Protein AF-A0A2H0M777-F1 (afdb_monomer)

Sequence (587 aa):
MTILFTAITSVSARQTDDAVIYNKDGIYEKITILDGTLGGRPTRFFQQDKSRSGAMFLDSNDPTDLVYEYSKYYSIYKIFKPEIENALVIGGRAYSIPMALLYENPDSIVDVVEIEPSLFELSKEYFNVKESPNLNNYTEDGRRFLRDSEKEYDLIFSDVYYSLFSIPSHFTTTEFFEVAKEKLSEDGIFIANLTGNLSRQEPSFIFTEIKTFKSVFPNSYFFAVESPGQTNSQNIIFVGYNSDKEVDFSNYQMSQKVNPIISSLKEKEIDLDRFELSPYPILTDNFAPVEHMTAKILRTTFGKSKIIDGEEMLGIISQQLRYGPRYPSSAGHKKTIDFLVAEMKEQTNNVYVQSWDYEGNGGEVDKLTNIIGQVNPEIDERIILATHYDSKRFADKDKTDRYAPVPGANDSASGVAVLLELSEIFNKLNTPKNIGIDFVFFDAEEGDKNLMSDYTNWEPIGSTYFAKNLKDVYPVKIPSLAIVVDMVCDKDFRIYKEPVSFKSATEQTNSFFEVAKKIDGKVFRDDVGQVIRNDHNPLIEVGIPSILLIDLEYPYHHTTKDTIDKCSAKSLETVAEAIYEYVRSVD

Mean predicted aligned error: 6.41 Å

Secondary structure (DSSP, 8-state):
-------S----------EEEEEEE-SSSEEEEEEEEETTEEEEEEEETTEEEEEEETT---TT-BSSTGGGGGGGHHHH-SS-SEEEEE--TTSHHHHHHHHH-TTSEEEEEES-TTHHHHHHHHH-PPP-TTEEEEES-HHHHHHH----EEEEEE---SBTTB--GGGSSHHHHHHHHHTEEEEEEEEEEEEE----PSS-HHHHHHHHHHHH-SSEEEEESS-TT--S-EEEEEEEESSS----GGGGTT-TTS-HHHHHHHHHB--GGG---TTSPPPBTTB--HHHHHHHHHHHHTSPPPSS-HHHHHHHHHHHHHT---STTSHHHHHHHHHHHHHHHHHSSEEEEEEEEEE-TTS-EEEEEEEEEEESTT-SSEEEEEEE----SS-TT-SS-TTSPP--TTTTHHHHHHHHHHHHHHHHHT--SSSEEEEEEES-SS-SS-TTS--TT---HHHHHHHHTHHHH-SS---SEEEEEES--BTT--EEE-HHHHHHSHHHHHHHHHHHHHHHTTTEEEEE------THHHHHHTT--EEEEE-TT-TTTTSTT--GGGB-HHHHHHHHHHHHHHHHH--

Nearest PDB structures (foldseek):
  3tc8-assembly2_B  TM=9.288E-01  e=1.932E-26  Parabacteroides distasonis ATCC 8503
  6qro-assembly2_B  TM=9.261E-01  e=2.870E-26  Tannerella forsythia 92A2
  6qql-assembly2_B  TM=9.201E-01  e=1.657E-25  Porphyromonas gingivalis W83
  3gjy-assembly1_A  TM=8.241E-01  e=1.020E-13  Corynebacterium glutamicum ATCC 13032
  3v97-assembly2_B  TM=6.198E-01  e=1.020E-06  Escherichia coli K-12

Solvent-accessible surface area (backbone atoms only — not comparable to full-atom values): 31313 Å² total; per-residue (Å²): 136,87,83,84,79,74,80,85,62,101,63,94,69,77,87,67,86,60,44,74,78,43,75,48,78,54,92,87,48,36,42,35,31,30,41,43,67,54,98,88,37,51,25,39,37,33,26,46,70,84,22,78,71,23,45,43,42,74,88,56,89,56,53,74,65,61,65,51,75,69,64,54,56,65,63,55,46,54,81,70,40,68,80,53,59,30,35,36,33,30,44,45,74,40,42,46,62,66,45,26,50,40,69,78,34,72,86,20,38,36,40,34,27,25,68,55,77,65,48,65,63,48,24,38,76,76,51,73,51,72,92,46,100,41,55,46,80,42,76,39,55,52,70,58,48,54,69,74,47,90,67,62,20,36,32,38,40,39,52,62,67,76,47,81,80,39,57,56,52,76,76,55,15,41,67,38,51,44,48,53,55,75,30,36,34,88,50,7,36,39,38,33,60,42,77,34,43,71,46,59,44,83,75,44,54,45,56,20,41,53,51,16,49,39,75,68,24,75,47,56,50,43,31,25,70,83,41,52,76,43,56,58,69,37,50,34,38,40,35,31,43,50,48,92,77,84,81,71,49,70,80,39,50,81,47,93,88,49,57,72,60,58,30,45,41,59,75,17,42,50,69,60,66,59,57,80,61,81,84,46,61,68,26,32,92,93,46,54,68,49,69,67,33,43,58,54,49,52,55,58,73,75,39,82,86,62,94,68,56,20,57,45,32,49,23,48,26,54,49,56,46,71,47,42,46,22,21,87,85,36,78,12,27,58,51,50,51,49,25,51,53,43,44,27,60,64,31,29,79,43,70,48,74,54,70,48,84,40,77,43,78,84,75,49,74,34,79,47,50,31,42,36,22,20,30,56,76,88,40,70,50,27,37,36,42,32,23,40,60,30,16,37,59,30,1,46,67,28,92,86,49,40,74,40,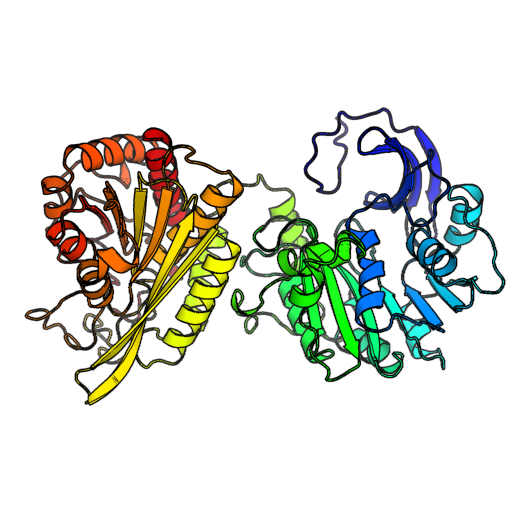49,13,52,19,28,29,55,17,30,28,20,44,22,40,50,56,56,47,39,37,46,31,46,76,66,61,42,49,81,71,40,10,40,33,42,36,38,24,23,42,46,64,39,70,80,39,63,67,77,53,60,90,84,63,61,35,47,26,33,41,52,46,43,76,48,41,57,84,82,36,77,86,49,71,47,72,34,33,40,32,34,41,37,49,14,44,73,87,53,48,34,36,39,30,49,64,23,40,70,58,21,47,69,61,44,52,53,40,51,61,50,25,31,72,78,40,53,80,35,40,39,93,54,72,52,66,80,77,92,54,59,45,51,40,35,40,76,72,68,23,25,20,40,54,46,42,38,87,82,57,88,37,64,52,12,70,66,22,38,64,91,49,47,30,36,67,32,35,32,55,53,41,50,31,52,54,55,37,54,56,71,74,80

pLDDT: mean 91.25, std 13.16, range [20.45, 98.88]

Structure (mmCIF, N/CA/C/O backbone):
data_AF-A0A2H0M777-F1
#
_entry.id   AF-A0A2H0M777-F1
#
loop_
_atom_site.group_PDB
_atom_site.id
_atom_site.type_symbol
_atom_site.label_atom_id
_atom_site.label_alt_id
_atom_site.label_comp_id
_atom_site.label_asym_id
_atom_site.label_entity_id
_atom_site.label_seq_id
_atom_site.pdbx_PDB_ins_code
_atom_site.Cartn_x
_atom_site.Cartn_y
_atom_site.Cartn_z
_atom_site.occupancy
_atom_site.B_iso_or_equiv
_atom_site.auth_seq_id
_atom_site.auth_comp_id
_atom_site.auth_asym_id
_atom_site.auth_atom_id
_atom_site.pdbx_PDB_model_num
ATOM 1 N N . MET A 1 1 ? 20.061 -10.342 30.991 1.00 23.55 1 MET A N 1
ATOM 2 C CA . MET A 1 1 ? 20.133 -9.221 30.033 1.00 23.55 1 MET A CA 1
ATOM 3 C C . MET A 1 1 ? 18.716 -9.007 29.536 1.00 23.55 1 MET A C 1
ATOM 5 O O . MET A 1 1 ? 18.214 -9.821 28.776 1.00 23.55 1 MET A O 1
ATOM 9 N N . THR A 1 2 ? 18.023 -8.052 30.148 1.00 20.94 2 THR A N 1
ATOM 10 C CA . THR A 1 2 ? 16.569 -7.863 30.063 1.00 20.94 2 THR A CA 1
ATOM 11 C C . THR A 1 2 ? 16.269 -6.962 28.870 1.00 20.94 2 THR A C 1
ATOM 13 O O . THR A 1 2 ? 16.687 -5.810 28.870 1.00 20.94 2 THR A O 1
ATOM 16 N N . ILE A 1 3 ? 15.616 -7.495 27.837 1.00 20.45 3 ILE A N 1
ATOM 17 C CA . ILE A 1 3 ? 15.189 -6.732 26.657 1.00 20.45 3 ILE A CA 1
ATOM 18 C C . ILE A 1 3 ? 13.748 -6.280 26.916 1.00 20.45 3 ILE A C 1
ATOM 20 O O . ILE A 1 3 ? 12.848 -7.114 27.021 1.00 20.45 3 ILE A O 1
ATOM 24 N N . LEU A 1 4 ? 13.566 -4.972 27.105 1.00 24.36 4 LEU A N 1
ATOM 25 C CA . LEU A 1 4 ? 12.271 -4.306 27.246 1.00 24.36 4 LEU A CA 1
ATOM 26 C C . LEU A 1 4 ? 11.676 -4.133 25.839 1.00 24.36 4 LEU A C 1
ATOM 28 O O . LEU A 1 4 ? 12.351 -3.608 24.957 1.00 24.36 4 LEU A O 1
ATOM 32 N N . PHE A 1 5 ? 10.448 -4.603 25.624 1.00 29.50 5 PHE A N 1
ATOM 33 C CA . PHE A 1 5 ? 9.738 -4.475 24.352 1.00 29.50 5 PHE A CA 1
ATOM 34 C C . PHE A 1 5 ? 8.821 -3.253 24.405 1.00 29.50 5 PHE A C 1
ATOM 36 O O . PHE A 1 5 ? 7.865 -3.225 25.176 1.00 29.50 5 PHE A O 1
ATOM 43 N N . THR A 1 6 ? 9.119 -2.251 23.586 1.00 31.17 6 THR A N 1
ATOM 44 C CA . THR A 1 6 ? 8.214 -1.140 23.284 1.00 31.17 6 THR A CA 1
ATOM 45 C C . THR A 1 6 ? 7.387 -1.542 22.067 1.00 31.17 6 THR A C 1
ATOM 47 O O . THR A 1 6 ? 7.954 -1.947 21.052 1.00 31.17 6 THR A O 1
ATOM 50 N N . ALA A 1 7 ? 6.060 -1.457 22.165 1.00 32.06 7 ALA A N 1
ATOM 51 C CA . ALA A 1 7 ? 5.199 -1.498 20.988 1.00 32.06 7 ALA A CA 1
ATOM 52 C C . ALA A 1 7 ? 5.624 -0.377 20.025 1.00 32.06 7 ALA A C 1
ATOM 54 O O . ALA A 1 7 ? 5.988 0.718 20.465 1.00 32.06 7 ALA A O 1
ATOM 55 N N . ILE A 1 8 ? 5.636 -0.694 18.732 1.00 35.59 8 ILE A N 1
ATOM 56 C CA . ILE A 1 8 ? 6.077 0.184 17.650 1.00 35.59 8 ILE A CA 1
ATOM 57 C C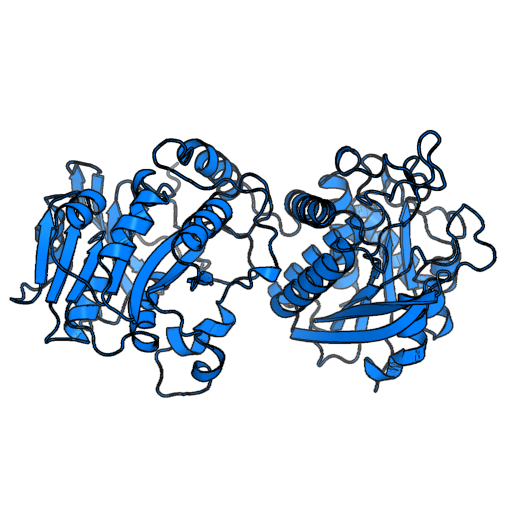 . ILE A 1 8 ? 5.200 1.440 17.662 1.00 35.59 8 ILE A C 1
ATOM 59 O O . ILE A 1 8 ? 4.028 1.408 17.317 1.00 35.59 8 ILE A O 1
ATOM 63 N N . THR A 1 9 ? 5.792 2.518 18.164 1.00 32.12 9 THR A N 1
ATOM 64 C CA . THR A 1 9 ? 5.556 3.903 17.765 1.00 32.12 9 THR A CA 1
ATOM 65 C C . THR A 1 9 ? 6.953 4.494 17.660 1.00 32.12 9 THR A C 1
ATOM 67 O O . THR A 1 9 ? 7.752 4.425 18.601 1.00 32.12 9 THR A O 1
ATOM 70 N N . SER A 1 10 ? 7.319 4.980 16.480 1.00 28.91 10 SER A N 1
ATOM 71 C CA . SER A 1 10 ? 8.647 5.521 16.214 1.00 28.91 10 SER A CA 1
ATOM 72 C C . SER A 1 10 ? 8.847 6.870 16.913 1.00 28.91 10 SER A C 1
ATOM 74 O O . SER A 1 10 ? 8.732 7.922 16.297 1.00 28.91 10 SER A O 1
ATOM 76 N N . VAL A 1 11 ? 9.193 6.851 18.200 1.00 29.34 11 VAL A N 1
ATOM 77 C CA . VAL A 1 11 ? 9.926 7.930 18.875 1.00 29.34 11 VAL A CA 1
ATOM 78 C C . VAL A 1 11 ? 10.906 7.272 19.836 1.00 29.34 11 VAL A C 1
ATOM 80 O O . VAL A 1 11 ? 10.517 6.470 20.682 1.00 29.34 11 VAL A O 1
ATOM 83 N N . SER A 1 12 ? 12.195 7.598 19.718 1.00 30.38 12 SER A N 1
ATOM 84 C CA . SER A 1 12 ? 13.230 7.128 20.638 1.00 30.38 12 SER A CA 1
ATOM 85 C C . SER A 1 12 ? 12.978 7.673 22.052 1.00 30.38 12 SER A C 1
ATOM 87 O O . SER A 1 12 ? 13.508 8.714 22.446 1.00 30.38 12 SER A O 1
ATOM 89 N N . ALA A 1 13 ? 12.151 6.991 22.836 1.00 32.78 13 ALA A N 1
ATOM 90 C CA . ALA A 1 13 ? 11.996 7.275 24.249 1.00 32.78 13 ALA A CA 1
ATOM 91 C C . ALA A 1 13 ? 13.162 6.618 24.998 1.00 32.78 13 ALA A C 1
ATOM 93 O O . ALA A 1 13 ? 13.311 5.396 25.014 1.00 32.78 13 ALA A O 1
ATOM 94 N N . ARG A 1 14 ? 14.020 7.447 25.605 1.00 33.78 14 ARG A N 1
ATOM 95 C CA . ARG A 1 14 ? 14.943 7.006 26.658 1.00 33.78 14 ARG A CA 1
ATOM 96 C C . ARG A 1 14 ? 14.137 6.232 27.700 1.00 33.78 14 ARG A C 1
ATOM 98 O O . ARG A 1 14 ? 13.152 6.752 28.211 1.00 33.78 14 ARG A O 1
ATOM 105 N N . GLN A 1 15 ? 14.584 5.017 27.990 1.00 37.72 15 GLN A N 1
ATOM 106 C CA . GLN A 1 15 ? 14.036 4.128 29.007 1.00 37.72 15 GLN A CA 1
ATOM 107 C C . GLN A 1 15 ? 13.992 4.866 30.356 1.00 37.72 15 GLN A C 1
ATOM 109 O O . GLN A 1 15 ? 15.040 5.176 30.924 1.00 37.72 15 GLN A O 1
ATOM 114 N N . THR A 1 16 ? 12.796 5.223 30.820 1.00 47.19 16 THR A N 1
ATOM 115 C CA . THR A 1 16 ? 12.565 5.680 32.192 1.00 47.19 16 THR A CA 1
ATOM 116 C C . THR A 1 16 ? 12.351 4.462 33.090 1.00 47.19 16 THR A C 1
ATOM 118 O O . THR A 1 16 ? 11.903 3.412 32.627 1.00 47.19 16 THR A O 1
ATOM 121 N N . ASP A 1 17 ? 12.751 4.568 34.360 1.00 61.38 17 ASP A N 1
ATOM 122 C CA . ASP A 1 17 ? 12.507 3.539 35.374 1.00 61.38 17 ASP A CA 1
ATOM 123 C C . ASP A 1 17 ? 10.997 3.455 35.644 1.00 61.38 17 ASP A C 1
ATOM 125 O O . ASP A 1 17 ? 10.465 4.180 36.484 1.00 61.38 17 ASP A O 1
ATOM 129 N N . ASP A 1 18 ? 10.299 2.603 34.893 1.00 79.50 18 ASP A N 1
ATOM 130 C CA . ASP A 1 18 ? 8.870 2.367 35.084 1.00 79.50 18 ASP A CA 1
ATOM 131 C C . ASP A 1 18 ? 8.610 1.784 36.484 1.00 79.50 18 ASP A C 1
ATOM 133 O O . ASP A 1 18 ? 9.143 0.733 36.861 1.00 79.50 18 ASP A O 1
ATOM 137 N N . ALA A 1 19 ? 7.761 2.455 37.259 1.00 90.56 19 ALA A N 1
ATOM 138 C CA . ALA A 1 19 ? 7.398 2.038 38.604 1.00 90.56 19 ALA A CA 1
ATOM 139 C C . ALA A 1 19 ? 6.132 1.180 38.555 1.00 90.56 19 ALA A C 1
ATOM 141 O O . ALA A 1 19 ? 5.035 1.682 38.323 1.00 90.56 19 ALA A O 1
ATOM 142 N N . VAL A 1 20 ? 6.270 -0.125 38.794 1.00 94.69 20 VAL A N 1
ATOM 143 C CA . VAL A 1 20 ? 5.121 -1.033 38.920 1.00 94.69 20 VAL A CA 1
ATOM 144 C C . VAL A 1 20 ? 4.364 -0.717 40.210 1.00 94.69 20 VAL A C 1
ATOM 146 O O . VAL A 1 20 ? 4.917 -0.854 41.301 1.00 94.69 20 VAL A O 1
ATOM 149 N N . ILE A 1 21 ? 3.096 -0.328 40.082 1.00 96.12 21 ILE A N 1
ATOM 150 C CA . ILE A 1 21 ? 2.218 0.026 41.208 1.00 96.12 21 ILE A CA 1
ATOM 151 C C . ILE A 1 21 ? 1.169 -1.051 41.503 1.00 96.12 21 ILE A C 1
ATOM 153 O O . ILE A 1 21 ? 0.706 -1.160 42.633 1.00 96.12 21 ILE A O 1
ATOM 157 N N . TYR A 1 22 ? 0.845 -1.888 40.516 1.00 96.38 22 TYR A N 1
ATOM 158 C CA . TYR A 1 22 ? -0.008 -3.061 40.680 1.00 96.38 22 TYR A CA 1
ATOM 159 C C . TYR A 1 22 ? 0.507 -4.198 39.804 1.00 96.38 22 TYR A C 1
ATOM 161 O O . TYR A 1 22 ? 0.936 -3.976 38.672 1.00 96.38 22 TYR A O 1
ATOM 169 N N . ASN A 1 23 ? 0.466 -5.423 40.319 1.00 95.56 23 ASN A N 1
ATOM 170 C CA . ASN A 1 23 ? 0.888 -6.605 39.580 1.00 95.56 23 ASN A CA 1
ATOM 171 C C . ASN A 1 23 ? 0.229 -7.858 40.166 1.00 95.56 23 ASN A C 1
ATOM 173 O O . ASN A 1 23 ? 0.529 -8.236 41.303 1.00 95.56 23 ASN A O 1
ATOM 177 N N . LYS A 1 24 ? -0.648 -8.501 39.394 1.00 95.06 24 LYS A N 1
ATOM 178 C CA . LYS A 1 24 ? -1.356 -9.715 39.807 1.00 95.06 24 LYS A CA 1
ATOM 179 C C . LYS A 1 24 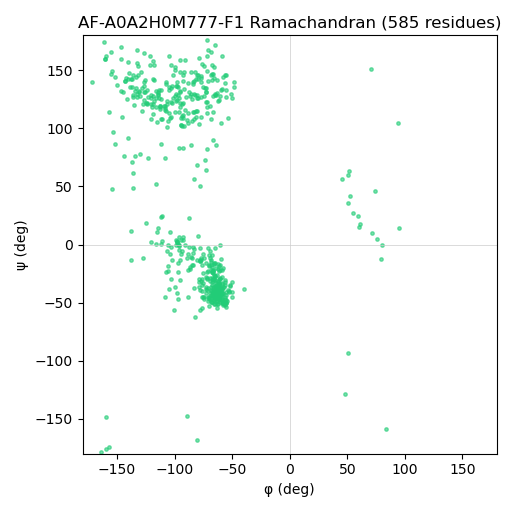? -1.758 -10.551 38.595 1.00 95.06 24 LYS A C 1
ATOM 181 O O . LYS A 1 24 ? -2.044 -10.007 37.533 1.00 95.06 24 LYS A O 1
ATOM 186 N N . ASP A 1 25 ? -1.816 -11.864 38.775 1.00 93.19 25 ASP A N 1
ATOM 187 C CA . ASP A 1 25 ? -2.435 -12.749 37.791 1.00 93.19 25 ASP A CA 1
ATOM 188 C C . ASP A 1 25 ? -3.964 -12.559 37.831 1.00 93.19 25 ASP A C 1
ATOM 190 O O . ASP A 1 25 ? -4.581 -12.676 38.899 1.00 93.19 25 ASP A O 1
ATOM 194 N N . GLY A 1 26 ? -4.547 -12.206 36.684 1.00 89.81 26 GLY A N 1
ATOM 195 C CA . GLY A 1 26 ? -5.988 -12.212 36.436 1.00 89.81 26 GLY A CA 1
ATOM 196 C C . GLY A 1 26 ? -6.488 -13.619 36.105 1.00 89.81 26 GLY A C 1
ATOM 197 O O . GLY A 1 26 ? -5.779 -14.610 36.299 1.00 89.81 26 GLY A O 1
ATOM 198 N N . ILE A 1 27 ? -7.724 -13.726 35.616 1.00 91.88 27 ILE A N 1
ATOM 199 C CA . ILE A 1 27 ? -8.287 -15.019 35.197 1.00 91.88 27 ILE A CA 1
ATOM 200 C C . ILE A 1 27 ? -7.752 -15.424 33.824 1.00 91.88 27 ILE A C 1
ATOM 202 O O . ILE A 1 27 ? -7.462 -16.603 33.615 1.00 91.88 27 ILE A O 1
ATOM 206 N N . TYR A 1 28 ? -7.611 -14.462 32.912 1.00 87.50 28 TYR A N 1
ATOM 207 C CA . TYR A 1 28 ? -7.200 -14.725 31.528 1.00 87.50 28 TYR A CA 1
ATOM 208 C C . TYR A 1 28 ? -5.742 -14.363 31.254 1.00 87.50 28 TYR A C 1
ATOM 210 O O . TYR A 1 28 ? -5.095 -15.003 30.429 1.00 87.50 28 TYR A O 1
ATOM 218 N N . GLU A 1 29 ? -5.208 -13.376 31.968 1.00 87.81 29 GLU A N 1
ATOM 219 C CA . GLU A 1 29 ? -3.889 -12.807 31.703 1.00 87.81 29 GLU A CA 1
ATOM 220 C C . GLU A 1 29 ? -3.293 -12.163 32.952 1.00 87.81 29 GLU A C 1
ATOM 222 O O . GLU A 1 29 ? -3.979 -11.895 33.943 1.00 87.81 29 GLU A O 1
ATOM 227 N N . LYS A 1 30 ? -1.993 -11.879 32.914 1.00 91.94 30 LYS A N 1
ATOM 228 C CA . LYS A 1 30 ? -1.346 -11.132 33.984 1.00 91.94 30 LYS A CA 1
ATOM 229 C C . LYS A 1 30 ? -1.592 -9.636 33.825 1.00 91.94 30 LYS A C 1
ATOM 231 O O . LYS A 1 30 ? -1.220 -9.044 32.816 1.00 91.94 30 LYS A O 1
ATOM 236 N N . ILE A 1 31 ? -2.105 -9.002 34.873 1.00 93.00 31 ILE A N 1
ATOM 237 C CA . ILE A 1 31 ? -2.388 -7.569 34.904 1.00 93.00 31 ILE A CA 1
ATOM 238 C C . ILE A 1 31 ? -1.254 -6.839 35.615 1.00 93.00 31 ILE A C 1
ATOM 240 O O . ILE A 1 31 ? -0.937 -7.115 36.775 1.00 93.00 31 ILE A O 1
ATOM 244 N N . THR A 1 32 ? -0.647 -5.874 34.929 1.00 94.94 32 THR A N 1
ATOM 245 C CA . THR A 1 32 ? 0.360 -4.971 35.494 1.00 94.94 32 THR A CA 1
ATOM 246 C C . THR A 1 32 ? -0.047 -3.523 35.250 1.00 94.94 32 THR A C 1
ATOM 248 O O . THR A 1 32 ? -0.362 -3.146 34.125 1.00 94.94 32 THR A O 1
ATOM 251 N N . ILE A 1 33 ? -0.005 -2.700 36.296 1.00 96.56 33 ILE A N 1
ATOM 252 C CA . ILE A 1 33 ? -0.171 -1.248 36.197 1.00 96.56 33 ILE A CA 1
ATOM 253 C C . ILE A 1 33 ? 1.145 -0.613 36.610 1.00 96.56 33 ILE A C 1
ATOM 255 O O . ILE A 1 33 ? 1.715 -0.958 37.651 1.00 96.56 33 ILE A O 1
ATOM 259 N N . LEU A 1 34 ? 1.641 0.292 35.778 1.00 95.88 34 LEU A N 1
ATOM 260 C CA . LEU A 1 34 ? 2.932 0.936 35.969 1.00 95.88 34 LEU A CA 1
ATOM 261 C C . LEU A 1 34 ? 2.871 2.413 35.592 1.00 95.88 34 LEU A C 1
ATOM 263 O O . LEU A 1 34 ? 2.212 2.784 34.622 1.00 95.88 34 LEU A O 1
ATOM 267 N N . ASP A 1 35 ? 3.584 3.231 36.355 1.00 96.69 35 ASP A N 1
ATOM 268 C CA . ASP A 1 35 ? 3.762 4.652 36.085 1.00 96.69 35 ASP A CA 1
ATOM 269 C C . ASP A 1 35 ? 5.104 4.871 35.385 1.00 96.69 35 ASP A C 1
ATOM 271 O O . ASP A 1 35 ? 6.128 4.301 35.767 1.00 96.69 35 ASP A O 1
ATOM 275 N N . GLY A 1 36 ? 5.093 5.713 34.360 1.00 95.12 36 GLY A N 1
ATOM 276 C CA . GLY A 1 36 ? 6.257 6.064 33.563 1.00 95.12 36 GLY A CA 1
ATOM 277 C C . GLY A 1 36 ? 6.020 7.375 32.825 1.00 95.12 36 GLY A C 1
ATOM 278 O O . GLY A 1 36 ? 5.303 8.262 33.293 1.00 95.12 36 GLY A O 1
ATOM 279 N N . THR A 1 37 ? 6.614 7.508 31.643 1.00 93.69 37 THR A N 1
ATOM 280 C CA . THR A 1 37 ? 6.457 8.707 30.809 1.00 93.69 37 THR A CA 1
ATOM 281 C C . THR A 1 37 ? 6.285 8.354 29.340 1.00 93.69 37 THR A C 1
ATOM 283 O O . THR A 1 37 ? 7.076 7.573 28.813 1.00 93.69 37 THR A O 1
ATOM 286 N N . LEU A 1 38 ? 5.337 8.995 28.656 1.00 90.62 38 LEU A N 1
ATOM 287 C CA . LEU A 1 38 ? 5.189 8.941 27.201 1.00 90.62 38 LEU A CA 1
ATOM 288 C C . LEU A 1 38 ? 5.162 10.363 26.640 1.00 90.62 38 LEU A C 1
ATOM 290 O O . LEU A 1 38 ? 4.472 11.225 27.173 1.00 90.62 38 LEU A O 1
ATOM 294 N N . GLY A 1 39 ? 5.957 10.641 25.601 1.00 88.75 39 GLY A N 1
ATOM 295 C CA . GLY A 1 39 ? 6.033 11.992 25.024 1.00 88.75 39 GLY A CA 1
ATOM 296 C C . GLY A 1 39 ? 6.474 13.075 26.022 1.00 88.75 39 GLY A C 1
ATOM 297 O O . GLY A 1 39 ? 6.117 14.236 25.868 1.00 88.75 39 GLY A O 1
ATOM 298 N N . GLY A 1 40 ? 7.208 12.698 27.078 1.00 92.88 40 GLY A N 1
ATOM 299 C CA . GLY A 1 40 ? 7.611 13.600 28.163 1.00 92.88 40 GLY A CA 1
ATOM 300 C C . GLY A 1 40 ? 6.532 13.878 29.217 1.00 92.88 40 GLY A C 1
ATOM 301 O O . GLY A 1 40 ? 6.815 14.593 30.175 1.00 92.88 40 GLY A O 1
ATOM 302 N N . ARG A 1 41 ? 5.331 13.301 29.085 1.00 96.00 41 ARG A N 1
ATOM 303 C CA . ARG A 1 41 ? 4.227 13.460 30.040 1.00 96.00 41 ARG A CA 1
ATOM 304 C C . ARG A 1 41 ? 4.148 12.276 31.008 1.00 96.00 41 ARG A C 1
ATOM 306 O O . ARG A 1 41 ? 4.331 11.133 30.571 1.00 96.00 41 ARG A O 1
ATOM 313 N N . PRO A 1 42 ? 3.872 12.502 32.305 1.00 96.94 42 PRO A N 1
ATOM 314 C CA . PRO A 1 42 ? 3.666 11.423 33.266 1.00 96.94 42 PRO A CA 1
ATOM 315 C C . PRO A 1 42 ? 2.453 10.584 32.849 1.00 96.94 42 PRO A C 1
ATOM 317 O O . PRO A 1 42 ? 1.364 11.106 32.623 1.00 96.94 42 PRO A O 1
ATOM 320 N N . THR A 1 43 ? 2.655 9.279 32.701 1.00 96.56 43 THR A N 1
ATOM 321 C CA . THR A 1 43 ? 1.679 8.366 32.098 1.00 96.56 43 THR A CA 1
ATOM 322 C C . THR A 1 43 ? 1.543 7.119 32.953 1.00 96.56 43 THR A C 1
ATOM 324 O O . THR A 1 43 ? 2.550 6.533 33.351 1.00 96.56 43 THR A O 1
ATOM 327 N N . ARG A 1 44 ? 0.305 6.691 33.194 1.00 96.94 44 ARG A N 1
ATOM 328 C CA . ARG A 1 44 ? -0.004 5.398 33.800 1.00 96.94 44 ARG A CA 1
ATOM 329 C C . ARG A 1 44 ? -0.423 4.423 32.722 1.00 96.94 44 ARG A C 1
ATOM 331 O O . ARG A 1 44 ? -1.346 4.713 31.966 1.00 96.94 44 ARG A O 1
ATOM 338 N N . PHE A 1 45 ? 0.231 3.274 32.671 1.00 95.81 45 PHE A N 1
ATOM 339 C CA . PHE A 1 45 ? -0.015 2.236 31.681 1.00 95.81 45 PHE A CA 1
ATOM 340 C C . PHE A 1 45 ? -0.736 1.046 32.307 1.00 95.81 45 PHE A C 1
ATOM 342 O O . PHE A 1 45 ? -0.387 0.590 33.395 1.00 95.81 45 PHE A O 1
ATOM 349 N N . PHE A 1 46 ? -1.707 0.524 31.569 1.00 93.38 46 PHE A N 1
ATOM 350 C CA . PHE A 1 46 ? -2.315 -0.782 31.748 1.00 93.38 46 PHE A CA 1
ATOM 351 C C . PHE A 1 46 ? -1.607 -1.772 30.820 1.00 93.38 46 PHE A C 1
ATOM 353 O O . PHE A 1 46 ? -1.543 -1.564 29.603 1.00 93.38 46 PHE A O 1
ATOM 360 N N . GLN A 1 47 ? -1.042 -2.826 31.399 1.00 91.00 47 GLN A N 1
ATOM 361 C CA . GLN A 1 47 ? -0.321 -3.861 30.677 1.00 91.00 47 GLN A CA 1
ATOM 362 C C . GLN A 1 47 ? -0.931 -5.235 30.958 1.00 91.00 47 GLN A C 1
ATOM 364 O O . GLN A 1 47 ? -1.029 -5.663 32.108 1.00 91.00 47 GLN A O 1
ATOM 369 N N . GLN A 1 48 ? -1.259 -5.922 29.871 1.00 85.88 48 GLN A N 1
ATOM 370 C CA . GLN A 1 48 ? -1.762 -7.287 29.814 1.00 85.88 48 GLN A CA 1
ATOM 371 C C . GLN A 1 48 ? -0.638 -8.204 29.331 1.00 85.88 48 GLN A C 1
ATOM 373 O O . GLN A 1 48 ? -0.132 -8.058 28.215 1.00 85.88 48 GLN A O 1
ATOM 378 N N . ASP A 1 49 ? -0.169 -9.092 30.204 1.00 86.12 49 ASP A N 1
ATOM 379 C CA . ASP A 1 49 ? 1.057 -9.875 30.054 1.00 86.12 49 ASP A CA 1
ATOM 380 C C . ASP A 1 49 ? 2.280 -9.008 29.707 1.00 86.12 49 ASP A C 1
ATOM 382 O O . ASP A 1 49 ? 2.976 -8.481 30.580 1.00 86.12 49 ASP A O 1
ATOM 386 N N . LYS A 1 50 ? 2.563 -8.873 28.409 1.00 81.75 50 LYS A N 1
ATOM 387 C CA . LYS A 1 50 ? 3.675 -8.098 27.843 1.00 81.75 50 LYS A CA 1
ATOM 388 C C . LYS A 1 50 ? 3.212 -6.985 26.900 1.00 81.75 50 LYS A C 1
ATOM 390 O O . LYS A 1 50 ? 4.056 -6.309 26.320 1.00 81.75 50 LYS A O 1
ATOM 395 N N . SER A 1 51 ? 1.905 -6.814 26.724 1.00 81.19 51 SER A N 1
ATOM 396 C CA . SER A 1 51 ? 1.305 -5.824 25.836 1.00 81.19 51 SER A CA 1
ATOM 397 C C . SER A 1 51 ? 0.793 -4.638 26.642 1.00 81.19 51 SER A C 1
ATOM 399 O O . SER A 1 51 ? -0.034 -4.811 27.535 1.00 81.19 51 SER A O 1
ATOM 401 N N . ARG A 1 52 ? 1.279 -3.427 26.350 1.00 85.88 52 ARG A N 1
ATOM 402 C CA . ARG A 1 52 ? 0.685 -2.204 26.906 1.00 85.88 52 ARG A CA 1
ATOM 403 C C . ARG A 1 52 ? -0.566 -1.883 26.103 1.00 85.88 52 ARG A C 1
ATOM 405 O O . ARG A 1 52 ? -0.471 -1.435 24.964 1.00 85.88 52 ARG A O 1
ATOM 412 N N . SER A 1 53 ? -1.717 -2.164 26.691 1.00 82.56 53 SER A N 1
ATOM 413 C CA . SER A 1 53 ? -3.008 -2.132 26.016 1.00 82.56 53 SER A CA 1
ATOM 414 C C . SER A 1 53 ? -3.849 -0.916 26.402 1.00 82.56 53 SER A C 1
ATOM 416 O O . SER A 1 53 ? -4.736 -0.533 25.653 1.00 82.56 53 SER A O 1
ATOM 418 N N . GLY A 1 54 ? -3.564 -0.233 27.506 1.00 90.75 54 GLY A N 1
ATOM 419 C CA . GLY A 1 54 ? -4.275 0.993 27.881 1.00 90.75 54 GLY A CA 1
ATOM 420 C C . GLY A 1 54 ? -3.365 1.981 28.593 1.00 90.75 54 GLY A C 1
ATOM 421 O O . GLY A 1 54 ? -2.316 1.596 29.105 1.00 90.75 54 GLY A O 1
ATOM 422 N N . ALA A 1 55 ? -3.735 3.259 28.618 1.00 94.88 55 ALA A N 1
ATOM 423 C CA . ALA A 1 55 ? -3.002 4.265 29.376 1.00 94.88 55 ALA A CA 1
ATOM 424 C C . ALA A 1 55 ? -3.845 5.518 29.659 1.00 94.88 55 ALA A C 1
ATOM 426 O O . ALA A 1 55 ? -4.800 5.796 28.934 1.00 94.88 55 ALA A O 1
ATOM 427 N N . MET A 1 56 ? -3.445 6.293 30.673 1.00 96.12 56 MET A N 1
ATOM 428 C CA . MET A 1 56 ? -3.898 7.675 30.894 1.00 96.12 56 MET A CA 1
ATOM 429 C C . MET A 1 56 ? -2.706 8.598 31.168 1.00 96.12 56 MET A C 1
ATOM 431 O O . MET A 1 56 ? -1.690 8.167 31.725 1.00 96.12 56 MET A O 1
ATOM 435 N N . PHE A 1 57 ? -2.863 9.881 30.865 1.00 96.81 57 PHE A N 1
ATOM 436 C CA . PHE A 1 57 ? -1.956 10.910 31.353 1.00 96.81 57 PHE A CA 1
ATOM 437 C C . PHE A 1 57 ? -2.308 11.310 32.789 1.00 96.81 57 PHE A C 1
ATOM 439 O O . PHE A 1 57 ? -3.448 11.647 33.086 1.00 96.81 57 PHE A O 1
ATOM 446 N N . LEU A 1 58 ? -1.321 11.295 33.686 1.00 95.88 58 LEU A N 1
ATOM 447 C CA . LEU A 1 58 ? -1.511 11.639 35.103 1.00 95.88 58 LEU A CA 1
ATOM 448 C C . LEU A 1 58 ? -1.593 13.155 35.346 1.00 95.88 58 LEU A C 1
ATOM 450 O O . LEU A 1 58 ? -1.967 13.589 36.434 1.00 95.88 58 LEU A O 1
ATOM 454 N N . ASP A 1 59 ? -1.215 13.957 34.352 1.00 96.19 59 ASP A N 1
ATOM 455 C CA . ASP A 1 59 ? -1.270 15.420 34.373 1.00 96.19 59 ASP A CA 1
ATOM 456 C C . ASP A 1 59 ? -2.542 15.991 33.715 1.00 96.19 59 ASP A C 1
ATOM 458 O O . ASP A 1 59 ? -2.667 17.211 33.602 1.00 96.19 59 ASP A O 1
ATOM 462 N N . SER A 1 60 ? -3.495 15.138 33.319 1.00 94.88 60 SER A N 1
ATOM 463 C CA . SER A 1 60 ? -4.752 15.536 32.678 1.00 94.88 60 SER A CA 1
ATOM 464 C C . SER A 1 60 ? -5.971 14.972 33.404 1.00 94.88 60 SER A C 1
ATOM 466 O O . SER A 1 60 ? -5.971 13.836 33.867 1.00 94.88 60 SER A O 1
ATOM 468 N N . ASN A 1 61 ? -7.026 15.783 33.491 1.00 91.25 61 ASN A N 1
ATOM 469 C CA . ASN A 1 61 ? -8.346 15.365 33.978 1.00 91.25 61 ASN A CA 1
ATOM 470 C C . ASN A 1 61 ? -9.394 15.339 32.855 1.00 91.25 61 ASN A C 1
ATOM 472 O O . ASN A 1 61 ? -10.569 15.116 33.142 1.00 91.25 61 ASN A O 1
ATOM 476 N N . ASP A 1 62 ? -8.991 15.626 31.615 1.00 94.38 62 ASP A N 1
ATOM 477 C CA . ASP A 1 62 ? -9.857 15.590 30.440 1.00 94.38 62 ASP A CA 1
ATOM 478 C C . ASP A 1 62 ? -9.934 14.145 29.914 1.00 94.38 62 ASP A C 1
ATOM 480 O O . ASP A 1 62 ? -8.915 13.628 29.447 1.00 94.38 62 ASP A O 1
ATOM 484 N N . PRO A 1 63 ? -11.102 13.472 29.962 1.00 93.00 63 PRO A N 1
ATOM 485 C CA . PRO A 1 63 ? -11.244 12.102 29.465 1.00 93.00 63 PRO A CA 1
ATOM 486 C C . PRO A 1 63 ? -10.967 11.954 27.963 1.00 93.00 63 PRO A C 1
ATOM 488 O O . PRO A 1 63 ? -10.748 10.840 27.495 1.00 93.00 63 PRO A O 1
ATOM 491 N N . THR A 1 64 ? -10.971 13.057 27.208 1.00 93.31 64 THR A N 1
ATOM 492 C CA . THR A 1 64 ? -10.698 13.069 25.764 1.00 93.31 64 THR A CA 1
ATOM 493 C C . THR A 1 64 ? -9.208 13.227 25.427 1.00 93.31 64 THR A C 1
ATOM 495 O O . THR A 1 64 ? -8.818 13.029 24.273 1.00 93.31 64 THR A O 1
ATOM 498 N N . ASP A 1 65 ? -8.349 13.500 26.418 1.00 94.38 65 ASP A N 1
ATOM 499 C CA . ASP A 1 65 ? -6.886 13.561 26.273 1.00 94.38 65 ASP A CA 1
ATOM 500 C C . ASP A 1 65 ? -6.275 12.150 26.298 1.00 94.38 65 ASP A C 1
ATOM 502 O O . ASP A 1 65 ? -5.620 11.710 27.248 1.00 94.38 65 ASP A O 1
ATOM 506 N N . LEU A 1 66 ? -6.565 11.400 25.234 1.00 94.25 66 LEU A N 1
ATOM 507 C CA . LEU A 1 66 ? -6.193 9.999 25.089 1.00 94.25 66 LEU A CA 1
ATOM 508 C C . LEU A 1 66 ? -4.699 9.826 24.773 1.00 94.25 66 LEU A C 1
ATOM 510 O O . LEU A 1 66 ? -4.144 10.490 23.893 1.00 94.25 66 LEU A O 1
ATOM 514 N N . VAL A 1 67 ? -4.063 8.866 25.452 1.00 94.19 67 VAL A N 1
ATOM 515 C CA . VAL A 1 67 ? -2.614 8.609 25.352 1.00 94.19 67 VAL A CA 1
ATOM 516 C C . VAL A 1 67 ? -2.216 8.009 24.006 1.00 94.19 67 VAL A C 1
ATOM 518 O O . VAL A 1 67 ? -1.227 8.434 23.411 1.00 94.19 67 VAL A O 1
ATOM 521 N N . TYR A 1 68 ? -2.954 7.002 23.537 1.00 92.31 68 TYR A N 1
ATOM 522 C CA . TYR A 1 68 ? -2.623 6.297 22.303 1.00 92.31 68 TYR A CA 1
ATOM 523 C C . TYR A 1 68 ? -3.321 6.917 21.098 1.00 92.31 68 TYR A C 1
ATOM 525 O O . TYR A 1 68 ? -4.531 7.141 21.126 1.00 92.31 68 TYR A O 1
ATOM 533 N N . GLU A 1 69 ? -2.577 7.116 20.011 1.00 91.94 69 GLU A N 1
ATOM 534 C CA . GLU A 1 69 ? -3.105 7.746 18.799 1.00 91.94 69 GLU A CA 1
ATOM 535 C C . GLU A 1 69 ? -4.282 6.968 18.203 1.00 91.94 69 GLU A C 1
ATOM 537 O O . GLU A 1 69 ? -5.314 7.565 17.909 1.00 91.94 69 GLU A O 1
ATOM 542 N N . TYR A 1 70 ? -4.189 5.633 18.134 1.00 92.56 70 TYR A N 1
ATOM 543 C CA . TYR A 1 70 ? -5.279 4.790 17.626 1.00 92.56 70 TYR A CA 1
ATOM 544 C C . TYR A 1 70 ? -6.574 4.978 18.424 1.00 92.56 70 TYR A C 1
ATOM 546 O O . TYR A 1 70 ? -7.657 4.983 17.850 1.00 92.56 70 TYR A O 1
ATOM 554 N N . SER A 1 71 ? -6.490 5.182 19.745 1.00 93.06 71 SER A N 1
ATOM 555 C CA . SER A 1 71 ? -7.691 5.285 20.576 1.00 93.06 71 SER A CA 1
ATOM 556 C C . SER A 1 71 ? -8.497 6.542 20.259 1.00 93.06 71 SER A C 1
ATOM 558 O O . SER A 1 71 ? -9.708 6.528 20.432 1.00 93.06 71 SER A O 1
ATOM 560 N N . LYS A 1 72 ? -7.867 7.589 19.701 1.00 94.56 72 LYS A N 1
ATOM 561 C CA . LYS A 1 72 ? -8.528 8.826 19.249 1.00 94.56 72 LYS A CA 1
ATOM 562 C C . LYS A 1 72 ? -9.424 8.616 18.023 1.00 94.56 72 LYS A C 1
ATOM 564 O O . LYS A 1 72 ? -10.317 9.432 17.781 1.00 94.56 72 LYS A O 1
ATOM 569 N N . TYR A 1 73 ? -9.254 7.508 17.296 1.00 95.44 73 TYR A N 1
ATOM 570 C CA . TYR A 1 73 ? -10.096 7.143 16.154 1.00 95.44 73 TYR A CA 1
ATOM 571 C C . TYR A 1 73 ? -11.516 6.736 16.558 1.00 95.44 73 TYR A C 1
ATOM 573 O O . TYR A 1 73 ? -12.377 6.673 15.686 1.00 95.44 73 TYR A O 1
ATOM 581 N N . TYR A 1 74 ? -11.816 6.572 17.857 1.00 94.56 74 TYR A N 1
ATOM 582 C CA . TYR A 1 74 ? -13.209 6.478 18.311 1.00 94.56 74 TYR A CA 1
ATOM 583 C C . TYR A 1 74 ? -14.044 7.638 17.751 1.00 94.56 74 TYR A C 1
ATOM 585 O O . TYR A 1 74 ? -15.130 7.410 17.239 1.00 94.56 74 TYR A O 1
ATOM 593 N N . SER A 1 75 ? -13.486 8.856 17.716 1.00 94.38 75 SER A N 1
ATOM 594 C CA . SER A 1 75 ? -14.162 10.078 17.266 1.00 94.38 75 SER A CA 1
ATOM 595 C C . SER A 1 75 ? -14.672 10.057 15.819 1.00 94.38 75 SER A C 1
ATOM 597 O O . SER A 1 75 ? -15.486 10.911 15.465 1.00 94.38 75 SER A O 1
ATOM 599 N N . ILE A 1 76 ? -14.256 9.081 15.000 1.00 94.38 76 ILE A N 1
ATOM 600 C CA . ILE A 1 76 ? -14.767 8.869 13.640 1.00 94.38 76 ILE A CA 1
ATOM 601 C C . ILE A 1 76 ? -16.287 8.693 13.631 1.00 94.38 76 ILE A C 1
ATOM 603 O O . ILE A 1 76 ? -16.923 9.134 12.673 1.00 94.38 76 ILE A O 1
ATOM 607 N N . TYR A 1 77 ? -16.886 8.146 14.703 1.00 94.19 77 TYR A N 1
ATOM 608 C CA . TYR A 1 77 ? -18.343 7.979 14.799 1.00 94.19 77 TYR A CA 1
ATOM 609 C C . TYR A 1 77 ? -19.102 9.272 14.467 1.00 94.19 77 TYR A C 1
ATOM 611 O O . TYR A 1 77 ? -20.159 9.215 13.847 1.00 94.19 77 TYR A O 1
ATOM 619 N N . LYS A 1 78 ? -18.529 10.446 14.776 1.00 92.94 78 LYS A N 1
ATOM 620 C CA . LYS A 1 78 ? -19.144 11.765 14.555 1.00 92.94 78 LYS A CA 1
ATOM 621 C C . LYS A 1 78 ? -19.438 12.087 13.090 1.00 92.94 78 LYS A C 1
ATOM 623 O O . LYS A 1 78 ? -20.272 12.944 12.818 1.00 92.94 78 LYS A O 1
ATOM 628 N N . ILE A 1 79 ? -18.746 11.440 12.154 1.00 92.50 79 ILE A N 1
ATOM 629 C CA . ILE A 1 79 ? -18.965 11.619 10.712 1.00 92.50 79 ILE A CA 1
ATOM 630 C C . ILE A 1 79 ? -20.226 10.876 10.261 1.00 92.50 79 ILE A C 1
ATOM 632 O O . ILE A 1 79 ? -20.947 11.355 9.390 1.00 92.50 79 ILE A O 1
ATOM 636 N N . PHE A 1 80 ? -20.488 9.723 10.873 1.00 93.12 80 PHE A N 1
ATOM 637 C CA . PHE A 1 80 ? -21.531 8.785 10.467 1.00 93.12 80 PHE A CA 1
ATOM 638 C C . PHE A 1 80 ? -22.811 8.974 11.283 1.00 93.12 80 PHE A C 1
ATOM 640 O O . PHE A 1 80 ? -23.906 9.062 10.730 1.00 93.12 80 PHE A O 1
ATOM 647 N N . LYS A 1 81 ? -22.658 9.072 12.606 1.00 92.44 81 LYS A N 1
ATOM 648 C CA . LYS A 1 81 ? -23.734 9.095 13.593 1.00 92.44 81 LYS A CA 1
ATOM 649 C C . LYS A 1 81 ? -23.364 10.048 14.746 1.00 92.44 81 LYS A C 1
ATOM 651 O O . LYS A 1 81 ? -22.936 9.597 15.801 1.00 92.44 81 LYS A O 1
ATOM 656 N N . PRO A 1 82 ? -23.449 11.379 14.552 1.00 89.75 82 PRO A N 1
ATOM 657 C CA . PRO A 1 82 ? -22.993 12.365 15.541 1.00 89.75 82 PRO A CA 1
ATOM 658 C C . PRO A 1 82 ? -23.802 12.373 16.840 1.00 89.75 82 PRO A C 1
ATOM 660 O O . PRO A 1 82 ? -23.269 12.770 17.870 1.00 89.75 82 PRO A O 1
ATOM 663 N N . GLU A 1 83 ? -25.062 11.947 16.785 1.00 91.56 83 GLU A N 1
ATOM 664 C CA . GLU A 1 83 ? -25.911 11.742 17.956 1.00 91.56 83 GLU A CA 1
ATOM 665 C C . GLU A 1 83 ? -26.030 10.236 18.187 1.00 91.56 83 GLU A C 1
ATOM 667 O O . GLU A 1 83 ? -26.683 9.536 17.412 1.00 91.56 83 GLU A O 1
ATOM 672 N N . ILE A 1 84 ? -25.347 9.745 19.221 1.00 94.69 84 ILE A N 1
ATOM 673 C CA . ILE A 1 84 ? -25.418 8.346 19.648 1.00 94.69 84 ILE A CA 1
ATOM 674 C C . ILE A 1 84 ? -26.267 8.257 20.915 1.00 94.69 84 ILE A C 1
ATOM 676 O O . ILE A 1 84 ? -26.069 9.025 21.851 1.00 94.69 84 ILE A O 1
ATOM 680 N N . GLU A 1 85 ? -27.202 7.319 20.973 1.00 96.81 85 GLU A N 1
ATOM 681 C CA . GLU A 1 85 ? -27.980 7.014 22.176 1.00 96.81 85 GLU A CA 1
ATOM 682 C C . GLU A 1 85 ? -27.381 5.816 22.910 1.00 96.81 85 GLU A C 1
ATOM 684 O O . GLU A 1 85 ? -27.255 5.836 24.134 1.00 96.81 85 GLU A O 1
ATOM 689 N N . ASN A 1 86 ? -26.966 4.789 22.162 1.00 98.06 86 ASN A N 1
ATOM 690 C CA . ASN A 1 86 ? -26.412 3.557 22.716 1.00 98.06 86 ASN A CA 1
ATOM 691 C C . ASN A 1 86 ? -25.062 3.241 22.071 1.00 98.06 86 ASN A C 1
ATOM 693 O O . ASN A 1 86 ? -24.974 3.031 20.861 1.00 98.06 86 ASN A O 1
ATOM 697 N N . ALA A 1 87 ? -24.014 3.148 22.886 1.00 98.44 87 ALA A N 1
ATOM 698 C CA . ALA A 1 87 ? -22.696 2.708 22.455 1.00 98.44 87 ALA A CA 1
ATOM 699 C C . ALA A 1 87 ? -22.279 1.431 23.190 1.00 98.44 87 ALA A C 1
ATOM 701 O O . ALA A 1 87 ? -22.510 1.283 24.390 1.00 98.44 87 ALA A O 1
ATOM 702 N N . LEU A 1 88 ? -21.623 0.533 22.465 1.00 98.69 88 LEU A N 1
ATOM 703 C CA . LEU A 1 88 ? -20.990 -0.664 22.995 1.00 98.69 88 LEU A CA 1
ATOM 704 C C . LEU A 1 88 ? -19.480 -0.563 22.808 1.00 98.69 88 LEU A C 1
ATOM 706 O O . LEU A 1 88 ? -19.003 -0.359 21.694 1.00 98.69 88 LEU A O 1
ATOM 710 N N . VAL A 1 89 ? -18.722 -0.773 23.879 1.00 98.38 89 VAL A N 1
ATOM 711 C CA . VAL A 1 89 ? -17.268 -0.944 23.821 1.00 98.38 89 VAL A CA 1
ATOM 712 C C . VAL A 1 89 ? -16.924 -2.379 24.204 1.00 98.38 89 VAL A C 1
ATOM 714 O O . VAL A 1 89 ? -17.205 -2.815 25.320 1.00 98.38 89 VAL A O 1
ATOM 717 N N . ILE A 1 90 ? -16.308 -3.118 23.282 1.00 97.56 90 ILE A N 1
ATOM 718 C CA . ILE A 1 90 ? -15.823 -4.480 23.515 1.00 97.56 90 ILE A CA 1
ATOM 719 C C . ILE A 1 90 ? -14.319 -4.415 23.786 1.00 97.56 90 ILE A C 1
ATOM 721 O O . ILE A 1 90 ? -13.542 -4.071 22.895 1.00 97.56 90 ILE A O 1
ATOM 725 N N . GLY A 1 91 ? -13.919 -4.762 25.009 1.00 93.25 91 GLY A N 1
ATOM 726 C CA . GLY A 1 91 ? -12.563 -4.571 25.526 1.00 93.25 91 GLY A CA 1
ATOM 727 C C . GLY A 1 91 ? -12.441 -3.253 26.293 1.00 93.25 91 GLY A C 1
ATOM 728 O O . GLY A 1 91 ? -12.367 -2.175 25.707 1.00 93.25 91 GLY A O 1
ATOM 729 N N . GLY A 1 92 ? -12.408 -3.334 27.624 1.00 89.75 92 GLY A N 1
ATOM 730 C CA . GLY A 1 92 ? -12.404 -2.164 28.503 1.00 89.75 92 GLY A CA 1
ATOM 731 C C . GLY A 1 92 ? -11.036 -1.491 28.610 1.00 89.75 92 GLY A C 1
ATOM 732 O O . GLY A 1 92 ? -10.959 -0.264 28.662 1.00 89.75 92 GLY A O 1
ATOM 733 N N . ARG A 1 93 ? -9.941 -2.266 28.616 1.00 89.44 93 ARG A N 1
ATOM 734 C CA . ARG A 1 93 ? -8.555 -1.766 28.776 1.00 89.44 93 ARG A CA 1
ATOM 735 C C . ARG A 1 93 ? -8.443 -0.790 29.963 1.00 89.44 93 ARG A C 1
ATOM 737 O O . ARG A 1 93 ? -8.894 -1.085 31.063 1.00 89.44 93 ARG A O 1
ATOM 744 N N . ALA A 1 94 ? -7.873 0.396 29.741 1.00 93.00 94 ALA A N 1
ATOM 745 C CA . ALA A 1 94 ? -7.796 1.487 30.716 1.00 93.00 94 ALA A CA 1
ATOM 746 C C . ALA A 1 94 ? -9.097 2.312 30.841 1.00 93.00 94 ALA A C 1
ATOM 748 O O . ALA A 1 94 ? -9.088 3.354 31.490 1.00 93.00 94 ALA A O 1
ATOM 749 N N . TYR A 1 95 ? -10.191 1.894 30.191 1.00 95.81 95 TYR A N 1
ATOM 750 C CA . TYR A 1 95 ? -11.497 2.570 30.149 1.00 95.81 95 TYR A CA 1
ATOM 751 C C . TYR A 1 95 ? -11.481 3.981 29.545 1.00 95.81 95 TYR A C 1
ATOM 753 O O . TYR A 1 95 ? -12.434 4.747 29.687 1.00 95.81 95 TYR A O 1
ATOM 761 N N . SER A 1 96 ? -10.426 4.314 28.805 1.00 94.94 96 SER A N 1
ATOM 762 C CA . SER A 1 96 ? -10.236 5.638 28.221 1.00 94.94 96 SER A CA 1
ATOM 763 C C . SER A 1 96 ? -11.309 5.980 27.177 1.00 94.94 96 SER A C 1
ATOM 765 O O . SER A 1 96 ? -11.884 7.062 27.232 1.00 94.94 96 SER A O 1
ATOM 767 N N . ILE A 1 97 ? -11.654 5.045 26.285 1.00 96.19 97 ILE A N 1
ATOM 768 C CA . ILE A 1 97 ? -12.690 5.249 25.257 1.00 96.19 97 ILE A CA 1
ATOM 769 C C . ILE A 1 97 ? -14.101 5.348 25.861 1.00 96.19 97 ILE A C 1
ATOM 771 O O . ILE A 1 97 ? -14.780 6.329 25.557 1.00 96.19 97 ILE A O 1
ATOM 775 N N . PRO A 1 98 ? -14.552 4.430 26.747 1.00 96.94 98 PRO A N 1
ATOM 776 C CA . PRO A 1 98 ? -15.835 4.588 27.434 1.00 96.94 98 PRO A CA 1
ATOM 777 C C . PRO A 1 98 ? -15.979 5.940 28.140 1.00 96.94 98 PRO A C 1
ATOM 779 O O . PRO A 1 98 ? -17.034 6.570 28.077 1.00 96.94 98 PRO A O 1
ATOM 782 N N . MET A 1 99 ? -14.908 6.415 28.788 1.00 96.25 99 MET A N 1
ATOM 783 C CA . MET A 1 99 ? -14.930 7.694 29.495 1.00 96.25 99 MET A CA 1
ATOM 784 C C . MET A 1 99 ? -14.944 8.899 28.563 1.00 96.25 99 MET A C 1
ATOM 786 O O . MET A 1 99 ? -15.641 9.869 28.853 1.00 96.25 99 MET A O 1
ATOM 790 N N . ALA A 1 100 ? -14.245 8.828 27.433 1.00 95.81 100 ALA A N 1
ATOM 791 C CA . ALA A 1 100 ? -14.323 9.853 26.405 1.00 95.81 100 ALA A CA 1
ATOM 792 C C . ALA A 1 100 ? -15.731 9.926 25.785 1.00 95.81 100 ALA A C 1
ATOM 794 O O . ALA A 1 100 ? -16.292 11.014 25.676 1.00 95.81 100 ALA A O 1
ATOM 795 N N . LEU A 1 101 ? -16.347 8.778 25.472 1.00 96.31 101 LEU A N 1
ATOM 796 C CA . LEU A 1 101 ? -17.709 8.708 24.930 1.00 96.31 101 LEU A CA 1
ATOM 797 C C . LEU A 1 101 ? -18.748 9.323 25.874 1.00 96.31 101 LEU A C 1
ATOM 799 O O . LEU A 1 101 ? -19.542 10.143 25.424 1.00 96.31 101 LEU A O 1
ATOM 803 N N . LEU A 1 102 ? -18.711 8.981 27.167 1.00 95.88 102 LEU A N 1
ATOM 804 C CA . LEU A 1 102 ? -19.625 9.544 28.172 1.00 95.88 102 LEU A CA 1
ATOM 805 C C . LEU A 1 102 ? -19.389 11.029 28.437 1.00 95.88 102 LEU A C 1
ATOM 807 O O . LEU A 1 102 ? -20.323 11.754 28.765 1.00 95.88 102 LEU A O 1
ATOM 811 N N . TYR A 1 103 ? -18.143 11.491 28.338 1.00 95.31 103 TYR A N 1
ATOM 812 C CA . TYR A 1 103 ? -17.838 12.908 28.501 1.00 95.31 103 TYR A CA 1
ATOM 813 C C . TYR A 1 103 ? -18.381 13.740 27.333 1.00 95.31 103 TYR A C 1
ATOM 815 O O . TYR A 1 103 ? -18.933 14.817 27.549 1.00 95.31 103 TYR A O 1
ATOM 823 N N . GLU A 1 104 ? -18.239 13.239 26.104 1.00 93.69 104 GLU A N 1
ATOM 824 C CA . GLU A 1 104 ? -18.737 13.911 24.903 1.00 93.69 104 GLU A CA 1
ATOM 825 C C . GLU A 1 104 ? -20.254 13.772 24.721 1.00 93.69 104 GLU A C 1
ATOM 827 O O . GLU A 1 104 ? -20.883 14.694 24.204 1.00 93.69 104 GLU A O 1
ATOM 832 N N . ASN A 1 105 ? -20.837 12.657 25.172 1.00 95.19 105 ASN A N 1
ATOM 833 C CA . ASN A 1 105 ? -22.259 12.342 25.045 1.00 95.19 105 ASN A CA 1
ATOM 834 C C . ASN A 1 105 ? -22.832 11.911 26.413 1.00 95.19 105 ASN A C 1
ATOM 836 O O . ASN A 1 105 ? -23.011 10.721 26.680 1.00 95.19 105 ASN A O 1
ATOM 840 N N . PRO A 1 106 ? -23.102 12.867 27.320 1.00 94.38 106 PRO A N 1
ATOM 841 C CA . PRO A 1 106 ? -23.476 12.566 28.704 1.00 94.38 106 PRO A CA 1
ATOM 842 C C . PRO A 1 106 ? -24.829 11.864 28.846 1.00 94.38 106 PRO A C 1
ATOM 844 O O . PRO A 1 106 ? -25.058 11.204 29.860 1.00 94.38 106 PRO A O 1
ATOM 847 N N . ASP A 1 107 ? -25.706 11.993 27.848 1.00 95.56 107 ASP A N 1
ATOM 848 C CA . ASP A 1 107 ? -27.039 11.385 27.834 1.00 95.56 107 ASP A CA 1
ATOM 849 C C . ASP A 1 107 ? -27.050 9.968 27.229 1.00 95.56 107 ASP A C 1
ATOM 851 O O . ASP A 1 107 ? -28.041 9.254 27.372 1.00 95.56 107 ASP A O 1
ATOM 855 N N . SER A 1 108 ? -25.957 9.539 26.590 1.00 96.69 108 SER A N 1
ATOM 856 C CA . SER A 1 108 ? -25.855 8.224 25.950 1.00 96.69 108 SER A CA 1
ATOM 857 C C . SER A 1 108 ? -25.559 7.127 26.960 1.00 96.69 108 SER A C 1
ATOM 859 O O . SER A 1 108 ? -24.790 7.322 27.900 1.00 96.69 108 SER A O 1
ATOM 861 N N . ILE A 1 109 ? -26.095 5.936 26.717 1.00 98.19 109 ILE A N 1
ATOM 862 C CA . ILE A 1 109 ? -25.746 4.727 27.458 1.00 98.19 109 ILE A CA 1
ATOM 863 C C . ILE A 1 109 ? -24.498 4.114 26.824 1.00 98.19 109 ILE A C 1
ATOM 865 O O . ILE A 1 109 ? -24.479 3.812 25.632 1.00 98.19 109 ILE A O 1
ATOM 869 N N . VAL A 1 110 ? -23.467 3.892 27.635 1.00 98.38 110 VAL A N 1
ATOM 870 C CA . VAL A 1 110 ? -22.249 3.185 27.236 1.00 98.38 110 VAL A CA 1
ATOM 871 C C . VAL A 1 110 ? -22.200 1.845 27.959 1.00 98.38 110 VAL A C 1
ATOM 873 O O . VAL A 1 110 ? -21.972 1.772 29.168 1.00 98.38 110 VAL A O 1
ATOM 876 N N . ASP A 1 111 ? -22.432 0.776 27.204 1.00 98.50 111 ASP A N 1
ATOM 877 C CA . ASP A 1 111 ? -22.220 -0.598 27.641 1.00 98.50 111 ASP A CA 1
ATOM 878 C C . ASP A 1 111 ? -20.746 -0.971 27.380 1.00 98.50 111 ASP A C 1
ATOM 880 O O . ASP A 1 111 ? -20.232 -0.789 26.277 1.00 98.50 111 ASP A O 1
ATOM 884 N N . VAL A 1 112 ? -20.050 -1.501 28.385 1.00 98.31 112 VAL A N 1
ATOM 885 C CA . VAL A 1 112 ? -18.673 -2.001 28.265 1.00 98.31 112 VAL A CA 1
ATOM 886 C C . VAL A 1 112 ? -18.660 -3.489 28.570 1.00 98.31 112 VAL A C 1
ATOM 888 O O . VAL A 1 112 ? -19.089 -3.906 29.646 1.00 98.31 112 VAL A O 1
ATOM 891 N N . VAL A 1 113 ? -18.155 -4.288 27.632 1.00 97.69 113 VAL A N 1
ATOM 892 C CA . VAL A 1 113 ? -18.013 -5.737 27.796 1.00 97.69 113 VAL A CA 1
ATOM 893 C C . VAL A 1 113 ? -16.541 -6.079 27.924 1.00 97.69 113 VAL A C 1
ATOM 895 O O . VAL A 1 113 ? -15.743 -5.814 27.024 1.00 97.69 113 VAL A O 1
ATOM 898 N N . GLU A 1 114 ? -16.191 -6.668 29.058 1.00 94.31 114 GLU A N 1
ATOM 899 C CA . GLU A 1 114 ? -14.825 -7.022 29.412 1.00 94.31 114 GLU A CA 1
ATOM 900 C C . GLU A 1 114 ? -14.790 -8.440 29.976 1.00 94.31 114 GLU A C 1
ATOM 902 O O . GLU A 1 114 ? -15.575 -8.791 30.852 1.00 94.31 114 GLU A O 1
ATOM 907 N N . ILE A 1 115 ? -13.863 -9.262 29.494 1.00 93.31 115 ILE A N 1
ATOM 908 C CA . ILE A 1 115 ? -13.777 -10.656 29.914 1.00 93.31 115 ILE A CA 1
ATOM 909 C C . ILE A 1 115 ? -13.103 -10.789 31.287 1.00 93.31 115 ILE A C 1
ATOM 911 O O . ILE A 1 115 ? -13.436 -11.704 32.041 1.00 93.31 115 ILE A O 1
ATOM 915 N N . GLU A 1 116 ? -12.189 -9.874 31.634 1.00 93.19 116 GLU A N 1
ATOM 916 C CA . GLU A 1 116 ? -11.443 -9.886 32.891 1.00 93.19 116 GLU A CA 1
ATOM 917 C C . GLU A 1 116 ? -12.256 -9.284 34.060 1.00 93.19 116 GLU A C 1
ATOM 919 O O . GLU A 1 116 ? -12.430 -8.062 34.143 1.00 93.19 116 GLU A O 1
ATOM 924 N N . PRO A 1 117 ? -12.712 -10.098 35.036 1.00 94.19 117 PRO A N 1
ATOM 925 C CA . PRO A 1 117 ? -13.648 -9.639 36.068 1.00 94.19 117 PRO A CA 1
ATOM 926 C C . PRO A 1 117 ? -13.093 -8.568 37.004 1.00 94.19 117 PRO A C 1
ATOM 928 O O . PRO A 1 117 ? -13.853 -7.793 37.581 1.00 94.19 117 PRO A O 1
ATOM 931 N N . SER A 1 118 ? -11.773 -8.534 37.198 1.00 94.25 118 SER A N 1
ATOM 932 C CA . SER A 1 118 ? -11.145 -7.563 38.096 1.00 94.25 118 SER A CA 1
ATOM 933 C C . SER A 1 118 ? -10.950 -6.181 37.465 1.00 94.25 118 SER A C 1
ATOM 935 O O . SER A 1 118 ? -10.691 -5.219 38.193 1.00 94.25 118 SER A O 1
ATOM 937 N N . LEU A 1 119 ? -11.096 -6.051 36.140 1.00 93.69 119 LEU A N 1
ATOM 938 C CA . LEU A 1 119 ? -10.639 -4.863 35.424 1.00 93.69 119 LEU A CA 1
ATOM 939 C C . LEU A 1 119 ? -11.425 -3.601 35.781 1.00 93.69 119 LEU A C 1
ATOM 941 O O . LEU A 1 119 ? -10.821 -2.550 35.961 1.00 93.69 119 LEU A O 1
ATOM 945 N N . PHE A 1 120 ? -12.750 -3.680 35.924 1.00 95.69 120 PHE A N 1
ATOM 946 C CA . PHE A 1 120 ? -13.557 -2.491 36.219 1.00 95.69 120 PHE A CA 1
ATOM 947 C C . PHE A 1 120 ? -13.198 -1.866 37.577 1.00 95.69 120 PHE A C 1
ATOM 949 O O . PHE A 1 120 ? -13.007 -0.654 37.678 1.00 95.69 120 PHE A O 1
ATOM 956 N N . GLU A 1 121 ? -13.019 -2.689 38.615 1.00 96.12 121 GLU A N 1
ATOM 957 C CA . GLU A 1 121 ? -12.596 -2.211 39.937 1.00 96.12 121 GLU A CA 1
ATOM 958 C C . GLU A 1 121 ? -11.184 -1.612 39.900 1.00 96.12 121 GLU A C 1
ATOM 960 O O . GLU A 1 121 ? -10.950 -0.542 40.465 1.00 96.12 121 GLU A O 1
ATOM 965 N N . LEU A 1 122 ? -10.256 -2.242 39.169 1.00 96.06 122 LEU A N 1
ATOM 966 C CA . LEU A 1 122 ? -8.908 -1.701 38.974 1.00 96.06 122 LEU A CA 1
ATOM 967 C C . LEU A 1 122 ? -8.926 -0.379 38.202 1.00 96.06 122 LEU A C 1
ATOM 969 O O . LEU A 1 122 ? -8.165 0.530 38.528 1.00 96.06 122 LEU A O 1
ATOM 973 N N . SER A 1 123 ? -9.803 -0.226 37.215 1.00 95.94 123 SER A N 1
ATOM 974 C CA . SER A 1 123 ? -9.925 1.022 36.465 1.00 95.94 123 SER A CA 1
ATOM 975 C C . SER A 1 123 ? -10.518 2.154 37.309 1.00 95.94 123 SER A C 1
ATOM 977 O O . SER A 1 123 ? -10.097 3.303 37.165 1.00 95.94 123 SER A O 1
ATOM 979 N N . LYS A 1 124 ? -11.397 1.857 38.275 1.00 96.38 124 LYS A N 1
ATOM 980 C CA . LYS A 1 124 ? -11.820 2.844 39.285 1.00 96.38 124 LYS A CA 1
ATOM 981 C C . LYS A 1 124 ? -10.667 3.261 40.202 1.00 96.38 124 LYS A C 1
ATOM 983 O O . LYS A 1 124 ? -10.468 4.451 40.434 1.00 96.38 124 LYS A O 1
ATOM 988 N N . GLU A 1 125 ? -9.892 2.298 40.702 1.00 96.81 125 GLU A N 1
ATOM 989 C CA . GLU A 1 125 ? -8.798 2.551 41.651 1.00 96.81 125 GLU A CA 1
ATOM 990 C C . GLU A 1 125 ? -7.606 3.274 41.005 1.00 96.81 125 GLU A C 1
ATOM 992 O O . GLU A 1 125 ? -7.066 4.228 41.567 1.00 96.81 125 GLU A O 1
ATOM 997 N N . TYR A 1 126 ? -7.198 2.834 39.815 1.00 96.62 126 TYR A N 1
ATOM 998 C CA . TYR A 1 126 ? -5.958 3.273 39.185 1.00 96.62 126 TYR A CA 1
ATOM 999 C C . TYR A 1 126 ? -6.173 4.201 37.995 1.00 96.62 126 TYR A C 1
ATOM 1001 O O . TYR A 1 126 ? -5.251 4.965 37.708 1.00 96.62 126 TYR A O 1
ATOM 1009 N N . PHE A 1 127 ? -7.342 4.160 37.337 1.00 95.88 127 PHE A N 1
ATOM 1010 C CA . PHE A 1 127 ? -7.624 4.890 36.095 1.00 95.88 127 PHE A CA 1
ATOM 1011 C C . PHE A 1 127 ? -8.691 5.984 36.176 1.00 95.88 127 PHE A C 1
ATOM 1013 O O . PHE A 1 127 ? -9.103 6.519 35.151 1.00 95.88 127 PHE A O 1
ATOM 1020 N N . ASN A 1 128 ? -9.072 6.389 37.394 1.00 92.56 128 ASN A N 1
ATOM 1021 C CA . ASN A 1 128 ? -10.022 7.481 37.641 1.00 92.56 128 ASN A CA 1
ATOM 1022 C C . ASN A 1 128 ? -11.368 7.288 36.913 1.00 92.56 128 ASN A C 1
ATOM 1024 O O . ASN A 1 128 ? -12.063 8.258 36.600 1.00 92.56 128 ASN A O 1
ATOM 1028 N N . VAL A 1 129 ? -11.743 6.033 36.650 1.00 94.81 129 VAL A N 1
ATOM 1029 C CA . VAL A 1 129 ? -13.062 5.704 36.112 1.00 94.81 129 VAL A CA 1
ATOM 1030 C C . VAL A 1 129 ? -14.104 6.025 37.168 1.00 94.81 129 VAL A C 1
ATOM 1032 O O . VAL A 1 129 ? -14.002 5.598 38.319 1.00 94.81 129 VAL A O 1
ATOM 1035 N N . LYS A 1 130 ? -15.114 6.795 36.772 1.00 92.00 130 LYS A N 1
ATOM 1036 C CA . LYS A 1 130 ? -16.225 7.169 37.643 1.00 92.00 130 LYS A CA 1
ATOM 1037 C C . LYS A 1 130 ? -17.435 6.327 37.296 1.00 92.00 130 LYS A C 1
ATOM 1039 O O . LYS A 1 130 ? -17.764 6.153 36.126 1.00 92.00 130 LYS A O 1
ATOM 1044 N N . GLU A 1 131 ? -18.118 5.846 38.326 1.00 92.62 131 GLU A N 1
ATOM 1045 C CA . GLU A 1 131 ? -19.432 5.247 38.135 1.00 92.62 131 GLU A CA 1
ATOM 1046 C C . GLU A 1 131 ? -20.410 6.302 37.608 1.00 92.62 131 GLU A C 1
ATOM 1048 O O . GLU A 1 131 ? -20.380 7.470 38.005 1.00 92.62 131 GLU A O 1
ATOM 1053 N N . SER A 1 132 ? -21.270 5.872 36.696 1.00 94.81 132 SER A N 1
ATOM 1054 C CA . SER A 1 132 ? -22.306 6.683 36.071 1.00 94.81 132 SER A CA 1
ATOM 1055 C C . SER A 1 132 ? -23.539 5.803 35.890 1.00 94.81 132 SER A C 1
ATOM 1057 O O . SER A 1 132 ? -23.376 4.628 35.561 1.00 94.81 132 SER A O 1
ATOM 1059 N N . PRO A 1 133 ? -24.767 6.331 36.050 1.00 96.06 133 PRO A N 1
ATOM 1060 C CA . PRO A 1 133 ? -25.976 5.585 35.693 1.00 96.06 133 PRO A CA 1
ATOM 1061 C C . PRO A 1 133 ? -26.025 5.213 34.202 1.00 96.06 133 PRO A C 1
ATOM 1063 O O . PRO A 1 133 ? -26.765 4.310 33.831 1.00 96.06 133 PRO A O 1
ATOM 1066 N N . ASN A 1 134 ? -25.221 5.889 33.376 1.00 97.62 134 ASN A N 1
ATOM 1067 C CA . ASN A 1 134 ? -25.118 5.668 31.940 1.00 97.62 134 ASN A CA 1
ATOM 1068 C C . ASN A 1 134 ? -23.908 4.792 31.552 1.00 97.62 134 ASN A C 1
ATOM 1070 O O . ASN A 1 134 ? -23.661 4.600 30.367 1.00 97.62 134 ASN A O 1
ATOM 1074 N N . LEU A 1 135 ? -23.148 4.265 32.523 1.00 97.88 135 LEU A N 1
ATOM 1075 C CA . LEU A 1 135 ? -22.040 3.331 32.290 1.00 97.88 135 LEU A CA 1
ATOM 1076 C C . LEU A 1 135 ? -22.406 1.945 32.829 1.00 97.88 135 LEU A C 1
ATOM 1078 O O . LEU A 1 135 ? -22.386 1.728 34.042 1.00 97.88 135 LEU A O 1
ATOM 1082 N N . ASN A 1 136 ? -22.674 0.993 31.939 1.00 97.75 136 ASN A N 1
ATOM 1083 C CA . ASN A 1 136 ? -22.949 -0.391 32.323 1.00 97.75 136 ASN A CA 1
ATOM 1084 C C . ASN A 1 136 ? -21.739 -1.271 32.018 1.00 97.75 136 ASN A C 1
ATOM 1086 O O . ASN A 1 136 ? -21.176 -1.193 30.931 1.00 97.75 136 ASN A O 1
ATOM 1090 N N . ASN A 1 137 ? -21.368 -2.143 32.953 1.00 97.31 137 ASN A N 1
ATOM 1091 C CA . ASN A 1 137 ? -20.216 -3.030 32.808 1.00 97.31 137 ASN A CA 1
ATOM 1092 C C . ASN A 1 137 ? -20.672 -4.484 32.858 1.00 97.31 137 ASN A C 1
ATOM 1094 O O . ASN A 1 137 ? -21.347 -4.886 33.808 1.00 97.31 137 ASN A O 1
ATOM 1098 N N . TYR A 1 138 ? -20.271 -5.266 31.861 1.00 97.69 138 TYR A N 1
ATOM 1099 C CA . TYR A 1 138 ? -20.617 -6.675 31.727 1.00 97.69 138 TYR A CA 1
ATOM 1100 C C . TYR A 1 138 ? -19.343 -7.511 31.703 1.00 97.69 138 TYR A C 1
ATOM 1102 O O . TYR A 1 138 ? -18.433 -7.263 30.911 1.00 97.69 138 TYR A O 1
ATOM 1110 N N . THR A 1 139 ? -19.282 -8.502 32.591 1.00 96.44 139 THR A N 1
ATOM 1111 C CA . THR A 1 139 ? -18.145 -9.416 32.691 1.00 96.44 139 THR A CA 1
ATOM 1112 C C . THR A 1 139 ? -18.413 -10.698 31.913 1.00 96.44 139 THR A C 1
ATOM 1114 O O . THR A 1 139 ? -18.865 -11.698 32.476 1.00 96.44 139 THR A O 1
ATOM 1117 N N . GLU A 1 140 ? -18.170 -10.663 30.609 1.00 95.19 140 GLU A N 1
ATOM 1118 C CA . GLU A 1 140 ? -18.428 -11.779 29.700 1.00 95.19 140 GLU A CA 1
ATOM 1119 C C . GLU A 1 140 ? -17.648 -11.647 28.383 1.00 95.19 140 GLU A C 1
ATOM 1121 O O . GLU A 1 140 ? -16.960 -10.660 28.139 1.00 95.19 140 GLU A O 1
ATOM 1126 N N . ASP A 1 141 ? -17.727 -12.670 27.530 1.00 95.06 141 ASP A N 1
ATOM 1127 C CA . ASP A 1 141 ? -17.155 -12.616 26.183 1.00 95.06 141 ASP A CA 1
ATOM 1128 C C . ASP A 1 141 ? -17.991 -11.694 25.277 1.00 95.06 141 ASP A C 1
ATOM 1130 O O . ASP A 1 141 ? -19.211 -11.838 25.188 1.00 95.06 141 ASP A O 1
ATOM 1134 N N . GLY A 1 142 ? -17.330 -10.777 24.566 1.00 96.06 142 GLY A N 1
ATOM 1135 C CA . GLY A 1 142 ? -17.985 -9.772 23.720 1.00 96.06 142 GLY A CA 1
ATOM 1136 C C . GLY A 1 142 ? -18.868 -10.337 22.609 1.00 96.06 142 GLY A C 1
ATOM 1137 O O . GLY A 1 142 ? -19.950 -9.812 22.346 1.00 96.06 142 GLY A O 1
ATOM 1138 N N . ARG A 1 143 ? -18.453 -11.437 21.972 1.00 96.38 143 ARG A N 1
ATOM 1139 C CA . ARG A 1 143 ? -19.255 -12.072 20.922 1.00 96.38 143 ARG A CA 1
ATOM 1140 C C . ARG A 1 143 ? -20.476 -12.766 21.512 1.00 96.38 143 ARG A C 1
ATOM 1142 O O . ARG A 1 143 ? -21.561 -12.707 20.932 1.00 96.38 143 ARG A O 1
ATOM 1149 N N . ARG A 1 144 ? -20.317 -13.415 22.668 1.00 96.81 144 ARG A N 1
ATOM 1150 C CA . ARG A 1 144 ? -21.445 -13.985 23.408 1.00 96.81 144 ARG A CA 1
ATOM 1151 C C . ARG A 1 144 ? -22.445 -12.907 23.826 1.00 96.81 144 ARG A C 1
ATOM 1153 O O . ARG A 1 144 ? -23.633 -13.107 23.593 1.00 96.81 144 ARG A O 1
ATOM 1160 N N . PHE A 1 145 ? -21.970 -11.791 24.378 1.00 98.19 145 PHE A N 1
ATOM 1161 C CA . PHE A 1 145 ? -22.818 -10.662 24.757 1.00 98.19 145 PHE A CA 1
ATOM 1162 C C . PHE A 1 145 ? -23.646 -10.164 23.575 1.00 98.19 145 PHE A C 1
ATOM 1164 O O . PHE A 1 145 ? -24.863 -10.068 23.684 1.00 98.19 145 PHE A O 1
ATOM 1171 N N . LEU A 1 146 ? -23.008 -9.909 22.426 1.00 97.94 146 LEU A N 1
ATOM 1172 C CA . LEU A 1 146 ? -23.715 -9.455 21.228 1.00 97.94 146 LEU A CA 1
ATOM 1173 C C . LEU A 1 146 ? -24.823 -10.429 20.817 1.00 97.94 146 LEU A C 1
ATOM 1175 O O . LEU A 1 146 ? -25.936 -10.002 20.532 1.00 97.94 146 LEU A O 1
ATOM 1179 N N . ARG A 1 147 ? -24.544 -11.738 20.819 1.00 96.69 147 ARG A N 1
ATOM 1180 C CA . ARG A 1 147 ? -25.533 -12.763 20.459 1.00 96.69 147 ARG A CA 1
ATOM 1181 C C . ARG A 1 147 ? -26.714 -12.803 21.432 1.00 96.69 147 ARG A C 1
ATOM 1183 O O . ARG A 1 147 ? -27.848 -12.990 20.999 1.00 96.69 147 ARG A O 1
ATOM 1190 N N . ASP A 1 148 ? -26.437 -12.685 22.727 1.00 96.81 148 ASP A N 1
ATOM 1191 C CA . ASP A 1 148 ? -27.436 -12.844 23.785 1.00 96.81 148 ASP A CA 1
ATOM 1192 C C . ASP A 1 148 ? -28.205 -11.520 24.055 1.00 96.81 148 ASP A C 1
ATOM 1194 O O . ASP A 1 148 ? -29.291 -11.548 24.633 1.00 96.81 148 ASP A O 1
ATOM 1198 N N . SER A 1 149 ? -27.678 -10.369 23.614 1.00 94.81 149 SER A N 1
ATOM 1199 C CA . SER A 1 149 ? -28.285 -9.040 23.773 1.00 94.81 149 SER A CA 1
ATOM 1200 C C . SER A 1 149 ? -29.429 -8.789 22.785 1.00 94.81 149 SER A C 1
ATOM 1202 O O . SER A 1 149 ? -29.336 -9.099 21.599 1.00 94.81 149 SER A O 1
ATOM 1204 N N . GLU A 1 150 ? -30.500 -8.149 23.253 1.00 94.00 150 GLU A N 1
ATOM 1205 C CA . GLU A 1 150 ? -31.601 -7.646 22.413 1.00 94.00 150 GLU A CA 1
ATOM 1206 C C . GLU A 1 150 ? -31.439 -6.158 22.047 1.00 94.00 150 GLU A C 1
ATOM 1208 O O . GLU A 1 150 ? -32.289 -5.603 21.356 1.00 94.00 150 GLU A O 1
ATOM 1213 N N . LYS A 1 151 ? -30.367 -5.499 22.514 1.00 95.56 151 LYS A N 1
ATOM 1214 C CA . LYS A 1 151 ? -30.112 -4.075 22.258 1.00 95.56 151 LYS A CA 1
ATOM 1215 C C . LYS A 1 151 ? -29.521 -3.844 20.867 1.00 95.56 151 LYS A C 1
ATOM 1217 O O . LYS A 1 151 ? -28.694 -4.629 20.401 1.00 95.56 151 LYS A O 1
ATOM 1222 N N . GLU A 1 152 ? -29.901 -2.718 20.275 1.00 97.50 152 GLU A N 1
ATOM 1223 C CA . GLU A 1 152 ? -29.233 -2.124 19.118 1.00 97.50 152 GLU A CA 1
ATOM 1224 C C . GLU A 1 152 ? -28.302 -0.994 19.576 1.00 97.50 152 GLU A C 1
ATOM 1226 O O . GLU A 1 152 ? -28.556 -0.329 20.584 1.00 97.50 152 GLU A O 1
ATOM 1231 N N . TYR A 1 153 ? -27.223 -0.782 18.829 1.00 98.56 153 TYR A N 1
ATOM 1232 C CA . TYR A 1 153 ? -26.171 0.179 19.130 1.00 98.56 153 TYR A CA 1
ATOM 1233 C C . TYR A 1 153 ? -25.929 1.109 17.943 1.00 98.56 153 TYR A C 1
ATOM 1235 O O . TYR A 1 153 ? -25.816 0.672 16.800 1.00 98.56 153 TYR A O 1
ATOM 1243 N N . ASP A 1 154 ? -25.779 2.396 18.226 1.00 98.50 154 ASP A N 1
ATOM 1244 C CA . ASP A 1 154 ? -25.369 3.403 17.246 1.00 98.50 154 ASP A CA 1
ATOM 1245 C C . ASP A 1 154 ? -23.867 3.328 16.957 1.00 98.50 154 ASP A C 1
ATOM 1247 O O . ASP A 1 154 ? -23.415 3.627 15.852 1.00 98.50 154 ASP A O 1
ATOM 1251 N N . LEU A 1 155 ? -23.094 2.893 17.954 1.00 98.69 155 LEU A N 1
ATOM 1252 C CA . LEU A 1 155 ? -21.658 2.673 17.864 1.00 98.69 155 LEU A CA 1
ATOM 1253 C C . LEU A 1 155 ? -21.289 1.356 18.544 1.00 98.69 155 LEU A C 1
ATOM 1255 O O . LEU A 1 155 ? -21.560 1.171 19.728 1.00 98.69 155 LEU A O 1
ATOM 1259 N N . ILE A 1 156 ? -20.584 0.487 17.827 1.00 98.69 156 ILE A N 1
ATOM 1260 C CA . ILE A 1 156 ? -19.833 -0.624 18.416 1.00 98.69 156 ILE A CA 1
ATOM 1261 C C . ILE A 1 156 ? -18.347 -0.339 18.201 1.00 98.69 156 ILE A C 1
ATOM 1263 O O . ILE A 1 156 ? -17.886 -0.284 17.064 1.00 98.69 156 ILE A O 1
ATOM 1267 N N . PHE A 1 157 ? -17.589 -0.167 19.282 1.00 98.19 157 PHE A N 1
ATOM 1268 C CA . PHE A 1 157 ? -16.135 -0.026 19.251 1.00 98.19 157 PHE A CA 1
ATOM 1269 C C . PHE A 1 157 ? -15.478 -1.302 19.788 1.00 98.19 157 PHE A C 1
ATOM 1271 O O . PHE A 1 157 ? -15.632 -1.639 20.959 1.00 98.19 157 PHE A O 1
ATOM 1278 N N . SER A 1 158 ? -14.746 -2.020 18.941 1.00 96.75 158 SER A N 1
ATOM 1279 C CA . SER A 1 158 ? -14.101 -3.293 19.261 1.00 96.75 158 SER A CA 1
ATOM 1280 C C . SER A 1 158 ? -12.586 -3.136 19.362 1.00 96.75 158 SER A C 1
ATOM 1282 O O . SER A 1 158 ? -11.909 -2.838 18.378 1.00 96.75 158 SER A O 1
ATOM 1284 N N . ASP A 1 159 ? -12.036 -3.388 20.547 1.00 90.88 159 ASP A N 1
ATOM 1285 C CA . ASP A 1 159 ? -10.603 -3.284 20.824 1.00 90.88 159 ASP A CA 1
ATOM 1286 C C . ASP A 1 159 ? -10.100 -4.481 21.642 1.00 90.88 159 ASP A C 1
ATOM 1288 O O . ASP A 1 159 ? -9.622 -4.355 22.774 1.00 90.88 159 ASP A O 1
ATOM 1292 N N . VAL A 1 160 ? -10.236 -5.668 21.045 1.00 84.75 160 VAL A N 1
ATOM 1293 C CA . VAL A 1 160 ? -10.046 -6.970 21.699 1.00 84.75 160 VAL A CA 1
ATOM 1294 C C . VAL A 1 160 ? -8.708 -7.591 21.319 1.00 84.75 160 VAL A C 1
ATOM 1296 O O . VAL A 1 160 ? -8.447 -7.853 20.149 1.00 84.75 160 VAL A O 1
ATOM 1299 N N . TYR A 1 161 ? -7.870 -7.885 22.313 1.00 77.38 161 TYR A N 1
ATOM 1300 C CA . TYR A 1 161 ? -6.586 -8.557 22.117 1.00 77.38 161 TYR A CA 1
ATOM 1301 C C . TYR A 1 161 ? -6.369 -9.603 23.209 1.00 77.38 161 TYR A C 1
ATOM 1303 O O . TYR A 1 161 ? -6.716 -9.384 24.362 1.00 77.38 161 TYR A O 1
ATOM 1311 N N . TYR A 1 162 ? -5.772 -10.731 22.829 1.00 61.03 162 TYR A N 1
ATOM 1312 C CA . TYR A 1 162 ? -5.375 -11.811 23.736 1.00 61.03 162 TYR A CA 1
ATOM 1313 C C . TYR A 1 162 ? -3.902 -11.701 24.166 1.00 61.03 162 TYR A C 1
ATOM 1315 O O . TYR A 1 162 ? -3.516 -12.147 25.237 1.00 61.03 162 TYR A O 1
ATOM 1323 N N . SER A 1 163 ? -3.034 -11.156 23.304 1.00 58.34 163 SER A N 1
ATOM 1324 C CA . SER A 1 163 ? -1.605 -10.934 23.583 1.00 58.34 163 SER A CA 1
ATOM 1325 C C . SER A 1 163 ? -1.027 -9.868 22.639 1.00 58.34 163 SER A C 1
ATOM 1327 O O . SER A 1 163 ? -1.760 -9.316 21.822 1.00 58.34 163 SER A O 1
ATOM 1329 N N . LEU A 1 164 ? 0.289 -9.603 22.708 1.00 57.34 164 LEU A N 1
ATOM 1330 C CA . LEU A 1 164 ? 1.019 -8.585 21.918 1.00 57.34 164 LEU A CA 1
ATOM 1331 C C . LEU A 1 164 ? 0.592 -8.450 20.439 1.00 57.34 164 LEU A C 1
ATOM 1333 O O . LEU A 1 164 ? 0.574 -7.333 19.940 1.00 57.34 164 LEU A O 1
ATOM 1337 N N . PHE A 1 165 ? 0.273 -9.551 19.745 1.00 57.72 165 PHE A N 1
ATOM 1338 C CA . PHE A 1 165 ? -0.077 -9.537 18.313 1.00 57.72 165 PHE A CA 1
ATOM 1339 C C . PHE A 1 165 ? -1.264 -10.443 17.945 1.00 57.72 165 PHE A C 1
ATOM 1341 O O . PHE A 1 165 ? -1.465 -10.729 16.769 1.00 57.72 165 PHE A O 1
ATOM 1348 N N . SER A 1 166 ? -2.014 -10.963 18.922 1.00 67.12 166 SER A N 1
ATOM 1349 C CA . SER A 1 166 ? -3.065 -11.953 18.648 1.00 67.12 166 SER A CA 1
ATOM 1350 C C . SER A 1 166 ? -4.421 -11.446 19.095 1.00 67.12 166 SER A C 1
ATOM 1352 O O . SER A 1 166 ? -4.633 -11.203 20.283 1.00 67.12 166 SER A O 1
ATOM 1354 N N . ILE A 1 167 ? -5.337 -11.365 18.140 1.00 79.38 167 ILE A N 1
ATOM 1355 C CA . ILE A 1 167 ? -6.771 -11.211 18.367 1.00 79.38 167 ILE A CA 1
ATOM 1356 C C . ILE A 1 167 ? -7.350 -12.624 18.500 1.00 79.38 167 ILE A C 1
ATOM 1358 O O . ILE A 1 167 ? -6.899 -13.519 17.775 1.00 79.38 167 ILE A O 1
ATOM 1362 N N . PRO A 1 168 ? -8.279 -12.888 19.436 1.00 87.75 168 PRO A N 1
ATOM 1363 C CA . PRO A 1 168 ? -8.929 -14.190 19.496 1.00 87.75 168 PRO A CA 1
ATOM 1364 C C . PRO A 1 168 ? -9.637 -14.491 18.170 1.00 87.75 168 PRO A C 1
ATOM 1366 O O . PRO A 1 168 ? -10.346 -13.641 17.633 1.00 87.75 168 PRO A O 1
ATOM 1369 N N . SER A 1 169 ? -9.455 -15.699 17.637 1.00 90.25 169 SER A N 1
ATOM 1370 C CA . SER A 1 169 ? -9.898 -16.035 16.278 1.00 90.25 169 SER A CA 1
ATOM 1371 C C . SER A 1 169 ? -11.390 -15.802 16.051 1.00 90.25 169 SER A C 1
ATOM 1373 O O . SER A 1 169 ? -11.776 -15.319 14.989 1.00 90.25 169 SER A O 1
ATOM 1375 N N . HIS A 1 170 ? -12.226 -16.033 17.065 1.00 93.12 170 HIS A N 1
ATOM 1376 C CA . HIS A 1 170 ? -13.671 -15.837 16.989 1.00 93.12 170 HIS A CA 1
ATOM 1377 C C . HIS A 1 170 ? -14.123 -14.374 16.881 1.00 93.12 170 HIS A C 1
ATOM 1379 O O . HIS A 1 170 ? -15.318 -14.180 16.698 1.00 93.12 170 HIS A O 1
ATOM 1385 N N . PHE A 1 171 ? -13.222 -13.385 16.969 1.00 94.81 171 PHE A N 1
ATOM 1386 C CA . PHE A 1 171 ? -13.471 -11.956 16.691 1.00 94.81 171 PHE A CA 1
ATOM 1387 C C . PHE A 1 171 ? -13.038 -11.524 15.278 1.00 94.81 171 PHE A C 1
ATOM 1389 O O . PHE A 1 171 ? -13.129 -10.351 14.928 1.00 94.81 171 PHE A O 1
ATOM 1396 N N . THR A 1 172 ? -12.544 -12.456 14.462 1.00 94.19 172 THR A N 1
ATOM 1397 C CA . THR A 1 172 ? -11.955 -12.160 13.140 1.00 94.19 172 THR A CA 1
ATOM 1398 C C . THR A 1 172 ? -12.746 -12.782 11.991 1.00 94.19 172 THR A C 1
ATOM 1400 O O . THR A 1 172 ? -12.369 -12.639 10.831 1.00 94.19 172 THR A O 1
ATOM 1403 N N . THR A 1 173 ? -13.835 -13.490 12.305 1.00 97.62 173 THR A N 1
ATOM 1404 C CA . THR A 1 173 ? -14.625 -14.285 11.361 1.00 97.62 173 THR A CA 1
ATOM 1405 C C . THR A 1 173 ? -15.827 -13.525 10.819 1.00 97.62 173 THR A C 1
ATOM 1407 O O . THR A 1 173 ? -16.328 -12.586 11.443 1.00 97.62 173 THR A O 1
ATOM 1410 N N . THR A 1 174 ? -16.335 -13.976 9.670 1.00 98.50 174 THR A N 1
ATOM 1411 C CA . THR A 1 174 ? -17.605 -13.505 9.103 1.00 98.50 174 THR A CA 1
ATOM 1412 C C . THR A 1 174 ? -18.740 -13.537 10.119 1.00 98.50 174 THR A C 1
ATOM 1414 O O . THR A 1 174 ? -19.434 -12.543 10.284 1.00 98.50 174 THR A O 1
ATOM 1417 N N . GLU A 1 175 ? -18.872 -14.624 10.877 1.00 98.44 175 GLU A N 1
ATOM 1418 C CA . GLU A 1 175 ? -19.973 -14.845 11.810 1.00 98.44 175 GLU A CA 1
ATOM 1419 C C . GLU A 1 175 ? -19.933 -13.875 13.000 1.00 98.44 175 GLU A C 1
ATOM 1421 O O . GLU A 1 175 ? -20.970 -13.541 13.570 1.00 98.44 175 GLU A O 1
ATOM 1426 N N . PHE A 1 176 ? -18.748 -13.409 13.404 1.00 98.12 176 PHE A N 1
ATOM 1427 C CA . PHE A 1 176 ? -18.649 -12.339 14.395 1.00 98.12 176 PHE A CA 1
ATOM 1428 C C . PHE A 1 176 ? -19.096 -11.000 13.823 1.00 98.12 176 PHE A C 1
ATOM 1430 O O . PHE A 1 176 ? -19.906 -10.314 14.446 1.00 98.12 176 PHE A O 1
ATOM 1437 N N . PHE A 1 177 ? -18.589 -10.635 12.644 1.00 98.56 177 PHE A N 1
ATOM 1438 C CA . PHE A 1 177 ? -18.953 -9.370 12.018 1.00 98.56 177 PHE A CA 1
ATOM 1439 C C . PHE A 1 177 ? -20.440 -9.324 11.652 1.00 98.56 177 PHE A C 1
ATOM 1441 O O . PHE A 1 177 ? -21.041 -8.260 11.757 1.00 98.56 177 PHE A O 1
ATOM 1448 N N . GLU A 1 178 ? -21.050 -10.453 11.277 1.00 98.62 178 GLU A N 1
ATOM 1449 C CA . GLU A 1 178 ? -22.492 -10.566 11.020 1.00 98.62 178 GLU A CA 1
ATOM 1450 C C . GLU A 1 178 ? -23.291 -10.286 12.291 1.00 98.62 178 GLU A C 1
ATOM 1452 O O . GLU A 1 178 ? -24.139 -9.398 12.294 1.00 98.62 178 GLU A O 1
ATOM 1457 N N . VAL A 1 179 ? -22.950 -10.955 13.398 1.00 98.31 179 VAL A N 1
ATOM 1458 C CA . VAL A 1 179 ? -23.595 -10.722 14.698 1.00 98.31 179 VAL A CA 1
ATOM 1459 C C . VAL A 1 179 ? -23.406 -9.274 15.163 1.00 98.31 179 VAL A C 1
ATOM 1461 O O . VAL A 1 179 ? -24.342 -8.678 15.684 1.00 98.31 179 VAL A O 1
ATOM 1464 N N . ALA A 1 180 ? -22.227 -8.678 14.966 1.00 98.38 180 ALA A N 1
ATOM 1465 C CA . ALA A 1 180 ? -22.001 -7.273 15.298 1.00 98.38 180 ALA A CA 1
ATOM 1466 C C . ALA A 1 180 ? -22.853 -6.337 14.425 1.00 98.38 180 ALA A C 1
ATOM 1468 O O . ALA A 1 180 ? -23.483 -5.423 14.950 1.00 98.38 180 ALA A O 1
ATOM 1469 N N . LYS A 1 181 ? -22.920 -6.588 13.111 1.00 98.50 181 LYS A N 1
ATOM 1470 C CA . LYS A 1 181 ? -23.722 -5.802 12.164 1.00 98.50 181 LYS A CA 1
ATOM 1471 C C . LYS A 1 181 ? -25.216 -5.871 12.472 1.00 98.50 181 LYS A C 1
ATOM 1473 O O . LYS A 1 181 ? -25.884 -4.847 12.412 1.00 98.50 181 LYS A O 1
ATOM 1478 N N . GLU A 1 182 ? -25.729 -7.045 12.839 1.00 98.00 182 GLU A N 1
ATOM 1479 C CA . GLU A 1 182 ? -27.130 -7.245 13.243 1.00 98.00 182 GLU A CA 1
ATOM 1480 C C . GLU A 1 182 ? -27.522 -6.452 14.498 1.00 98.00 182 GLU A C 1
ATOM 1482 O O . GLU A 1 182 ? -28.708 -6.228 14.728 1.00 98.00 182 GLU A O 1
ATOM 1487 N N . LYS A 1 183 ? -26.548 -6.039 15.318 1.00 98.38 183 LYS A N 1
ATOM 1488 C CA . LYS A 1 183 ? -26.767 -5.219 16.518 1.00 98.38 183 LYS A CA 1
ATOM 1489 C C . LYS A 1 183 ? -26.517 -3.737 16.288 1.00 98.38 183 LYS A C 1
ATOM 1491 O O . LYS A 1 183 ? -26.613 -2.971 17.241 1.00 98.38 183 LYS A O 1
ATOM 1496 N N . LEU A 1 184 ? -26.200 -3.318 15.066 1.00 98.50 184 LEU A N 1
ATOM 1497 C CA . LEU A 1 184 ? -26.126 -1.902 14.733 1.00 98.50 184 LEU A CA 1
ATOM 1498 C C . LEU A 1 184 ? -27.514 -1.362 14.398 1.00 98.50 184 LEU A C 1
ATOM 1500 O O . LEU A 1 184 ? -28.266 -1.988 13.652 1.00 98.50 184 LEU A O 1
ATOM 1504 N N . SER A 1 185 ? -27.813 -0.163 14.889 1.00 97.50 185 SER A N 1
ATOM 1505 C CA . SER A 1 185 ? -28.970 0.611 14.441 1.00 97.50 185 SER A CA 1
ATOM 1506 C C . SER A 1 185 ? -28.826 1.013 12.962 1.00 97.50 185 SER A C 1
ATOM 1508 O O . SER A 1 185 ? -27.775 0.829 12.330 1.00 97.50 185 SER A O 1
ATOM 1510 N N . GLU A 1 186 ? -29.885 1.578 12.379 1.00 94.56 186 GLU A N 1
ATOM 1511 C CA . GLU A 1 186 ? -29.792 2.226 11.066 1.00 94.56 186 GLU A CA 1
ATOM 1512 C C . GLU A 1 186 ? -28.780 3.384 11.117 1.00 94.56 186 GLU A C 1
ATOM 1514 O O . GLU A 1 186 ? -28.800 4.215 12.033 1.00 94.56 186 GLU A O 1
ATOM 1519 N N . ASP A 1 187 ? -27.886 3.439 10.126 1.00 94.50 187 ASP A N 1
ATOM 1520 C CA . ASP A 1 187 ? -26.721 4.330 10.111 1.00 94.50 187 ASP A CA 1
ATOM 1521 C C . ASP A 1 187 ? -25.747 4.108 11.296 1.00 94.50 187 ASP A C 1
ATOM 1523 O O . ASP A 1 187 ? -24.887 4.950 11.559 1.00 94.50 187 ASP A O 1
ATOM 1527 N N . GLY A 1 188 ? -25.854 2.984 12.010 1.00 97.69 188 GLY A N 1
ATOM 1528 C CA . GLY A 1 188 ? -24.911 2.597 13.053 1.00 97.69 188 GLY A CA 1
ATOM 1529 C C . GLY A 1 188 ? -23.527 2.272 12.486 1.00 97.69 188 GLY A C 1
ATOM 1530 O O . GLY A 1 188 ? -23.371 1.891 11.320 1.00 97.69 188 GLY A O 1
ATOM 1531 N N . ILE A 1 189 ? -22.501 2.422 13.318 1.00 98.19 189 ILE A N 1
ATOM 1532 C CA . ILE A 1 189 ? -21.101 2.247 12.923 1.00 98.19 189 ILE A CA 1
ATOM 1533 C C . ILE A 1 189 ? -20.394 1.209 13.798 1.00 98.19 189 ILE A C 1
ATOM 1535 O O . ILE A 1 189 ? -20.443 1.253 15.026 1.00 98.19 189 ILE A O 1
ATOM 1539 N N . PHE A 1 190 ? -19.675 0.298 13.147 1.00 98.69 190 PHE A N 1
ATOM 1540 C CA . PHE A 1 190 ? -18.695 -0.571 13.787 1.00 98.69 190 PHE A CA 1
ATOM 1541 C C . PHE A 1 190 ? -17.293 -0.009 13.567 1.00 98.69 190 PHE A C 1
ATOM 1543 O O . PHE A 1 190 ? -16.902 0.241 12.428 1.00 98.69 190 PHE A O 1
ATOM 1550 N N . ILE A 1 191 ? -16.525 0.158 14.640 1.00 98.50 191 ILE A N 1
ATOM 1551 C CA . ILE A 1 191 ? -15.114 0.542 14.595 1.00 98.50 191 ILE A CA 1
ATOM 1552 C C . ILE A 1 191 ? -14.303 -0.558 15.269 1.00 98.50 191 ILE A C 1
ATOM 1554 O O . ILE A 1 191 ? -14.604 -0.925 16.401 1.00 98.50 191 ILE A O 1
ATOM 1558 N N . ALA A 1 192 ? -13.259 -1.059 14.616 1.00 96.88 192 ALA A N 1
ATOM 1559 C CA . ALA A 1 192 ? -12.308 -1.972 15.238 1.00 96.88 192 ALA A CA 1
ATOM 1560 C C . ALA A 1 192 ? -10.873 -1.484 15.100 1.00 96.88 192 ALA A C 1
ATOM 1562 O O . ALA A 1 192 ? -10.466 -0.999 14.048 1.00 96.88 192 ALA A O 1
ATOM 1563 N N . ASN A 1 193 ? -10.103 -1.656 16.168 1.00 93.94 193 ASN A N 1
ATOM 1564 C CA . ASN A 1 193 ? -8.660 -1.485 16.147 1.00 93.94 193 ASN A CA 1
ATOM 1565 C C . ASN A 1 193 ? -7.991 -2.847 15.942 1.00 93.94 193 ASN A C 1
ATOM 1567 O O . ASN A 1 193 ? -8.141 -3.738 16.777 1.00 93.94 193 ASN A O 1
ATOM 1571 N N . LEU A 1 194 ? -7.251 -2.991 14.845 1.00 91.38 194 LEU A N 1
ATOM 1572 C CA . LEU A 1 194 ? -6.489 -4.192 14.514 1.00 91.38 194 LEU A CA 1
ATOM 1573 C C . LEU A 1 194 ? -5.008 -3.830 14.359 1.00 91.38 194 LEU A C 1
ATOM 1575 O O . LEU A 1 194 ? -4.658 -2.694 14.043 1.00 91.38 194 LEU A O 1
ATOM 1579 N N . THR A 1 195 ? -4.112 -4.792 14.575 1.00 86.88 195 THR A N 1
ATOM 1580 C CA . THR A 1 195 ? -2.667 -4.590 14.383 1.00 86.88 195 THR A CA 1
ATOM 1581 C C . THR A 1 195 ? -2.198 -5.406 13.193 1.00 86.88 195 THR A C 1
ATOM 1583 O O . THR A 1 195 ? -2.353 -6.624 13.175 1.00 86.88 195 THR A O 1
ATOM 1586 N N . GLY A 1 196 ? -1.553 -4.757 12.231 1.00 87.00 196 GLY A N 1
ATOM 1587 C CA . GLY A 1 196 ? -1.075 -5.419 11.026 1.00 87.00 196 GLY A CA 1
ATOM 1588 C C . GLY A 1 196 ? -0.060 -4.581 10.270 1.00 87.00 196 GLY A C 1
ATOM 1589 O O . GLY A 1 196 ? 0.306 -3.493 10.703 1.00 87.00 196 GLY A O 1
ATOM 1590 N N . ASN A 1 197 ? 0.411 -5.099 9.142 1.00 87.56 197 ASN A N 1
ATOM 1591 C CA . ASN A 1 197 ? 1.311 -4.391 8.241 1.00 87.56 197 ASN A CA 1
ATOM 1592 C C . ASN A 1 197 ? 0.794 -4.502 6.803 1.00 87.56 197 ASN A C 1
ATOM 1594 O O . ASN A 1 197 ? 0.215 -5.525 6.446 1.00 87.56 197 ASN A O 1
ATOM 1598 N N . LEU A 1 198 ? 0.999 -3.466 5.990 1.00 92.12 198 LEU A N 1
ATOM 1599 C CA . LEU A 1 198 ? 0.507 -3.414 4.609 1.00 92.12 198 LEU A CA 1
ATOM 1600 C C . LEU A 1 198 ? 1.484 -4.046 3.598 1.00 92.12 198 LEU A C 1
ATOM 1602 O O . LEU A 1 198 ? 1.435 -3.722 2.416 1.00 92.12 198 LEU A O 1
ATOM 1606 N N . SER A 1 199 ? 2.368 -4.947 4.051 1.00 91.12 199 SER A N 1
ATOM 1607 C CA . SER A 1 199 ? 3.264 -5.697 3.164 1.00 91.12 199 SER A CA 1
ATOM 1608 C C . SER A 1 199 ? 2.490 -6.724 2.340 1.00 91.12 199 SER A C 1
ATOM 1610 O O . SER A 1 199 ? 1.609 -7.429 2.845 1.00 91.12 199 SER A O 1
ATOM 1612 N N . ARG A 1 200 ? 2.881 -6.868 1.073 1.00 91.75 200 ARG A N 1
ATOM 1613 C CA . ARG A 1 200 ? 2.373 -7.883 0.140 1.00 91.75 200 ARG A CA 1
ATOM 1614 C C . ARG A 1 200 ? 2.973 -9.266 0.365 1.00 91.75 200 ARG A C 1
ATOM 1616 O O . ARG A 1 200 ? 2.577 -10.215 -0.313 1.00 91.75 200 ARG A O 1
ATOM 1623 N N . GLN A 1 201 ? 3.905 -9.412 1.306 1.00 88.44 201 GLN A N 1
ATOM 1624 C CA . GLN A 1 201 ? 4.471 -10.708 1.661 1.00 88.44 201 GLN A CA 1
ATOM 1625 C C . GLN A 1 201 ? 3.380 -11.658 2.177 1.00 88.44 201 GLN A C 1
ATOM 1627 O O . GLN A 1 201 ? 2.609 -11.346 3.086 1.00 88.44 201 GLN A O 1
ATOM 1632 N N . GLU A 1 202 ? 3.314 -12.856 1.595 1.00 85.19 202 GLU A N 1
ATOM 1633 C CA . GLU A 1 202 ? 2.300 -13.846 1.951 1.00 85.19 202 GLU A CA 1
ATOM 1634 C C . GLU A 1 202 ? 2.775 -14.823 3.042 1.00 85.19 202 GLU A C 1
ATOM 1636 O O . GLU A 1 202 ? 3.901 -15.335 3.003 1.00 85.19 202 GLU A O 1
ATOM 1641 N N . PRO A 1 203 ? 1.896 -15.194 3.993 1.00 87.31 203 PRO A N 1
ATOM 1642 C CA . PRO A 1 203 ? 0.509 -14.764 4.156 1.00 87.31 203 PRO A CA 1
ATOM 1643 C C . PRO A 1 203 ? 0.404 -13.417 4.884 1.00 87.31 203 PRO A C 1
ATOM 1645 O O . PRO A 1 203 ? 1.171 -13.153 5.808 1.00 87.31 203 PRO A O 1
ATOM 1648 N N . SER A 1 204 ? -0.620 -12.633 4.541 1.00 89.50 204 SER A N 1
ATOM 1649 C CA . SER A 1 204 ? -0.960 -11.390 5.241 1.00 89.50 204 SER A CA 1
ATOM 1650 C C . SER A 1 204 ? -2.237 -11.571 6.055 1.00 89.50 204 SER A C 1
ATOM 1652 O O . SER A 1 204 ? -3.314 -11.828 5.503 1.00 89.50 204 SER A O 1
ATOM 1654 N N . PHE A 1 205 ? -2.113 -11.458 7.380 1.00 90.75 205 PHE A N 1
ATOM 1655 C CA . PHE A 1 205 ? -3.265 -11.545 8.274 1.00 90.75 205 PHE A CA 1
ATOM 1656 C C . PHE A 1 205 ? -4.190 -10.341 8.096 1.00 90.75 205 PHE A C 1
ATOM 1658 O O . PHE A 1 205 ? -5.387 -10.529 7.921 1.00 90.75 205 PHE A O 1
ATOM 1665 N N . ILE A 1 206 ? -3.639 -9.128 7.993 1.00 93.19 206 ILE A N 1
ATOM 1666 C CA . ILE A 1 206 ? -4.467 -7.930 7.852 1.00 93.19 206 ILE A CA 1
ATOM 1667 C C . ILE A 1 206 ? -5.250 -7.911 6.538 1.00 93.19 206 ILE A C 1
ATOM 1669 O O . ILE A 1 206 ? -6.425 -7.572 6.548 1.00 93.19 206 ILE A O 1
ATOM 1673 N N . PHE A 1 207 ? -4.674 -8.335 5.405 1.00 95.38 207 PHE A N 1
ATOM 1674 C CA . PHE A 1 207 ? -5.440 -8.390 4.151 1.00 95.38 207 PHE A CA 1
ATOM 1675 C C . PHE A 1 207 ? -6.512 -9.485 4.173 1.00 95.38 207 PHE A C 1
ATOM 1677 O O . PHE A 1 207 ? -7.569 -9.337 3.558 1.00 95.38 207 PHE A O 1
ATOM 1684 N N . THR A 1 208 ? -6.274 -10.554 4.934 1.00 95.62 208 THR A N 1
ATOM 1685 C CA . THR A 1 208 ? -7.276 -11.583 5.230 1.00 95.62 208 THR A CA 1
ATOM 1686 C C . THR A 1 208 ? -8.417 -11.012 6.086 1.00 95.62 208 THR A C 1
ATOM 1688 O O . THR A 1 208 ? -9.589 -11.245 5.781 1.00 95.62 208 THR A O 1
ATOM 1691 N N . GLU A 1 209 ? -8.103 -10.211 7.108 1.00 95.94 209 GLU A N 1
ATOM 1692 C CA . GLU A 1 209 ? -9.087 -9.507 7.939 1.00 95.94 209 GLU A CA 1
ATOM 1693 C C . GLU A 1 209 ? -9.874 -8.470 7.128 1.00 95.94 209 GLU A C 1
ATOM 1695 O O . GLU A 1 209 ? -11.101 -8.491 7.175 1.00 95.94 209 GLU A O 1
ATOM 1700 N N . ILE A 1 210 ? -9.211 -7.632 6.317 1.00 97.69 210 ILE A N 1
ATOM 1701 C CA . ILE A 1 210 ? -9.859 -6.657 5.418 1.00 97.69 210 ILE A CA 1
ATOM 1702 C C . ILE A 1 210 ? -10.849 -7.379 4.504 1.00 97.69 210 ILE A C 1
ATOM 1704 O O . ILE A 1 210 ? -12.015 -6.995 4.422 1.00 97.69 210 ILE A O 1
ATOM 1708 N N . LYS A 1 211 ? -10.421 -8.458 3.837 1.00 97.88 211 LYS A N 1
ATOM 1709 C CA . LYS A 1 211 ? -11.291 -9.218 2.930 1.00 97.88 211 LYS A CA 1
ATOM 1710 C C . LYS A 1 211 ? -12.492 -9.828 3.654 1.00 97.88 211 LYS A C 1
ATOM 1712 O O . LYS A 1 211 ? -13.607 -9.775 3.135 1.00 97.88 211 LYS A O 1
ATOM 1717 N N . THR A 1 212 ? -12.269 -10.391 4.840 1.00 98.38 212 THR A N 1
ATOM 1718 C CA . THR A 1 212 ? -13.331 -10.981 5.665 1.00 98.38 212 THR A CA 1
ATOM 1719 C C . THR A 1 212 ? -14.328 -9.910 6.101 1.00 98.38 212 THR A C 1
ATOM 1721 O O . THR A 1 212 ? -15.527 -10.063 5.880 1.00 98.38 212 THR A O 1
ATOM 1724 N N . PHE A 1 213 ? -13.838 -8.785 6.618 1.00 98.50 213 PHE A N 1
ATOM 1725 C CA . PHE A 1 213 ? -14.658 -7.658 7.046 1.00 98.50 213 PHE A CA 1
ATOM 1726 C C . PHE A 1 213 ? -15.510 -7.100 5.900 1.00 98.50 213 PHE A C 1
ATOM 1728 O O . PHE A 1 213 ? -16.724 -6.968 6.048 1.00 98.50 213 PHE A O 1
ATOM 1735 N N . LYS A 1 214 ? -14.913 -6.876 4.718 1.00 98.06 214 LYS A N 1
ATOM 1736 C CA . LYS A 1 214 ? -15.619 -6.388 3.517 1.00 98.06 214 LYS A CA 1
ATOM 1737 C C . LYS A 1 214 ? -16.733 -7.313 3.038 1.00 98.06 214 LYS A C 1
ATOM 1739 O O . LYS A 1 214 ? -17.691 -6.841 2.431 1.00 98.06 214 LYS A O 1
ATOM 1744 N N . SER A 1 215 ? -16.615 -8.620 3.280 1.00 98.25 215 SER A N 1
ATOM 1745 C CA . SER A 1 215 ? -17.664 -9.571 2.897 1.00 98.25 215 SER A CA 1
ATOM 1746 C C . SER A 1 215 ? -18.961 -9.380 3.695 1.00 98.25 215 SER A C 1
ATOM 1748 O O . SER A 1 215 ? -20.031 -9.714 3.192 1.00 98.25 215 SER A O 1
ATOM 1750 N N . VAL A 1 216 ? -18.876 -8.774 4.887 1.00 98.62 216 VAL A N 1
ATOM 1751 C CA . VAL A 1 216 ? -20.018 -8.478 5.769 1.00 98.62 216 VAL A CA 1
ATOM 1752 C C . VAL A 1 216 ? -20.395 -6.992 5.744 1.00 98.62 216 VAL A C 1
ATOM 1754 O O . VAL A 1 216 ? -21.581 -6.644 5.720 1.00 98.62 216 VAL A O 1
ATOM 1757 N N . PHE A 1 217 ? -19.402 -6.102 5.685 1.00 98.31 217 PHE A N 1
ATOM 1758 C CA . PHE A 1 217 ? -19.553 -4.654 5.535 1.00 98.31 217 PHE A CA 1
ATOM 1759 C C . PHE A 1 217 ? -19.028 -4.196 4.163 1.00 98.31 217 PHE A C 1
ATOM 1761 O O . PHE A 1 217 ? -17.874 -3.789 4.061 1.00 98.31 217 PHE A O 1
ATOM 1768 N N . PRO A 1 218 ? -19.844 -4.227 3.091 1.00 96.94 218 PRO A N 1
ATOM 1769 C CA . PRO A 1 218 ? -19.423 -3.706 1.789 1.00 96.94 218 PRO A CA 1
ATOM 1770 C C . PRO A 1 218 ? -19.076 -2.210 1.823 1.00 96.94 218 PRO A C 1
ATOM 1772 O O . PRO A 1 218 ? -18.108 -1.794 1.184 1.00 96.94 218 PRO A O 1
ATOM 1775 N N . ASN A 1 219 ? -19.833 -1.424 2.601 1.00 97.69 219 ASN A N 1
ATOM 1776 C CA . ASN A 1 219 ? -19.549 -0.020 2.896 1.00 97.69 219 ASN A CA 1
ATOM 1777 C C . ASN A 1 219 ? -18.5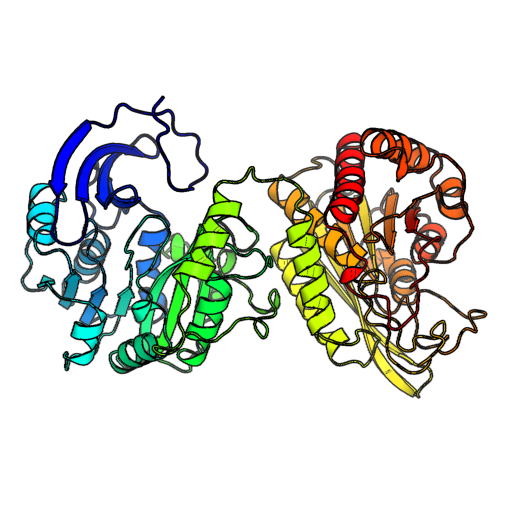81 0.068 4.087 1.00 97.69 219 ASN A C 1
ATOM 1779 O O . ASN A 1 219 ? -18.988 0.119 5.252 1.00 97.69 219 ASN A O 1
ATOM 1783 N N . SER A 1 220 ? -17.288 -0.014 3.781 1.00 97.88 220 SER A N 1
ATOM 1784 C CA . SER A 1 220 ? -16.211 -0.102 4.768 1.00 97.88 220 SER A CA 1
ATOM 1785 C C . SER A 1 220 ? -15.036 0.797 4.417 1.00 97.88 220 SER A C 1
ATOM 1787 O O . SER A 1 220 ? -14.645 0.844 3.249 1.00 97.88 220 SER A O 1
ATOM 1789 N N . TYR A 1 221 ? -14.389 1.347 5.438 1.00 98.06 221 TYR A N 1
ATOM 1790 C CA . TYR A 1 221 ? -13.209 2.197 5.313 1.00 98.06 221 TYR A CA 1
ATOM 1791 C C . TYR A 1 221 ? -12.102 1.698 6.242 1.00 98.06 221 TYR A C 1
ATOM 1793 O O . TYR A 1 221 ? -12.378 1.147 7.310 1.00 98.06 221 TYR A O 1
ATOM 1801 N N . PHE A 1 222 ? -10.850 1.879 5.833 1.00 98.25 222 PHE A N 1
ATOM 1802 C CA . PHE A 1 222 ? -9.684 1.370 6.551 1.00 98.25 222 PHE A CA 1
ATOM 1803 C C . PHE A 1 222 ? -8.663 2.487 6.702 1.00 98.25 222 PHE A C 1
ATOM 1805 O O . PHE A 1 222 ? -8.348 3.151 5.719 1.00 98.25 222 PHE A O 1
ATOM 1812 N N . PHE A 1 223 ? -8.137 2.688 7.909 1.00 97.69 223 PHE A N 1
ATOM 1813 C CA . PHE A 1 223 ? -7.204 3.779 8.182 1.00 97.69 223 PHE A CA 1
ATOM 1814 C C . PHE A 1 223 ? -5.922 3.278 8.832 1.00 97.69 223 PHE A C 1
ATOM 1816 O O . PHE A 1 223 ? -5.962 2.652 9.890 1.00 97.69 223 PHE A O 1
ATOM 1823 N N . ALA A 1 224 ? -4.786 3.592 8.225 1.00 96.38 224 ALA A N 1
ATOM 1824 C CA . ALA A 1 224 ? -3.461 3.333 8.764 1.00 96.38 224 ALA A CA 1
ATOM 1825 C C . ALA A 1 224 ? -3.073 4.460 9.732 1.00 96.38 224 ALA A C 1
ATOM 1827 O O . ALA A 1 224 ? -2.904 5.605 9.314 1.00 96.38 224 ALA A O 1
ATOM 1828 N N . VAL A 1 225 ? -2.931 4.161 11.029 1.00 94.00 225 VAL A N 1
ATOM 1829 C CA . VAL A 1 225 ? -2.693 5.196 12.055 1.00 94.00 225 VAL A CA 1
ATOM 1830 C C . VAL A 1 225 ? -1.367 5.930 11.823 1.00 94.00 225 VAL A C 1
ATOM 1832 O O . VAL A 1 225 ? -1.302 7.157 11.970 1.00 94.00 225 VAL A O 1
ATOM 1835 N N . GLU A 1 226 ? -0.316 5.213 11.414 1.00 91.69 226 GLU A N 1
ATOM 1836 C CA . GLU A 1 226 ? 0.973 5.823 11.084 1.00 91.69 226 GLU A CA 1
ATOM 1837 C C . GLU A 1 226 ? 0.969 6.369 9.654 1.00 91.69 226 GLU A C 1
ATOM 1839 O O . GLU A 1 226 ? 1.096 7.582 9.470 1.00 91.69 226 GLU A O 1
ATOM 1844 N N . SER A 1 227 ? 0.801 5.514 8.643 1.00 91.69 227 SER A N 1
ATOM 1845 C CA . SER A 1 227 ? 0.710 5.931 7.235 1.00 91.69 227 SER A CA 1
ATOM 1846 C C . SER A 1 227 ? 0.308 4.756 6.327 1.00 91.69 227 SER A C 1
ATOM 1848 O O . SER A 1 227 ? 0.819 3.647 6.531 1.00 91.69 227 SER A O 1
ATOM 1850 N N . PRO A 1 228 ? -0.565 4.978 5.321 1.00 93.06 228 PRO A N 1
ATOM 1851 C CA . PRO A 1 228 ? -0.971 3.935 4.376 1.00 93.06 228 PRO A CA 1
ATOM 1852 C C . PRO A 1 228 ? 0.172 3.482 3.458 1.00 93.06 228 PRO A C 1
ATOM 1854 O O . PRO A 1 228 ? 0.168 2.350 2.976 1.00 93.06 228 PRO A O 1
ATOM 1857 N N . GLY A 1 229 ? 1.178 4.325 3.243 1.00 87.25 229 GLY A N 1
ATOM 1858 C CA . GLY A 1 229 ? 2.381 4.001 2.488 1.00 87.25 229 GLY A CA 1
ATOM 1859 C C . GLY A 1 229 ? 3.387 3.120 3.226 1.00 87.25 229 GLY A C 1
ATOM 1860 O O . GLY A 1 229 ? 4.337 2.695 2.598 1.00 87.25 229 GLY A O 1
ATOM 1861 N N . GLN A 1 230 ? 3.224 2.829 4.526 1.00 83.50 230 GLN A N 1
ATOM 1862 C CA . GLN A 1 230 ? 4.217 2.052 5.281 1.00 83.50 230 GLN A CA 1
ATOM 1863 C C . GLN A 1 230 ? 3.885 0.561 5.409 1.00 83.50 230 GLN A C 1
ATOM 1865 O O . GLN A 1 230 ? 2.797 0.168 5.834 1.00 83.50 230 GLN A O 1
ATOM 1870 N N . THR A 1 231 ? 4.905 -0.269 5.195 1.00 85.50 231 THR A N 1
ATOM 1871 C CA . THR A 1 231 ? 4.858 -1.736 5.324 1.00 85.50 231 THR A CA 1
ATOM 1872 C C . THR A 1 231 ? 5.267 -2.265 6.706 1.00 85.50 231 THR A C 1
ATOM 1874 O O . THR A 1 231 ? 5.309 -3.474 6.918 1.00 85.50 231 THR A O 1
ATOM 1877 N N . ASN A 1 232 ? 5.544 -1.394 7.683 1.00 82.56 232 ASN A N 1
ATOM 1878 C CA . ASN A 1 232 ? 5.784 -1.806 9.071 1.00 82.56 232 ASN A CA 1
ATOM 1879 C C . ASN A 1 232 ? 4.469 -2.103 9.806 1.00 82.56 232 ASN A C 1
ATOM 1881 O O . ASN A 1 232 ? 3.393 -1.648 9.418 1.00 82.56 232 ASN A O 1
ATOM 1885 N N . SER A 1 233 ? 4.562 -2.859 10.904 1.00 85.50 233 SER A N 1
ATOM 1886 C CA . SER A 1 233 ? 3.402 -3.116 11.759 1.00 85.50 233 SER A CA 1
ATOM 1887 C C . SER A 1 233 ? 2.911 -1.827 12.416 1.00 85.50 233 SER A C 1
ATOM 1889 O O . SER A 1 233 ? 3.684 -1.149 13.085 1.00 85.50 233 SER A O 1
ATOM 1891 N N . GLN A 1 234 ? 1.616 -1.560 12.294 1.00 89.75 234 GLN A N 1
ATOM 1892 C CA . GLN A 1 234 ? 0.924 -0.400 12.848 1.00 89.75 234 GLN A CA 1
ATOM 1893 C C . GLN A 1 234 ? -0.512 -0.766 13.256 1.00 89.75 234 GLN A C 1
ATOM 1895 O O . GLN A 1 234 ? -1.003 -1.858 12.954 1.00 89.75 234 GLN A O 1
ATOM 1900 N N . ASN A 1 235 ? -1.186 0.144 13.961 1.00 92.38 235 ASN A N 1
ATOM 1901 C CA . ASN A 1 235 ? -2.629 0.051 14.167 1.00 92.38 235 ASN A CA 1
ATOM 1902 C C . ASN A 1 235 ? -3.360 0.415 12.871 1.00 92.38 235 ASN A C 1
ATOM 1904 O O . ASN A 1 235 ? -3.026 1.408 12.220 1.00 92.38 235 ASN A O 1
ATOM 1908 N N . ILE A 1 236 ? -4.362 -0.383 12.522 1.00 95.69 236 ILE A N 1
ATOM 1909 C CA . ILE A 1 236 ? -5.240 -0.165 11.382 1.00 95.69 236 ILE A CA 1
ATOM 1910 C C . ILE A 1 236 ? -6.672 -0.166 11.902 1.00 95.69 236 ILE A C 1
ATOM 1912 O O . ILE A 1 236 ? -7.121 -1.123 12.534 1.00 95.69 236 ILE A O 1
ATOM 1916 N N . ILE A 1 237 ? -7.373 0.935 11.656 1.00 97.94 237 ILE A N 1
ATOM 1917 C CA . ILE A 1 237 ? -8.746 1.127 12.102 1.00 97.94 237 ILE A CA 1
ATOM 1918 C C . ILE A 1 237 ? -9.691 0.694 10.997 1.00 97.94 237 ILE A C 1
ATOM 1920 O O . ILE A 1 237 ? -9.642 1.223 9.889 1.00 97.94 237 ILE A O 1
ATOM 1924 N N . PHE A 1 238 ? -10.542 -0.274 11.310 1.00 98.38 238 PHE A N 1
ATOM 1925 C CA . PHE A 1 238 ? -11.593 -0.765 10.433 1.00 98.38 238 PHE A CA 1
ATOM 1926 C C . PHE A 1 238 ? -12.879 -0.040 10.787 1.00 98.38 238 PHE A C 1
ATOM 1928 O O . PHE A 1 238 ? -13.241 0.033 11.959 1.00 98.38 238 PHE A O 1
ATOM 1935 N N . VAL A 1 239 ? -13.575 0.467 9.779 1.00 98.56 239 VAL A N 1
ATOM 1936 C CA . VAL A 1 239 ? -14.873 1.117 9.927 1.00 98.56 239 VAL A CA 1
ATOM 1937 C C . VAL A 1 239 ? -15.870 0.410 9.027 1.00 98.56 239 VAL A C 1
ATOM 1939 O O . VAL A 1 239 ? -15.668 0.351 7.819 1.00 98.56 239 VAL A O 1
ATOM 1942 N N . GLY A 1 240 ? -16.939 -0.126 9.608 1.00 98.44 240 GLY A N 1
ATOM 1943 C CA . GLY A 1 240 ? -18.070 -0.711 8.892 1.00 98.44 240 GLY A CA 1
ATOM 1944 C C . GLY A 1 240 ? -19.305 0.145 9.106 1.00 98.44 240 GLY A C 1
ATOM 1945 O O . GLY A 1 240 ? -19.740 0.319 10.245 1.00 98.44 240 GLY A O 1
ATOM 1946 N N . TYR A 1 241 ? -19.863 0.681 8.025 1.00 98.00 241 TYR A N 1
ATOM 1947 C CA . TYR A 1 241 ? -21.042 1.535 8.088 1.00 98.00 241 TYR A CA 1
ATOM 1948 C C . TYR A 1 241 ? -22.302 0.724 7.770 1.00 98.00 241 TYR A C 1
ATOM 1950 O O . TYR A 1 241 ? -22.392 0.091 6.717 1.00 98.00 241 TYR A O 1
ATOM 1958 N N . ASN A 1 242 ? -23.285 0.728 8.676 1.00 97.56 242 ASN A N 1
ATOM 1959 C CA . ASN A 1 242 ? -24.570 0.055 8.485 1.00 97.56 242 ASN A CA 1
ATOM 1960 C C . ASN A 1 242 ? -25.546 0.923 7.672 1.00 97.56 242 ASN A C 1
ATOM 1962 O O . ASN A 1 242 ? -26.625 1.297 8.130 1.00 97.56 242 ASN A O 1
ATOM 1966 N N . SER A 1 243 ? -25.108 1.310 6.477 1.00 95.81 243 SER A N 1
ATOM 1967 C CA . SER A 1 243 ? -25.833 2.166 5.541 1.00 95.81 243 SER A CA 1
ATOM 1968 C C . SER A 1 243 ? -25.249 1.991 4.143 1.00 95.81 243 SER A C 1
ATOM 1970 O O . SER A 1 243 ? -24.092 1.598 4.000 1.00 95.81 243 SER A O 1
ATOM 1972 N N . ASP A 1 244 ? -26.005 2.351 3.110 1.00 94.31 244 ASP A N 1
ATOM 1973 C CA . ASP A 1 244 ? -25.512 2.394 1.724 1.00 94.31 244 ASP A CA 1
ATOM 1974 C C . ASP A 1 244 ? -24.941 3.776 1.345 1.00 94.31 244 ASP A C 1
ATOM 1976 O O . ASP A 1 244 ? -24.507 3.990 0.215 1.00 94.31 244 ASP A O 1
ATOM 1980 N N . LYS A 1 245 ? -24.955 4.746 2.271 1.00 94.06 245 LYS A N 1
ATOM 1981 C CA . LYS A 1 245 ? -24.434 6.100 2.035 1.00 94.06 245 LYS A CA 1
ATOM 1982 C C . LYS A 1 245 ? -22.904 6.084 1.982 1.00 94.06 245 LYS A C 1
ATOM 1984 O O . LYS A 1 245 ? -22.251 5.692 2.948 1.00 94.06 245 LYS A O 1
ATOM 1989 N N . GLU A 1 246 ? -22.333 6.553 0.881 1.00 93.06 246 GLU A N 1
ATOM 1990 C CA . GLU A 1 246 ? -20.887 6.753 0.760 1.00 93.06 246 GLU A CA 1
ATOM 1991 C C . GLU A 1 246 ? -20.438 8.020 1.496 1.00 93.06 246 GLU A C 1
ATOM 1993 O O . GLU A 1 246 ? -21.146 9.032 1.522 1.00 93.06 246 GLU A O 1
ATOM 1998 N N . VAL A 1 247 ? -19.244 7.965 2.086 1.00 91.44 247 VAL A N 1
ATOM 1999 C CA . VAL A 1 247 ? -18.636 9.079 2.813 1.00 91.44 247 VAL A CA 1
ATOM 2000 C C . VAL A 1 247 ? -17.363 9.511 2.103 1.00 91.44 247 VAL A C 1
ATOM 2002 O O . VAL A 1 247 ? -16.402 8.757 2.006 1.00 91.44 247 VAL A O 1
ATOM 2005 N N . ASP A 1 248 ? -17.340 10.761 1.645 1.00 90.00 248 ASP A N 1
ATOM 2006 C CA . ASP A 1 248 ? -16.132 11.383 1.105 1.00 90.00 248 ASP A CA 1
ATOM 2007 C C . ASP A 1 248 ? -15.407 12.174 2.203 1.00 90.00 248 ASP A C 1
ATOM 2009 O O . ASP A 1 248 ? -15.801 13.292 2.563 1.00 90.00 248 ASP A O 1
ATOM 2013 N N . PHE A 1 249 ? -14.323 11.589 2.724 1.00 89.62 249 PHE A N 1
ATOM 2014 C CA . PHE A 1 249 ? -13.503 12.182 3.785 1.00 89.62 249 PHE A CA 1
ATOM 2015 C C . PHE A 1 249 ? -12.774 13.465 3.365 1.00 89.62 249 PHE A C 1
ATOM 2017 O O . PHE A 1 249 ? -12.371 14.246 4.229 1.00 89.62 249 PHE A O 1
ATOM 2024 N N . SER A 1 250 ? -12.649 13.738 2.062 1.00 86.50 250 SER A N 1
ATOM 2025 C CA . SER A 1 250 ? -12.018 14.963 1.547 1.00 86.50 250 SER A CA 1
ATOM 2026 C C . SER A 1 250 ? -12.768 16.219 2.013 1.00 86.50 250 SER A C 1
ATOM 2028 O O . SER A 1 250 ? -12.163 17.258 2.284 1.00 86.50 250 SER A O 1
ATOM 2030 N N . ASN A 1 251 ? -14.085 16.108 2.228 1.00 84.62 251 ASN A N 1
ATOM 2031 C CA . ASN A 1 251 ? -14.924 17.197 2.741 1.00 84.62 251 ASN A CA 1
ATOM 2032 C C . ASN A 1 251 ? -14.575 17.630 4.174 1.00 84.62 251 ASN A C 1
ATOM 2034 O O . ASN A 1 251 ? -14.978 18.711 4.609 1.00 84.62 251 ASN A O 1
ATOM 2038 N N . TYR A 1 252 ? -13.813 16.818 4.910 1.00 82.19 252 TYR A N 1
ATOM 2039 C CA . TYR A 1 252 ? -13.494 17.054 6.316 1.00 82.19 252 TYR A CA 1
ATOM 2040 C C . TYR A 1 252 ? -12.065 17.583 6.541 1.00 82.19 252 TYR A C 1
ATOM 2042 O O . TYR A 1 252 ? -11.774 18.057 7.640 1.00 82.19 252 TYR A O 1
ATOM 2050 N N . GLN A 1 253 ? -11.206 17.616 5.509 1.00 72.12 253 GLN A N 1
ATOM 2051 C CA . GLN A 1 253 ? -9.797 18.041 5.612 1.00 72.12 253 GLN A CA 1
ATOM 2052 C C . GLN A 1 253 ? -9.610 19.526 5.977 1.00 72.12 253 GLN A C 1
ATOM 2054 O O . GLN A 1 253 ? -8.705 19.885 6.725 1.00 72.12 253 GLN A O 1
ATOM 2059 N N . MET A 1 254 ? -10.459 20.422 5.459 1.00 60.91 254 MET A N 1
ATOM 2060 C CA . MET A 1 254 ? -10.205 21.875 5.505 1.00 60.91 254 MET A CA 1
ATOM 2061 C C . MET A 1 254 ? -10.937 22.633 6.620 1.00 60.91 254 MET A C 1
ATOM 2063 O O . MET A 1 254 ? -10.801 23.855 6.740 1.00 60.91 254 MET A O 1
ATOM 2067 N N . SER A 1 255 ? -11.729 21.955 7.449 1.00 54.59 255 SER A N 1
ATOM 2068 C CA . SER A 1 255 ? -12.504 22.641 8.482 1.00 54.59 255 SER A CA 1
ATOM 2069 C C . SER A 1 255 ? -11.729 22.706 9.805 1.00 54.59 255 SER A C 1
ATOM 2071 O O . SER A 1 255 ? -11.695 21.764 10.583 1.00 54.59 255 SER A O 1
ATOM 2073 N N . GLN A 1 256 ? -11.139 23.868 10.116 1.00 47.00 256 GLN A N 1
ATOM 2074 C CA . GLN A 1 256 ? -10.385 24.112 11.368 1.00 47.00 256 GLN A CA 1
ATOM 2075 C C . GLN A 1 256 ? -11.207 23.942 12.670 1.00 47.00 256 GLN A C 1
ATOM 2077 O O . GLN A 1 256 ? -10.688 24.136 13.765 1.00 47.00 256 GLN A O 1
ATOM 2082 N N . LYS A 1 257 ? -12.502 23.614 12.567 1.00 56.41 257 LYS A N 1
ATOM 2083 C CA . LYS A 1 257 ? -13.398 23.310 13.694 1.00 56.41 257 LYS A CA 1
ATOM 2084 C C . LYS A 1 257 ? -13.539 21.810 13.975 1.00 56.41 257 LYS A C 1
ATOM 2086 O O . LYS A 1 257 ? -14.284 21.443 14.879 1.00 56.41 257 LYS A O 1
ATOM 2091 N N . VAL A 1 258 ? -12.883 20.959 13.193 1.00 63.00 258 VAL A N 1
ATOM 2092 C CA . VAL A 1 258 ? -13.032 19.507 13.251 1.00 63.00 258 VAL A CA 1
ATOM 2093 C C . VAL A 1 258 ? -11.858 18.871 13.998 1.00 63.00 258 VAL A C 1
ATOM 2095 O O . VAL A 1 258 ? -10.742 19.383 13.987 1.00 63.00 258 VAL A O 1
ATOM 2098 N N . ASN A 1 259 ? -12.154 17.788 14.720 1.00 78.94 259 ASN A N 1
ATOM 2099 C CA . ASN A 1 259 ? -11.195 16.994 15.489 1.00 78.94 259 ASN A CA 1
ATOM 2100 C C . ASN A 1 259 ? -9.944 16.665 14.632 1.00 78.94 259 ASN A C 1
ATOM 2102 O O . ASN A 1 259 ? -10.130 16.254 13.486 1.00 78.94 259 ASN A O 1
ATOM 2106 N N . PRO A 1 260 ? -8.705 16.788 15.161 1.00 84.50 260 PRO A N 1
ATOM 2107 C CA . PRO A 1 260 ? -7.469 16.533 14.407 1.00 84.50 260 PRO A CA 1
ATOM 2108 C C . PRO A 1 260 ? -7.415 15.176 13.691 1.00 84.50 260 PRO A C 1
ATOM 2110 O O . PRO A 1 260 ? -6.875 15.077 12.586 1.00 84.50 260 PRO A O 1
ATOM 2113 N N . ILE A 1 261 ? -8.005 14.139 14.296 1.00 88.44 261 ILE A N 1
ATOM 2114 C CA . ILE A 1 261 ? -8.140 12.826 13.663 1.00 88.44 261 ILE A CA 1
ATOM 2115 C C . ILE A 1 261 ? -9.007 12.952 12.418 1.00 88.44 261 ILE A C 1
ATOM 2117 O O . ILE A 1 261 ? -8.547 12.640 11.329 1.00 88.44 261 ILE A O 1
ATOM 2121 N N . ILE A 1 262 ? -10.216 13.500 12.556 1.00 86.69 262 ILE A N 1
ATOM 2122 C CA . ILE A 1 262 ? -11.162 13.657 11.447 1.00 86.69 262 ILE A CA 1
ATOM 2123 C C . ILE A 1 262 ? -10.561 14.497 10.308 1.00 86.69 262 ILE A C 1
ATOM 2125 O O . ILE A 1 262 ? -10.702 14.127 9.145 1.00 86.69 262 ILE A O 1
ATOM 2129 N N . SER A 1 263 ? -9.847 15.585 10.617 1.00 85.88 263 SER A N 1
ATOM 2130 C CA . SER A 1 263 ? -9.222 16.426 9.585 1.00 85.88 263 SER A CA 1
ATOM 2131 C C . SER A 1 263 ? -8.092 15.734 8.816 1.00 85.88 263 SER A C 1
ATOM 2133 O O . SER A 1 263 ? -7.791 16.144 7.701 1.00 85.88 263 SER A O 1
ATOM 2135 N N . SER A 1 264 ? -7.471 14.695 9.385 1.00 89.31 264 SER A N 1
ATOM 2136 C CA . SER A 1 264 ? -6.378 13.944 8.747 1.00 89.31 264 SER A CA 1
ATOM 2137 C C . SER A 1 264 ? -6.812 12.590 8.171 1.00 89.31 264 SER A C 1
ATOM 2139 O O . SER A 1 264 ? -6.001 11.920 7.539 1.00 89.31 264 SER A O 1
ATOM 2141 N N . LEU A 1 265 ? -8.083 12.185 8.317 1.00 90.69 265 LEU A N 1
ATOM 2142 C CA . LEU A 1 265 ? -8.547 10.849 7.910 1.00 90.69 265 LEU A CA 1
ATOM 2143 C C . LEU A 1 265 ? -8.263 10.520 6.452 1.00 90.69 265 LEU A C 1
ATOM 2145 O O . LEU A 1 265 ? -7.859 9.400 6.161 1.00 90.69 265 LEU A O 1
ATOM 2149 N N . LYS A 1 266 ? -8.450 11.481 5.543 1.00 92.00 266 LYS A N 1
ATOM 2150 C CA . LYS A 1 266 ? -8.243 11.228 4.115 1.00 92.00 266 LYS A CA 1
ATOM 2151 C C . LYS A 1 266 ? -6.792 10.854 3.790 1.00 92.00 266 LYS A C 1
ATOM 2153 O O . LYS A 1 266 ? -6.571 10.043 2.904 1.00 92.00 266 LYS A O 1
ATOM 2158 N N . GLU A 1 267 ? -5.823 11.394 4.529 1.00 91.50 267 GLU A N 1
ATOM 2159 C CA . GLU A 1 267 ? -4.390 11.071 4.389 1.00 91.50 267 GLU A CA 1
ATOM 2160 C C . GLU A 1 267 ? -4.023 9.726 5.039 1.00 91.50 267 GLU A C 1
ATOM 2162 O O . GLU A 1 267 ? -2.931 9.202 4.838 1.00 91.50 267 GLU A O 1
ATOM 2167 N N . LYS A 1 268 ? -4.915 9.189 5.874 1.00 95.00 268 LYS A N 1
ATOM 2168 C CA . LYS A 1 268 ? -4.741 7.928 6.603 1.00 95.00 268 LYS A CA 1
ATOM 2169 C C . LYS A 1 268 ? -5.516 6.784 5.962 1.00 95.00 268 LYS A C 1
ATOM 2171 O O . LYS A 1 268 ? -5.295 5.633 6.329 1.00 95.00 268 LYS A O 1
ATOM 2176 N N . GLU A 1 269 ? -6.430 7.094 5.047 1.00 96.38 269 GLU A N 1
ATOM 2177 C CA . GLU A 1 269 ? -7.264 6.128 4.345 1.00 96.38 269 GLU A CA 1
ATOM 2178 C C . GLU A 1 269 ? -6.399 5.202 3.485 1.00 96.38 269 GLU A C 1
ATOM 2180 O O . GLU A 1 269 ? -5.567 5.645 2.698 1.00 96.38 269 GLU A O 1
ATOM 2185 N N . ILE A 1 270 ? -6.599 3.898 3.643 1.00 97.25 270 ILE A N 1
ATOM 2186 C CA . ILE A 1 270 ? -5.928 2.881 2.843 1.00 97.25 270 ILE A CA 1
ATOM 2187 C C . ILE A 1 270 ? -6.710 2.726 1.541 1.00 97.25 270 ILE A C 1
ATOM 2189 O O . ILE A 1 270 ? -7.798 2.146 1.529 1.00 97.25 270 ILE A O 1
ATOM 2193 N N . ASP A 1 271 ? -6.130 3.210 0.445 1.00 95.69 271 ASP A N 1
ATOM 2194 C CA . ASP A 1 271 ? -6.641 2.951 -0.900 1.00 95.69 271 ASP A CA 1
ATOM 2195 C C . ASP A 1 271 ? -6.487 1.459 -1.235 1.00 95.69 271 ASP A C 1
ATOM 2197 O O . ASP A 1 271 ? -5.376 0.930 -1.314 1.00 95.69 271 ASP A O 1
ATOM 2201 N N . LEU A 1 272 ? -7.611 0.757 -1.393 1.00 95.12 272 LEU A N 1
ATOM 2202 C CA . LEU A 1 272 ? -7.616 -0.678 -1.671 1.00 95.12 272 LEU A CA 1
ATOM 2203 C C . LEU A 1 272 ? -7.307 -1.013 -3.133 1.00 95.12 272 LEU A C 1
ATOM 2205 O O . LEU A 1 272 ? -6.961 -2.164 -3.395 1.00 95.12 272 LEU A O 1
ATOM 2209 N N . ASP A 1 273 ? -7.347 -0.048 -4.058 1.00 94.94 273 ASP A N 1
ATOM 2210 C CA . ASP A 1 273 ? -6.947 -0.276 -5.457 1.00 94.94 273 ASP A CA 1
ATOM 2211 C C . ASP A 1 273 ? -5.442 -0.598 -5.570 1.00 94.94 273 ASP A C 1
ATOM 2213 O O . ASP A 1 273 ? -4.977 -1.195 -6.543 1.00 94.94 273 ASP A O 1
ATOM 2217 N N . ARG A 1 274 ? -4.683 -0.302 -4.509 1.00 96.81 274 ARG A N 1
ATOM 2218 C CA . ARG A 1 274 ? -3.274 -0.668 -4.323 1.00 96.81 274 ARG A CA 1
ATOM 2219 C C . ARG A 1 274 ? -3.030 -2.159 -4.087 1.00 96.81 274 ARG A C 1
ATOM 2221 O O . ARG A 1 274 ? -1.891 -2.621 -4.223 1.00 96.81 274 ARG A O 1
ATOM 2228 N N . PHE A 1 275 ? -4.051 -2.932 -3.712 1.00 96.38 275 PHE A N 1
ATOM 2229 C CA . PHE A 1 275 ? -3.885 -4.308 -3.233 1.00 96.38 275 PHE A CA 1
ATOM 2230 C C . PHE A 1 275 ? -4.828 -5.289 -3.935 1.00 96.38 275 PHE A C 1
ATOM 2232 O O . PHE A 1 275 ? -6.038 -5.098 -4.009 1.00 96.38 275 PHE A O 1
ATOM 2239 N N . GLU A 1 276 ? -4.290 -6.420 -4.393 1.00 95.06 276 GLU A N 1
ATOM 2240 C CA . GLU A 1 276 ? -5.105 -7.515 -4.928 1.00 95.06 276 GLU A CA 1
ATOM 2241 C C . GLU A 1 276 ? -5.517 -8.458 -3.792 1.00 95.06 276 GLU A C 1
ATOM 2243 O O . GLU A 1 276 ? -4.714 -9.254 -3.308 1.00 95.06 276 GLU A O 1
ATOM 2248 N N . LEU A 1 277 ? -6.780 -8.376 -3.355 1.00 94.81 277 LEU A N 1
ATOM 2249 C CA . LEU A 1 277 ? -7.277 -9.147 -2.209 1.00 94.81 277 LEU A CA 1
ATOM 2250 C C . LEU A 1 277 ? -7.743 -10.575 -2.558 1.00 94.81 277 LEU A C 1
ATOM 2252 O O . LEU A 1 277 ? -7.992 -11.390 -1.663 1.00 94.81 277 LEU A O 1
ATOM 2256 N N . SER A 1 278 ? -7.891 -10.931 -3.840 1.00 91.44 278 SER A N 1
ATOM 2257 C CA . SER A 1 278 ? -8.284 -12.290 -4.249 1.00 91.44 278 SER A CA 1
ATOM 2258 C C . SER A 1 278 ? -7.441 -13.440 -3.654 1.00 91.44 278 SER A C 1
ATOM 2260 O O . SER A 1 278 ? -8.076 -14.441 -3.307 1.00 91.44 278 SER A O 1
ATOM 2262 N N . PRO A 1 279 ? -6.105 -13.341 -3.435 1.00 91.44 279 PRO A N 1
ATOM 2263 C CA . PRO A 1 279 ? -5.308 -14.364 -2.745 1.00 91.44 279 PRO A CA 1
ATOM 2264 C C . PRO A 1 279 ? -5.803 -14.785 -1.372 1.00 91.44 279 PRO A C 1
ATOM 2266 O O . PRO A 1 279 ? -5.658 -15.948 -0.998 1.00 91.44 279 PRO A O 1
ATOM 2269 N N . TYR A 1 280 ? -6.283 -13.824 -0.586 1.00 93.44 280 TYR A N 1
ATOM 2270 C CA . TYR A 1 280 ? -6.430 -14.030 0.847 1.00 93.44 280 TYR A CA 1
ATOM 2271 C C . TYR A 1 280 ? -7.706 -14.827 1.139 1.00 93.44 280 TYR A C 1
ATOM 2273 O O . TYR A 1 280 ? -8.710 -14.653 0.443 1.00 93.44 280 TYR A O 1
ATOM 2281 N N . PRO A 1 281 ? -7.711 -15.743 2.116 1.00 94.56 281 PRO A N 1
ATOM 2282 C CA . PRO A 1 281 ? -8.926 -16.465 2.468 1.00 94.56 281 PRO A CA 1
ATOM 2283 C C . PRO A 1 281 ? -9.959 -15.535 3.126 1.00 94.56 281 PRO A C 1
ATOM 2285 O O . PRO A 1 281 ? -9.642 -14.425 3.540 1.00 94.56 281 PRO A O 1
ATOM 2288 N N . ILE A 1 282 ? -11.203 -16.000 3.222 1.00 96.69 282 ILE A N 1
ATOM 2289 C CA . ILE A 1 282 ? -12.205 -15.420 4.127 1.00 96.69 282 ILE A CA 1
ATOM 2290 C C . ILE A 1 282 ? -12.181 -16.255 5.407 1.00 96.69 282 ILE A C 1
ATOM 2292 O O . ILE A 1 282 ? -12.193 -17.489 5.331 1.00 96.69 282 ILE A O 1
ATOM 2296 N N . LEU A 1 283 ? -12.114 -15.598 6.564 1.00 97.38 283 LEU A N 1
ATOM 2297 C CA . LEU A 1 283 ? -12.125 -16.268 7.860 1.00 97.38 283 LEU A CA 1
ATOM 2298 C C . LEU A 1 283 ? -13.557 -16.594 8.261 1.00 97.38 283 LEU A C 1
ATOM 2300 O O . LEU A 1 283 ? -14.424 -15.725 8.278 1.00 97.38 283 LEU A O 1
ATOM 2304 N N . THR A 1 284 ? -13.775 -17.852 8.615 1.00 97.81 284 THR A N 1
ATOM 2305 C CA . THR A 1 284 ? -15.049 -18.362 9.137 1.00 97.81 284 THR A CA 1
ATOM 2306 C C . THR A 1 284 ? -14.784 -19.078 10.449 1.00 97.81 284 THR A C 1
ATOM 2308 O O . THR A 1 284 ? -13.643 -19.465 10.719 1.00 97.81 284 THR A O 1
ATOM 2311 N N . ASP A 1 285 ? -15.812 -19.347 11.244 1.00 96.31 285 ASP A N 1
ATOM 2312 C CA . ASP A 1 285 ? -15.642 -20.120 12.483 1.00 96.31 285 ASP A CA 1
ATOM 2313 C C . ASP A 1 285 ? -15.054 -21.522 12.229 1.00 96.31 285 ASP A C 1
ATOM 2315 O O . ASP A 1 285 ? -14.347 -22.077 13.070 1.00 96.31 285 ASP A O 1
ATOM 2319 N N . ASN A 1 286 ? -15.298 -22.086 11.041 1.00 96.12 286 ASN A N 1
ATOM 2320 C CA . ASN A 1 286 ? -14.742 -23.373 10.618 1.00 96.12 286 ASN A CA 1
ATOM 2321 C C . ASN A 1 286 ? -13.340 -23.263 9.989 1.00 96.12 286 ASN A C 1
ATOM 2323 O O . ASN A 1 286 ? -12.694 -24.286 9.748 1.00 96.12 286 ASN A O 1
ATOM 2327 N N . PHE A 1 287 ? -12.866 -22.050 9.693 1.00 94.19 287 PHE A N 1
ATOM 2328 C CA . PHE A 1 287 ? -11.568 -21.799 9.075 1.00 94.19 287 PHE A CA 1
ATOM 2329 C C . PHE A 1 287 ? -11.018 -20.422 9.471 1.00 94.19 287 PHE A C 1
ATOM 2331 O O . PHE A 1 287 ? -11.180 -19.441 8.746 1.00 94.19 287 PHE A O 1
ATOM 2338 N N . ALA A 1 288 ? -10.322 -20.367 10.608 1.00 92.62 288 ALA A N 1
ATOM 2339 C CA . ALA A 1 288 ? -9.644 -19.166 11.091 1.00 92.62 288 ALA A CA 1
ATOM 2340 C C . ALA A 1 288 ? -8.220 -19.493 11.583 1.00 92.62 288 ALA A C 1
ATOM 2342 O O . ALA A 1 288 ? -7.994 -19.584 12.790 1.00 92.62 288 ALA A O 1
ATOM 2343 N N . PRO A 1 289 ? -7.238 -19.716 10.682 1.00 91.56 289 PRO A N 1
ATOM 2344 C CA . PRO A 1 289 ? -5.873 -20.099 11.058 1.00 91.56 289 PRO A CA 1
ATOM 2345 C C . PRO A 1 289 ? -5.045 -18.893 11.549 1.00 91.56 289 PRO A C 1
ATOM 2347 O O . PRO A 1 289 ? -3.930 -18.657 11.073 1.00 91.56 289 PRO A O 1
ATOM 2350 N N . VAL A 1 290 ? -5.598 -18.122 12.489 1.00 87.50 290 VAL A N 1
ATOM 2351 C CA . VAL A 1 290 ? -5.037 -16.864 13.005 1.00 87.50 290 VAL A CA 1
ATOM 2352 C C . VAL A 1 290 ? -3.628 -17.077 13.543 1.00 87.50 290 VAL A C 1
ATOM 2354 O O . VAL A 1 290 ? -2.696 -16.408 13.107 1.00 87.50 290 VAL A O 1
ATOM 2357 N N . GLU A 1 291 ? -3.415 -18.087 14.387 1.00 83.00 291 GLU A N 1
ATOM 2358 C CA . GLU A 1 291 ? -2.109 -18.350 14.994 1.00 83.00 291 GLU A CA 1
ATOM 2359 C C . GLU A 1 291 ? -1.036 -18.669 13.944 1.00 83.00 291 GLU A C 1
ATOM 2361 O O . GLU A 1 291 ? 0.120 -18.272 14.098 1.00 83.00 291 GLU A O 1
ATOM 2366 N N . HIS A 1 292 ? -1.401 -19.355 12.853 1.00 85.38 292 HIS A N 1
ATOM 2367 C CA . HIS A 1 292 ? -0.469 -19.652 11.762 1.00 85.38 292 HIS A CA 1
ATOM 2368 C C . HIS A 1 292 ? -0.047 -18.383 11.013 1.00 85.38 292 HIS A C 1
ATOM 2370 O O . HIS A 1 292 ? 1.136 -18.222 10.698 1.00 85.38 292 HIS A O 1
ATOM 2376 N N . MET A 1 293 ? -1.004 -17.496 10.725 1.00 85.38 293 MET A N 1
ATOM 2377 C CA . MET A 1 293 ? -0.746 -16.245 10.011 1.00 85.38 293 MET A CA 1
ATOM 2378 C C . MET A 1 293 ? 0.056 -15.274 10.885 1.00 85.38 293 MET A C 1
ATOM 2380 O O . MET A 1 293 ? 1.108 -14.790 10.463 1.00 85.38 293 MET A O 1
ATOM 2384 N N . THR A 1 294 ? -0.342 -15.096 12.146 1.00 79.50 294 THR A N 1
ATOM 2385 C CA . THR A 1 294 ? 0.356 -14.230 13.103 1.00 79.50 294 THR A CA 1
ATOM 2386 C C . THR A 1 294 ? 1.769 -14.728 13.412 1.00 79.50 294 THR A C 1
ATOM 2388 O O . THR A 1 294 ? 2.698 -13.926 13.496 1.00 79.50 294 THR A O 1
ATOM 2391 N N . ALA A 1 295 ? 2.004 -16.044 13.508 1.00 79.31 295 ALA A N 1
ATOM 2392 C CA . ALA A 1 295 ? 3.343 -16.583 13.771 1.00 79.31 295 ALA A CA 1
ATOM 2393 C C . ALA A 1 295 ? 4.383 -16.211 12.697 1.00 79.31 295 ALA A C 1
ATOM 2395 O O . ALA A 1 295 ? 5.573 -16.095 13.011 1.00 79.31 295 ALA A O 1
ATOM 2396 N N . LYS A 1 296 ? 3.965 -16.024 11.439 1.00 70.31 296 LYS A N 1
ATOM 2397 C CA . LYS A 1 296 ? 4.859 -15.563 10.366 1.00 70.31 296 LYS A CA 1
ATOM 2398 C C . LYS A 1 296 ? 5.142 -14.066 10.468 1.00 70.31 296 LYS A C 1
ATOM 2400 O O . LYS A 1 296 ? 6.305 -13.692 10.348 1.00 70.31 296 LYS A O 1
ATOM 2405 N N . ILE A 1 297 ? 4.132 -13.263 10.810 1.00 69.19 297 ILE A N 1
ATOM 2406 C CA . ILE A 1 297 ? 4.286 -11.823 11.077 1.00 69.19 297 ILE A CA 1
ATOM 2407 C C . ILE A 1 297 ? 5.273 -11.587 12.225 1.00 69.19 297 ILE A C 1
ATOM 2409 O O . ILE A 1 297 ? 6.147 -10.739 12.125 1.00 69.19 297 ILE A O 1
ATOM 2413 N N . LEU A 1 298 ? 5.225 -12.383 13.299 1.00 69.56 298 LEU A N 1
ATOM 2414 C CA . LEU A 1 298 ? 6.194 -12.247 14.395 1.00 69.56 298 LEU A CA 1
ATOM 2415 C C . LEU A 1 298 ? 7.646 -12.396 13.917 1.00 69.56 298 LEU A C 1
ATOM 2417 O O . LEU A 1 298 ? 8.531 -11.701 14.408 1.00 69.56 298 LEU A O 1
ATOM 2421 N N . ARG A 1 299 ? 7.918 -13.285 12.953 1.00 68.69 299 ARG A N 1
ATOM 2422 C CA . ARG A 1 299 ? 9.281 -13.476 12.432 1.00 68.69 299 ARG A CA 1
ATOM 2423 C C . ARG A 1 299 ? 9.774 -12.268 11.647 1.00 68.69 299 ARG A C 1
ATOM 2425 O O . ARG A 1 299 ? 10.951 -11.941 11.769 1.00 68.69 299 ARG A O 1
ATOM 2432 N N . THR A 1 300 ? 8.905 -11.635 10.864 1.00 64.50 300 THR A N 1
ATOM 2433 C CA . THR A 1 300 ? 9.250 -10.437 10.090 1.00 64.50 300 THR A CA 1
ATOM 2434 C C . THR A 1 300 ? 9.350 -9.215 10.999 1.00 64.50 300 THR A C 1
ATOM 2436 O O . THR A 1 300 ? 10.369 -8.531 10.967 1.00 64.50 300 THR A O 1
ATOM 2439 N N . THR A 1 301 ? 8.396 -9.016 11.914 1.00 64.12 301 THR A N 1
ATOM 2440 C CA . THR A 1 301 ? 8.389 -7.903 12.880 1.00 64.12 301 THR A CA 1
ATOM 2441 C C . THR A 1 301 ? 9.595 -7.920 13.827 1.00 64.12 301 THR A C 1
ATOM 2443 O O . THR A 1 301 ? 10.123 -6.864 14.165 1.00 64.12 301 THR A O 1
ATOM 2446 N N . PHE A 1 302 ? 10.067 -9.097 14.261 1.00 67.19 302 PHE A N 1
ATOM 2447 C CA . PHE A 1 302 ? 11.295 -9.214 15.066 1.00 67.19 302 PHE A CA 1
ATOM 2448 C C . PHE A 1 302 ? 12.578 -9.332 14.226 1.00 67.19 302 PHE A C 1
ATOM 2450 O O . PHE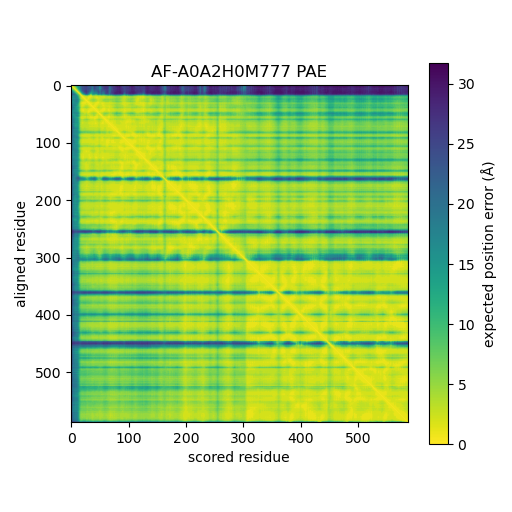 A 1 302 ? 13.677 -9.420 14.784 1.00 67.19 302 PHE A O 1
ATOM 2457 N N . GLY A 1 303 ? 12.456 -9.358 12.898 1.00 63.62 303 GLY A N 1
ATOM 2458 C CA . GLY A 1 303 ? 13.578 -9.277 11.974 1.00 63.62 303 GLY A CA 1
ATOM 2459 C C . GLY A 1 303 ? 14.194 -7.877 11.953 1.00 63.62 303 GLY A C 1
ATOM 2460 O O . GLY A 1 303 ? 13.635 -6.910 12.466 1.00 63.62 303 GLY A O 1
ATOM 2461 N N . LYS A 1 304 ? 15.382 -7.742 11.354 1.00 59.84 304 LYS A N 1
ATOM 2462 C CA . LYS A 1 304 ? 15.911 -6.408 11.047 1.00 59.84 304 LYS A CA 1
ATOM 2463 C C . LYS A 1 304 ? 15.099 -5.831 9.890 1.00 59.84 304 LYS A C 1
ATOM 2465 O O . LYS A 1 304 ? 15.152 -6.397 8.803 1.00 59.84 304 LYS A O 1
ATOM 2470 N N . SER A 1 305 ? 14.413 -4.713 10.127 1.00 66.12 305 SER A N 1
ATOM 2471 C CA . SER A 1 305 ? 13.837 -3.896 9.054 1.00 66.12 305 SER A CA 1
ATOM 2472 C C . SER A 1 305 ? 14.948 -3.511 8.074 1.00 66.12 305 SER A C 1
ATOM 2474 O O . SER A 1 305 ? 16.017 -3.042 8.488 1.00 66.12 305 SER A O 1
ATOM 2476 N N . LYS A 1 306 ? 14.721 -3.791 6.790 1.00 78.56 306 LYS A N 1
ATOM 2477 C CA . LYS A 1 306 ? 15.578 -3.346 5.693 1.00 78.56 306 LYS A CA 1
ATOM 2478 C C . LYS A 1 306 ? 14.998 -2.052 5.126 1.00 78.56 306 LYS A C 1
ATOM 2480 O O . LYS A 1 306 ? 13.790 -1.863 5.159 1.00 78.56 306 LYS A O 1
ATOM 2485 N N . ILE A 1 307 ? 15.868 -1.172 4.631 1.00 86.19 307 ILE A N 1
ATOM 2486 C CA . ILE A 1 307 ? 15.427 0.029 3.904 1.00 86.19 307 ILE A CA 1
ATOM 2487 C C . ILE A 1 307 ? 14.868 -0.364 2.534 1.00 86.19 307 ILE A C 1
ATOM 2489 O O . ILE A 1 307 ? 13.900 0.239 2.111 1.00 86.19 307 ILE A O 1
ATOM 2493 N N . ILE A 1 308 ? 15.477 -1.367 1.893 1.00 93.88 308 ILE A N 1
ATOM 2494 C CA . ILE A 1 308 ? 15.065 -1.955 0.614 1.00 93.88 308 ILE A CA 1
ATOM 2495 C C . ILE A 1 308 ? 14.740 -3.428 0.877 1.00 93.88 308 ILE A C 1
ATOM 2497 O O . ILE A 1 308 ? 15.617 -4.165 1.348 1.00 93.88 308 ILE A O 1
ATOM 2501 N N . ASP A 1 309 ? 13.509 -3.855 0.602 1.00 93.44 309 ASP A N 1
ATOM 2502 C CA . ASP A 1 309 ? 13.024 -5.212 0.858 1.00 93.44 309 ASP A CA 1
ATOM 2503 C C . ASP A 1 309 ? 12.680 -5.966 -0.438 1.00 93.44 309 ASP A C 1
ATOM 2505 O O . ASP A 1 309 ? 11.646 -5.769 -1.076 1.00 93.44 309 ASP A O 1
ATOM 2509 N N . GLY A 1 310 ? 13.542 -6.913 -0.819 1.00 95.56 310 GLY A N 1
ATOM 2510 C CA . GLY A 1 310 ? 13.316 -7.738 -2.005 1.00 95.56 310 GLY A CA 1
ATOM 2511 C C . GLY A 1 310 ? 12.123 -8.681 -1.911 1.00 95.56 310 GLY A C 1
ATOM 2512 O O . GLY A 1 310 ? 11.593 -9.076 -2.949 1.00 95.56 310 GLY A O 1
ATOM 2513 N N . GLU A 1 311 ? 11.695 -9.063 -0.706 1.00 94.31 311 GLU A N 1
ATOM 2514 C CA . GLU A 1 311 ? 10.519 -9.922 -0.536 1.00 94.31 311 GLU A CA 1
ATOM 2515 C C . GLU A 1 311 ? 9.223 -9.128 -0.761 1.00 94.31 311 GLU A C 1
ATOM 2517 O O . GLU A 1 311 ? 8.271 -9.667 -1.327 1.00 94.31 311 GLU A O 1
ATOM 2522 N N . GLU A 1 312 ? 9.198 -7.835 -0.411 1.00 94.31 312 GLU A N 1
ATOM 2523 C CA . GLU A 1 312 ? 8.092 -6.940 -0.783 1.00 94.31 312 GLU A CA 1
ATOM 2524 C C . GLU A 1 312 ? 8.030 -6.755 -2.303 1.00 94.31 312 GLU A C 1
ATOM 2526 O O . GLU A 1 312 ? 6.966 -6.933 -2.900 1.00 94.31 312 GLU A O 1
ATOM 2531 N N . MET A 1 313 ? 9.174 -6.528 -2.959 1.00 98.00 313 MET A N 1
ATOM 2532 C CA . MET A 1 313 ? 9.239 -6.439 -4.423 1.00 98.00 313 MET A CA 1
ATOM 2533 C C . MET A 1 313 ? 8.769 -7.733 -5.118 1.00 98.00 313 MET A C 1
ATOM 2535 O O . MET A 1 313 ? 8.064 -7.673 -6.127 1.00 98.00 313 MET A O 1
ATOM 2539 N N . LEU A 1 314 ? 9.068 -8.920 -4.572 1.00 97.75 314 LEU A N 1
ATOM 2540 C CA . LEU A 1 314 ? 8.478 -10.177 -5.063 1.00 97.75 314 LEU A CA 1
ATOM 2541 C C . LEU A 1 314 ? 6.954 -10.226 -4.858 1.00 97.75 314 LEU A C 1
ATOM 2543 O O . LEU A 1 314 ? 6.241 -10.745 -5.721 1.00 97.75 314 LEU A O 1
ATOM 2547 N N . GLY A 1 315 ? 6.447 -9.681 -3.750 1.00 96.75 315 GLY A N 1
ATOM 2548 C CA . GLY A 1 315 ? 5.014 -9.497 -3.510 1.00 96.75 315 GLY A CA 1
ATOM 2549 C C . GLY A 1 315 ? 4.352 -8.619 -4.577 1.00 96.75 315 GLY A C 1
ATOM 2550 O O . GLY A 1 315 ? 3.301 -8.982 -5.108 1.00 96.75 315 GLY A O 1
ATOM 2551 N N . ILE A 1 316 ? 5.009 -7.525 -4.973 1.00 98.00 316 ILE A N 1
ATOM 2552 C CA . ILE A 1 316 ? 4.569 -6.637 -6.060 1.00 98.00 316 ILE A CA 1
ATOM 2553 C C . ILE A 1 316 ? 4.542 -7.372 -7.412 1.00 98.00 316 ILE A C 1
ATOM 2555 O O . ILE A 1 316 ? 3.562 -7.259 -8.152 1.00 98.00 316 ILE A O 1
ATOM 2559 N N . ILE A 1 317 ? 5.566 -8.173 -7.738 1.00 98.62 317 ILE A N 1
ATOM 2560 C CA . ILE A 1 317 ? 5.562 -9.009 -8.955 1.00 98.62 317 ILE A CA 1
ATOM 2561 C C . ILE A 1 317 ? 4.400 -10.008 -8.906 1.00 98.62 317 ILE A C 1
ATOM 2563 O O . ILE A 1 317 ? 3.629 -10.117 -9.858 1.00 98.62 317 ILE A O 1
ATOM 2567 N N . SER A 1 318 ? 4.229 -10.714 -7.785 1.00 97.69 318 SER A N 1
ATOM 2568 C CA . SER A 1 318 ? 3.143 -11.683 -7.589 1.00 97.69 318 SER A CA 1
ATOM 2569 C C . SER A 1 318 ? 1.765 -11.051 -7.816 1.00 97.69 318 SER A C 1
ATOM 2571 O O . SER A 1 318 ? 0.927 -11.629 -8.511 1.00 97.69 318 SER A O 1
ATOM 2573 N N . GLN A 1 319 ? 1.544 -9.842 -7.293 1.00 97.81 319 GLN A N 1
ATOM 2574 C CA . GLN A 1 319 ? 0.313 -9.080 -7.496 1.00 97.81 319 GLN A CA 1
ATOM 2575 C C . GLN A 1 319 ? 0.063 -8.768 -8.978 1.00 97.81 319 GLN A C 1
ATOM 2577 O O . GLN A 1 319 ? -1.012 -9.082 -9.488 1.00 97.81 319 GLN A O 1
ATOM 2582 N N . GLN A 1 320 ? 1.060 -8.246 -9.697 1.00 98.19 320 GLN A N 1
ATOM 2583 C CA . GLN A 1 320 ? 0.935 -7.951 -11.130 1.00 98.19 320 GLN A CA 1
ATOM 2584 C C . GLN A 1 320 ? 0.617 -9.201 -11.965 1.00 98.19 320 GLN A C 1
ATOM 2586 O O . GLN A 1 320 ? -0.196 -9.156 -12.891 1.00 98.19 320 GLN A O 1
ATOM 2591 N N . LEU A 1 321 ? 1.206 -10.350 -11.620 1.00 97.69 321 LEU A N 1
ATOM 2592 C CA . LEU A 1 321 ? 0.935 -11.618 -12.304 1.00 97.69 321 LEU A CA 1
ATOM 2593 C C . LEU A 1 321 ? -0.502 -12.117 -12.088 1.00 97.69 321 LEU A C 1
ATOM 2595 O O . LEU A 1 321 ? -1.071 -12.751 -12.979 1.00 97.69 321 LEU A O 1
ATOM 2599 N N . ARG A 1 322 ? -1.118 -11.824 -10.935 1.00 96.75 322 ARG A N 1
ATOM 2600 C CA . ARG A 1 322 ? -2.513 -12.205 -10.632 1.00 96.75 322 ARG A CA 1
ATOM 2601 C C . ARG A 1 322 ? -3.533 -11.458 -11.483 1.00 96.75 322 ARG A C 1
ATOM 2603 O O . ARG A 1 322 ? -4.640 -11.961 -11.672 1.00 96.75 322 ARG A O 1
ATOM 2610 N N . TYR A 1 323 ? -3.169 -10.304 -12.036 1.00 97.19 323 TYR A N 1
ATOM 2611 C CA . TYR A 1 323 ? -4.018 -9.583 -12.984 1.00 97.19 323 TYR A CA 1
ATOM 2612 C C . TYR A 1 323 ? -4.163 -10.312 -14.328 1.00 97.19 323 TYR A C 1
ATOM 2614 O O . TYR A 1 323 ? -5.082 -10.008 -15.088 1.00 97.19 323 TYR A O 1
ATOM 2622 N N . GLY A 1 324 ? -3.323 -11.319 -14.590 1.00 96.00 324 GLY A N 1
ATOM 2623 C CA . GLY A 1 324 ? -3.251 -12.009 -15.872 1.00 96.00 324 GLY A CA 1
ATOM 2624 C C . GLY A 1 324 ? -2.365 -11.248 -16.862 1.00 96.00 324 GLY A C 1
ATOM 2625 O O . GLY A 1 324 ? -1.513 -10.471 -16.435 1.00 96.00 324 GLY A O 1
ATOM 2626 N N . PRO A 1 325 ? -2.527 -11.478 -18.178 1.00 94.44 325 PRO A N 1
ATOM 2627 C CA . PRO A 1 325 ? -1.802 -10.736 -19.206 1.00 94.44 325 PRO A CA 1
ATOM 2628 C C . PRO A 1 325 ? -2.029 -9.228 -19.079 1.00 94.44 325 PRO A C 1
ATOM 2630 O O . PRO A 1 325 ? -3.129 -8.811 -18.720 1.00 94.44 325 PRO A O 1
ATOM 2633 N N . ARG A 1 326 ? -0.999 -8.440 -19.398 1.00 96.31 326 ARG A N 1
ATOM 2634 C CA . ARG A 1 326 ? -0.974 -6.971 -19.290 1.00 96.31 326 ARG A CA 1
ATOM 2635 C C . ARG A 1 326 ? -0.616 -6.288 -20.614 1.00 96.31 326 ARG A C 1
ATOM 2637 O O . ARG A 1 326 ? -0.219 -5.134 -20.609 1.00 96.31 326 ARG A O 1
ATOM 2644 N N . TYR A 1 327 ? -0.734 -6.982 -21.749 1.00 93.19 327 TYR A N 1
ATOM 2645 C CA . TYR A 1 327 ? -0.647 -6.330 -23.063 1.00 93.19 327 TYR A CA 1
ATOM 2646 C C . TYR A 1 327 ? -1.845 -5.372 -23.248 1.00 93.19 327 TYR A C 1
ATOM 2648 O O . TYR A 1 327 ? -2.907 -5.644 -22.669 1.00 93.19 327 TYR A O 1
ATOM 2656 N N . PRO A 1 328 ? -1.731 -4.299 -24.052 1.00 90.88 328 PRO A N 1
ATOM 2657 C CA . PRO A 1 328 ? -2.858 -3.412 -24.357 1.00 90.88 328 PRO A CA 1
ATOM 2658 C C . PRO A 1 328 ? -4.113 -4.188 -24.784 1.00 90.88 328 PRO A C 1
ATOM 2660 O O . PRO A 1 328 ? -3.995 -5.183 -25.486 1.00 90.88 328 PRO A O 1
ATOM 2663 N N . SER A 1 329 ? -5.300 -3.771 -24.336 1.00 87.25 329 SER A N 1
ATOM 2664 C CA . SER A 1 329 ? -6.601 -4.459 -24.516 1.00 87.25 329 SER A CA 1
ATOM 2665 C C . SER A 1 329 ? -6.903 -5.640 -23.581 1.00 87.25 329 SER A C 1
ATOM 2667 O O . SER A 1 329 ? -8.055 -6.074 -23.467 1.00 87.25 329 SER A O 1
ATOM 2669 N N . SER A 1 330 ? -5.916 -6.151 -22.839 1.00 91.75 330 SER A N 1
ATOM 2670 C CA . SER A 1 330 ? -6.157 -7.192 -21.833 1.00 91.75 330 SER A CA 1
ATOM 2671 C C . SER A 1 330 ? -6.840 -6.645 -20.568 1.00 91.75 330 SER A C 1
ATOM 2673 O O . SER A 1 330 ? -6.671 -5.491 -20.182 1.00 91.75 330 SER A O 1
ATOM 2675 N N . ALA A 1 331 ? -7.584 -7.498 -19.855 1.00 92.69 331 ALA A N 1
ATOM 2676 C CA . ALA A 1 331 ? -8.193 -7.107 -18.580 1.00 92.69 331 ALA A CA 1
ATOM 2677 C C . ALA A 1 331 ? -7.147 -6.788 -17.493 1.00 92.69 331 ALA A C 1
ATOM 2679 O O . ALA A 1 331 ? -7.405 -5.959 -16.619 1.00 92.69 331 ALA A O 1
ATOM 2680 N N . GLY A 1 332 ? -5.978 -7.440 -17.539 1.00 96.19 332 GLY A N 1
ATOM 2681 C CA . GLY A 1 332 ? -4.902 -7.201 -16.584 1.00 96.19 332 GLY A CA 1
ATOM 2682 C C . GLY A 1 332 ? -4.205 -5.860 -16.795 1.00 96.19 332 GLY A C 1
ATOM 2683 O O . GLY A 1 332 ? -3.794 -5.248 -15.818 1.00 96.19 332 GLY A O 1
ATOM 2684 N N . HIS A 1 333 ? -4.161 -5.349 -18.029 1.00 95.94 333 HIS A N 1
ATOM 2685 C CA . HIS A 1 333 ? -3.593 -4.033 -18.350 1.00 95.94 333 HIS A CA 1
ATOM 2686 C C . HIS A 1 333 ? -4.283 -2.895 -17.589 1.00 95.94 333 HIS A C 1
ATOM 2688 O O . HIS A 1 333 ? -3.624 -2.146 -16.870 1.00 95.94 333 HIS A O 1
ATOM 2694 N N . LYS A 1 334 ? -5.622 -2.836 -17.629 1.00 95.19 334 LYS A N 1
ATOM 2695 C CA . LYS A 1 334 ? -6.386 -1.826 -16.876 1.00 95.19 334 LYS A CA 1
ATOM 2696 C C . LYS A 1 334 ? -6.161 -1.929 -15.365 1.00 95.19 334 LYS A C 1
ATOM 2698 O O . LYS A 1 334 ? -6.017 -0.902 -14.710 1.00 95.19 334 LYS A O 1
ATOM 2703 N N . LYS A 1 335 ? -6.102 -3.152 -14.823 1.00 97.19 335 LYS A N 1
ATOM 2704 C CA . LYS A 1 335 ? -5.813 -3.374 -13.398 1.00 97.19 335 LYS A CA 1
ATOM 2705 C C . LYS A 1 335 ? -4.417 -2.890 -13.013 1.00 97.19 335 LYS A C 1
ATOM 2707 O O . LYS A 1 335 ? -4.270 -2.290 -11.956 1.00 97.19 335 LYS A O 1
ATOM 2712 N N . THR A 1 336 ? -3.415 -3.113 -13.865 1.00 98.12 336 THR A N 1
ATOM 2713 C CA . THR A 1 336 ? -2.060 -2.595 -13.641 1.00 98.12 336 THR A CA 1
ATOM 2714 C C . THR A 1 336 ? -2.033 -1.069 -13.670 1.00 98.12 336 THR A C 1
ATOM 2716 O O . THR A 1 336 ? -1.403 -0.477 -12.802 1.00 98.12 336 THR A O 1
ATOM 2719 N N . ILE A 1 337 ? -2.754 -0.421 -14.595 1.00 98.12 337 ILE A N 1
ATOM 2720 C CA . ILE A 1 337 ? -2.874 1.048 -14.614 1.00 98.12 337 ILE A CA 1
ATOM 2721 C C . ILE A 1 337 ? -3.468 1.561 -13.300 1.00 98.12 337 ILE A C 1
ATOM 2723 O O . ILE A 1 337 ? -2.897 2.459 -12.687 1.00 98.12 337 ILE A O 1
ATOM 2727 N N . ASP A 1 338 ? -4.589 0.988 -12.855 1.00 97.62 338 ASP A N 1
ATOM 2728 C CA . ASP A 1 338 ? -5.259 1.418 -11.621 1.00 97.62 338 ASP A CA 1
ATOM 2729 C C . ASP A 1 338 ? -4.350 1.245 -10.402 1.00 97.62 338 ASP A C 1
ATOM 2731 O O . ASP A 1 338 ? -4.183 2.179 -9.617 1.00 97.62 338 ASP A O 1
ATOM 2735 N N . PHE A 1 339 ? -3.678 0.096 -10.319 1.00 98.50 339 PHE A N 1
ATOM 2736 C CA . PHE A 1 339 ? -2.676 -0.196 -9.302 1.00 98.50 339 PHE A CA 1
ATOM 2737 C C . PHE A 1 339 ? -1.536 0.836 -9.286 1.00 98.50 339 PHE A C 1
ATOM 2739 O O . PHE A 1 339 ? -1.229 1.395 -8.236 1.00 98.50 339 PHE A O 1
ATOM 2746 N N . LEU A 1 340 ? -0.923 1.126 -10.438 1.00 98.75 340 LEU A N 1
ATOM 2747 C CA . LEU A 1 340 ? 0.200 2.064 -10.530 1.00 98.75 340 LEU A CA 1
ATOM 2748 C C . LEU A 1 340 ? -0.214 3.503 -10.218 1.00 98.75 340 LEU A C 1
ATOM 2750 O O . LEU A 1 340 ? 0.525 4.223 -9.550 1.00 98.75 340 LEU A O 1
ATOM 2754 N N . VAL A 1 341 ? -1.399 3.932 -10.664 1.00 98.62 341 VAL A N 1
ATOM 2755 C CA . VAL A 1 341 ? -1.941 5.252 -10.312 1.00 98.62 341 VAL A CA 1
ATOM 2756 C C . VAL A 1 341 ? -2.174 5.351 -8.805 1.00 98.62 341 VAL A C 1
ATOM 2758 O O . VAL A 1 341 ? -1.838 6.378 -8.214 1.00 98.62 341 VAL A O 1
ATOM 2761 N N . ALA A 1 342 ? -2.733 4.310 -8.183 1.00 98.00 342 ALA A N 1
ATOM 2762 C CA . ALA A 1 342 ? -2.981 4.280 -6.746 1.00 98.00 342 ALA A CA 1
ATOM 2763 C C . ALA A 1 342 ? -1.668 4.295 -5.941 1.00 98.00 342 ALA A C 1
ATOM 2765 O O . ALA A 1 342 ? -1.535 5.082 -5.005 1.00 98.00 342 ALA A O 1
ATOM 2766 N N . GLU A 1 343 ? -0.655 3.518 -6.347 1.00 98.00 343 GLU A N 1
ATOM 2767 C CA . GLU A 1 343 ? 0.669 3.569 -5.713 1.00 98.00 343 GLU A CA 1
ATOM 2768 C C . GLU A 1 343 ? 1.343 4.930 -5.880 1.00 98.00 343 GLU A C 1
ATOM 2770 O O . GLU A 1 343 ? 1.838 5.479 -4.904 1.00 98.00 343 GLU A O 1
ATOM 2775 N N . MET A 1 344 ? 1.335 5.529 -7.075 1.00 98.12 344 MET A N 1
ATOM 2776 C CA . MET A 1 344 ? 1.966 6.839 -7.266 1.00 98.12 344 MET A CA 1
ATOM 2777 C C . MET A 1 344 ? 1.283 7.945 -6.466 1.00 98.12 344 MET A C 1
ATOM 2779 O O . MET A 1 344 ? 1.971 8.830 -5.959 1.00 98.12 344 MET A O 1
ATOM 2783 N N . LYS A 1 345 ? -0.045 7.897 -6.310 1.00 96.38 345 LYS A N 1
ATOM 2784 C CA . LYS A 1 345 ? -0.778 8.854 -5.466 1.00 96.38 345 LYS A CA 1
ATOM 2785 C C . LYS A 1 345 ? -0.399 8.740 -3.993 1.00 96.38 345 LYS A C 1
ATOM 2787 O O . LYS A 1 345 ? -0.344 9.762 -3.321 1.00 96.38 345 LYS A O 1
ATOM 2792 N N . GLU A 1 346 ? -0.148 7.526 -3.508 1.00 95.62 346 GLU A N 1
ATOM 2793 C CA . GLU A 1 346 ? 0.297 7.305 -2.131 1.00 95.62 346 GLU A CA 1
ATOM 2794 C C . GLU A 1 346 ? 1.772 7.684 -1.941 1.00 95.62 346 GLU A C 1
ATOM 2796 O O . GLU A 1 346 ? 2.155 8.310 -0.954 1.00 95.62 346 GLU A O 1
ATOM 2801 N N . GLN A 1 347 ? 2.625 7.272 -2.876 1.00 95.19 347 GLN A N 1
ATOM 2802 C CA . GLN A 1 347 ? 4.068 7.252 -2.675 1.00 95.19 347 GLN A CA 1
ATOM 2803 C C . GLN A 1 347 ? 4.783 8.506 -3.180 1.00 95.19 347 GLN A C 1
ATOM 2805 O O . GLN A 1 347 ? 5.974 8.651 -2.921 1.00 95.19 347 GLN A O 1
ATOM 2810 N N . THR A 1 348 ? 4.108 9.419 -3.883 1.00 96.19 348 THR A N 1
ATOM 2811 C CA . THR A 1 348 ? 4.738 10.614 -4.473 1.00 96.19 348 THR A CA 1
ATOM 2812 C C . THR A 1 348 ? 3.952 11.894 -4.178 1.00 96.19 348 THR A C 1
ATOM 2814 O O . THR A 1 348 ? 2.827 11.850 -3.689 1.00 96.19 348 THR A O 1
ATOM 2817 N N . ASN A 1 349 ? 4.545 13.066 -4.428 1.00 95.25 349 ASN A N 1
ATOM 2818 C CA . ASN A 1 349 ? 3.920 14.356 -4.108 1.00 95.25 349 ASN A CA 1
ATOM 2819 C C . ASN A 1 349 ? 3.006 14.875 -5.228 1.00 95.25 349 ASN A C 1
ATOM 2821 O O . ASN A 1 349 ? 2.157 15.732 -4.981 1.00 95.25 349 ASN A O 1
ATOM 2825 N N . ASN A 1 350 ? 3.197 14.403 -6.461 1.00 96.69 350 ASN A N 1
ATOM 2826 C CA . ASN A 1 350 ? 2.400 14.796 -7.619 1.00 96.69 350 ASN A CA 1
ATOM 2827 C C . ASN A 1 350 ? 2.350 13.662 -8.650 1.00 96.69 350 ASN A C 1
ATOM 2829 O O . ASN A 1 350 ? 3.352 12.984 -8.856 1.00 96.69 350 ASN A O 1
ATOM 2833 N N . VAL A 1 351 ? 1.212 13.487 -9.328 1.00 97.94 351 VAL A N 1
ATOM 2834 C CA . VAL A 1 351 ? 1.015 12.410 -10.311 1.00 97.94 351 VAL A CA 1
ATOM 2835 C C . VAL A 1 351 ? 0.453 12.964 -11.616 1.00 97.94 351 VAL A C 1
ATOM 2837 O O . VAL A 1 351 ? -0.593 13.614 -11.618 1.00 97.94 351 VAL A O 1
ATOM 2840 N N . TYR A 1 352 ? 1.101 12.643 -12.736 1.00 97.75 352 TYR A N 1
ATOM 2841 C CA . TYR A 1 352 ? 0.559 12.837 -14.078 1.00 97.75 352 TYR A CA 1
ATOM 2842 C C . TYR A 1 352 ? 0.169 11.498 -14.696 1.00 97.75 352 TYR A C 1
ATOM 2844 O O . TYR A 1 352 ? 0.893 10.509 -14.604 1.00 97.75 352 TYR A O 1
ATOM 2852 N N . VAL A 1 353 ? -0.966 11.496 -15.388 1.00 98.19 353 VAL A N 1
ATOM 2853 C CA . VAL A 1 353 ? -1.451 10.354 -16.164 1.00 98.19 353 VAL A CA 1
ATOM 2854 C C . VAL A 1 353 ? -1.588 10.814 -17.612 1.00 98.19 353 VAL A C 1
ATOM 2856 O O . VAL A 1 353 ? -2.457 11.629 -17.927 1.00 98.19 353 VAL A O 1
ATOM 2859 N N . GLN A 1 354 ? -0.699 10.344 -18.489 1.00 97.81 354 GLN A N 1
ATOM 2860 C CA . GLN A 1 354 ? -0.731 10.666 -19.917 1.00 97.81 354 GLN A CA 1
ATOM 2861 C C . GLN A 1 354 ? -1.480 9.567 -20.663 1.00 97.81 354 GLN A C 1
ATOM 2863 O O . GLN A 1 354 ? -0.901 8.518 -20.926 1.00 97.81 354 GLN A O 1
ATOM 2868 N N . SER A 1 355 ? -2.738 9.814 -21.036 1.00 96.88 355 SER A N 1
ATOM 2869 C CA . SER A 1 355 ? -3.548 8.837 -21.774 1.00 96.88 355 SER A CA 1
ATOM 2870 C C . SER A 1 355 ? -3.889 9.295 -23.190 1.00 96.88 355 SER A C 1
ATOM 2872 O O . SER A 1 355 ? -4.394 10.402 -23.390 1.00 96.88 355 SER A O 1
ATOM 2874 N N . TRP A 1 356 ? -3.715 8.414 -24.175 1.00 96.50 356 TRP A N 1
ATOM 2875 C CA . TRP A 1 356 ? -4.024 8.680 -25.583 1.00 96.50 356 TRP A CA 1
ATOM 2876 C C . TRP A 1 356 ? -4.657 7.461 -26.256 1.00 96.50 356 TRP A C 1
ATOM 2878 O O . TRP A 1 356 ? -4.520 6.332 -25.793 1.00 96.50 356 TRP A O 1
ATOM 2888 N N . ASP A 1 357 ? -5.392 7.709 -27.335 1.00 94.69 357 ASP A N 1
ATOM 2889 C CA . ASP A 1 357 ? -5.995 6.641 -28.129 1.00 94.69 357 ASP A CA 1
ATOM 2890 C C . ASP A 1 357 ? -4.943 6.103 -29.109 1.00 94.69 357 ASP A C 1
ATOM 2892 O O . ASP A 1 357 ? -4.291 6.876 -29.820 1.00 94.69 357 ASP A O 1
ATOM 2896 N N . TYR A 1 358 ? -4.768 4.785 -29.145 1.00 90.31 358 TYR A N 1
ATOM 2897 C CA . TYR A 1 358 ? -3.820 4.094 -30.012 1.00 90.31 358 TYR A CA 1
ATOM 2898 C C . TYR A 1 358 ? -4.544 3.057 -30.862 1.00 90.31 358 TYR A C 1
ATOM 2900 O O . TYR A 1 358 ? -5.176 2.143 -30.342 1.00 90.31 358 TYR A O 1
ATOM 2908 N N . GLU A 1 359 ? -4.436 3.187 -32.181 1.00 87.12 359 GLU A N 1
ATOM 2909 C CA . GLU A 1 359 ? -4.959 2.191 -33.111 1.00 87.12 359 GLU A CA 1
ATOM 2910 C C . GLU A 1 359 ? -3.923 1.073 -33.299 1.00 87.12 359 GLU A C 1
ATOM 2912 O O . GLU A 1 359 ? -2.874 1.265 -33.932 1.00 87.12 359 GLU A O 1
ATOM 2917 N N . GLY A 1 360 ? -4.220 -0.084 -32.704 1.00 74.75 360 GLY A N 1
ATOM 2918 C CA . GLY A 1 360 ? -3.421 -1.299 -32.817 1.00 74.75 360 GLY A CA 1
ATOM 2919 C C . GLY A 1 360 ? -3.525 -1.950 -34.198 1.00 74.75 360 GLY A C 1
ATOM 2920 O O . GLY A 1 360 ? -4.296 -1.537 -35.067 1.00 74.75 360 GLY A O 1
ATOM 2921 N N . ASN A 1 361 ? -2.768 -3.024 -34.426 1.00 67.31 361 ASN A N 1
ATOM 2922 C CA . ASN A 1 361 ? -2.769 -3.713 -35.726 1.00 67.31 361 ASN A CA 1
ATOM 2923 C C . ASN A 1 361 ? -4.087 -4.462 -36.011 1.00 67.31 361 ASN A C 1
ATOM 2925 O O . ASN A 1 361 ? -4.369 -4.797 -37.162 1.00 67.31 361 ASN A O 1
ATOM 2929 N N . GLY A 1 362 ? -4.890 -4.730 -34.976 1.00 64.19 362 GLY A N 1
ATOM 2930 C CA . GLY A 1 362 ? -6.196 -5.387 -35.082 1.00 64.19 362 GLY A CA 1
ATOM 2931 C C . GLY A 1 362 ? -7.365 -4.463 -35.446 1.00 64.19 362 GLY A C 1
ATOM 2932 O O . GLY A 1 362 ? -8.476 -4.958 -35.616 1.00 64.19 362 GLY A O 1
ATOM 2933 N N . GLY A 1 363 ? -7.138 -3.146 -35.558 1.00 68.62 363 GLY A N 1
ATOM 2934 C CA . GLY A 1 363 ? -8.200 -2.141 -35.723 1.00 68.62 363 GLY A CA 1
ATOM 2935 C C . GLY A 1 363 ? -8.971 -1.824 -34.434 1.00 68.62 363 GLY A C 1
ATOM 2936 O O . GLY A 1 363 ? -9.946 -1.074 -34.468 1.00 68.62 363 GLY A O 1
ATOM 2937 N N . GLU A 1 364 ? -8.550 -2.397 -33.303 1.00 76.31 364 GLU A N 1
ATOM 2938 C CA . GLU A 1 364 ? -8.999 -2.003 -31.968 1.00 76.31 364 GLU A CA 1
ATOM 2939 C C . GLU A 1 364 ? -8.283 -0.709 -31.557 1.00 76.31 364 GLU A C 1
ATOM 2941 O O . GLU A 1 364 ? -7.119 -0.486 -31.904 1.00 76.31 364 GLU A O 1
ATOM 2946 N N . VAL A 1 365 ? -9.007 0.161 -30.852 1.00 85.88 365 VAL A N 1
ATOM 2947 C CA . VAL A 1 365 ? -8.458 1.397 -30.292 1.00 85.88 365 VAL A CA 1
ATOM 2948 C C . VAL A 1 365 ? -8.255 1.182 -28.802 1.00 85.88 365 VAL A C 1
ATOM 2950 O O . VAL A 1 365 ? -9.226 1.106 -28.049 1.00 85.88 365 VAL A O 1
ATOM 2953 N N . ASP A 1 366 ? -6.993 1.099 -28.399 1.00 87.50 366 ASP A N 1
ATOM 2954 C CA . ASP A 1 366 ? -6.587 0.961 -27.008 1.00 87.50 366 ASP A CA 1
ATOM 2955 C C . ASP A 1 366 ? -6.326 2.325 -26.377 1.00 87.50 366 ASP A C 1
ATOM 2957 O O . ASP A 1 366 ? -5.832 3.255 -27.020 1.00 87.50 366 ASP A O 1
ATOM 2961 N N . LYS A 1 367 ? -6.647 2.443 -25.086 1.00 92.81 367 LYS A N 1
ATOM 2962 C CA . LYS A 1 367 ? -6.346 3.634 -24.290 1.00 92.81 367 LYS A CA 1
ATOM 2963 C C . LYS A 1 367 ? -5.008 3.450 -23.584 1.00 92.81 367 LYS A C 1
ATOM 2965 O O . LYS A 1 367 ? -4.974 3.060 -22.417 1.00 92.81 367 LYS A O 1
ATOM 2970 N N . LEU A 1 368 ? -3.920 3.724 -24.296 1.00 96.06 368 LEU A N 1
ATOM 2971 C CA . LEU A 1 368 ? -2.584 3.641 -23.709 1.00 96.06 368 LEU A CA 1
ATOM 2972 C C . LEU A 1 368 ? -2.381 4.742 -22.670 1.00 96.06 368 LEU A C 1
ATOM 2974 O O . LEU A 1 368 ? -2.937 5.836 -22.812 1.00 96.06 368 LEU A O 1
ATOM 2978 N N . THR A 1 369 ? -1.626 4.435 -21.616 1.00 98.06 369 THR A N 1
ATOM 2979 C CA . THR A 1 369 ? -1.474 5.303 -20.445 1.00 98.06 369 THR A CA 1
ATOM 2980 C C . THR A 1 369 ? -0.074 5.229 -19.838 1.00 98.06 369 THR A C 1
ATOM 2982 O O . THR A 1 369 ? 0.253 4.261 -19.162 1.00 98.06 369 THR A O 1
ATOM 2985 N N . ASN A 1 370 ? 0.726 6.289 -19.968 1.00 98.81 370 ASN A N 1
ATOM 2986 C CA . ASN A 1 370 ? 1.927 6.430 -19.138 1.00 98.81 370 ASN A CA 1
ATOM 2987 C C . ASN A 1 370 ? 1.543 7.001 -17.764 1.00 98.81 370 ASN A C 1
ATOM 2989 O O . ASN A 1 370 ? 0.708 7.911 -17.679 1.00 98.81 370 ASN A O 1
ATOM 2993 N N . ILE A 1 371 ? 2.194 6.522 -16.703 1.00 98.88 371 ILE A N 1
ATOM 2994 C CA . ILE A 1 371 ? 2.024 7.031 -15.334 1.00 98.88 371 ILE A CA 1
ATOM 2995 C C . ILE A 1 371 ? 3.328 7.677 -14.870 1.00 98.88 371 ILE A C 1
ATOM 2997 O O . ILE A 1 371 ? 4.394 7.084 -15.013 1.00 98.88 371 ILE A O 1
ATOM 3001 N N . ILE A 1 372 ? 3.244 8.888 -14.316 1.00 98.81 372 ILE A N 1
ATOM 3002 C CA . ILE A 1 372 ? 4.396 9.647 -13.826 1.00 98.81 372 ILE A CA 1
ATOM 3003 C C . ILE A 1 372 ? 4.136 10.096 -12.392 1.00 98.81 372 ILE A C 1
ATOM 3005 O O . ILE A 1 372 ? 3.253 10.921 -12.172 1.00 98.81 372 ILE A O 1
ATOM 3009 N N . GLY A 1 373 ? 4.908 9.594 -11.432 1.00 98.50 373 GLY A N 1
ATOM 3010 C CA . GLY A 1 373 ? 4.913 10.071 -10.047 1.00 98.50 373 GLY A CA 1
ATOM 3011 C C . GLY A 1 373 ? 6.138 10.939 -9.767 1.00 98.50 373 GLY A C 1
ATOM 3012 O O . GLY A 1 373 ? 7.247 10.580 -10.150 1.00 98.50 373 GLY A O 1
ATOM 3013 N N . GLN A 1 374 ? 5.961 12.080 -9.104 1.00 98.00 374 GLN A N 1
ATOM 3014 C CA . GLN A 1 374 ? 7.036 13.031 -8.821 1.00 98.00 374 GLN A CA 1
ATOM 3015 C C . GLN A 1 374 ? 7.291 13.170 -7.327 1.00 98.00 374 GLN A C 1
ATOM 3017 O O . GLN A 1 374 ? 6.399 13.535 -6.558 1.00 98.00 374 GLN A O 1
ATOM 3022 N N . VAL A 1 375 ? 8.545 12.976 -6.940 1.00 97.19 375 VAL A N 1
ATOM 3023 C CA . VAL A 1 375 ? 9.073 13.358 -5.630 1.00 97.19 375 VAL A CA 1
ATOM 3024 C C . VAL A 1 375 ? 9.805 14.693 -5.774 1.00 97.19 375 VAL A C 1
ATOM 3026 O O . VAL A 1 375 ? 10.531 14.907 -6.754 1.00 97.19 375 VAL A O 1
ATOM 3029 N N . ASN A 1 376 ? 9.576 15.603 -4.825 1.00 95.12 376 ASN A N 1
ATOM 3030 C CA . ASN A 1 376 ? 10.076 16.984 -4.831 1.00 95.12 376 ASN A CA 1
ATOM 3031 C C . ASN A 1 376 ? 9.778 17.713 -6.165 1.00 95.12 376 ASN A C 1
ATOM 3033 O O . ASN A 1 376 ? 10.700 18.091 -6.903 1.00 95.12 376 ASN A O 1
ATOM 3037 N N . PRO A 1 377 ? 8.496 17.850 -6.564 1.00 95.31 377 PRO A N 1
ATOM 3038 C CA . PRO A 1 377 ? 8.097 18.449 -7.844 1.00 95.31 377 PRO A CA 1
ATOM 3039 C C . PRO A 1 377 ? 8.521 19.920 -7.992 1.00 95.31 377 PRO A C 1
ATOM 3041 O O . PRO A 1 377 ? 8.588 20.432 -9.104 1.00 95.31 377 PRO A O 1
ATOM 3044 N N . GLU A 1 378 ? 8.829 20.601 -6.891 1.00 94.44 378 GLU A N 1
ATOM 3045 C CA . GLU A 1 378 ? 9.308 21.983 -6.857 1.00 94.44 378 GLU A CA 1
ATOM 3046 C C . GLU A 1 378 ? 10.771 22.163 -7.296 1.00 94.44 378 GLU A C 1
ATOM 3048 O O . GLU A 1 378 ? 11.208 23.297 -7.501 1.00 94.44 378 GLU A O 1
ATOM 3053 N N . ILE A 1 379 ? 11.538 21.075 -7.428 1.00 95.19 379 ILE A N 1
ATOM 3054 C CA . ILE A 1 379 ? 12.950 21.111 -7.823 1.00 95.19 379 ILE A CA 1
ATOM 3055 C C . ILE A 1 379 ? 13.085 20.943 -9.348 1.00 95.19 379 ILE A C 1
ATOM 3057 O O . ILE A 1 379 ? 12.686 19.924 -9.911 1.00 95.19 379 ILE A O 1
ATOM 3061 N N . ASP A 1 380 ? 13.702 21.921 -10.020 1.00 94.25 380 ASP A N 1
ATOM 3062 C CA . ASP A 1 380 ? 13.892 21.923 -11.486 1.00 94.25 380 ASP A CA 1
ATOM 3063 C C . ASP A 1 380 ? 15.001 20.971 -11.983 1.00 94.25 380 ASP A C 1
ATOM 3065 O O . ASP A 1 380 ? 15.020 20.593 -13.154 1.00 94.25 380 ASP A O 1
ATOM 3069 N N . GLU A 1 381 ? 15.981 20.632 -11.140 1.00 96.44 381 GLU A N 1
ATOM 3070 C CA . GLU A 1 381 ? 16.992 19.611 -11.449 1.00 96.44 381 GLU A CA 1
ATOM 3071 C C . GLU A 1 381 ? 16.395 18.230 -11.182 1.00 96.44 381 GLU A C 1
ATOM 3073 O O . GLU A 1 381 ? 16.054 17.928 -10.040 1.00 96.44 381 GLU A O 1
ATOM 3078 N N . ARG A 1 382 ? 16.227 17.410 -12.228 1.00 97.50 382 ARG A N 1
ATOM 3079 C CA . ARG A 1 382 ? 15.439 16.173 -12.135 1.00 97.50 382 ARG A CA 1
ATOM 3080 C C . ARG A 1 382 ? 16.133 14.966 -12.748 1.00 97.50 382 ARG A C 1
ATOM 3082 O O . ARG A 1 382 ? 16.775 15.092 -13.792 1.00 97.50 382 ARG A O 1
ATOM 3089 N N . ILE A 1 383 ? 15.936 13.805 -12.128 1.00 98.56 383 ILE A N 1
ATOM 3090 C CA . ILE A 1 383 ? 16.326 12.488 -12.645 1.00 98.56 383 ILE A CA 1
ATOM 3091 C C . ILE A 1 383 ? 15.060 11.656 -12.874 1.00 98.56 383 ILE A C 1
ATOM 3093 O O . ILE A 1 383 ? 14.213 11.555 -11.988 1.00 98.56 383 ILE A O 1
ATOM 3097 N N . ILE A 1 384 ? 14.955 11.030 -14.047 1.00 98.88 384 ILE A N 1
ATOM 3098 C CA . ILE A 1 384 ? 13.918 10.036 -14.341 1.00 98.88 384 ILE A CA 1
ATOM 3099 C C . ILE A 1 384 ? 14.405 8.650 -13.901 1.00 98.88 384 ILE A C 1
ATOM 3101 O O . ILE A 1 384 ? 15.492 8.223 -14.289 1.00 98.88 384 ILE A O 1
ATOM 3105 N N . LEU A 1 385 ? 13.576 7.920 -13.162 1.00 98.88 385 LEU A N 1
ATOM 3106 C CA . LEU A 1 385 ? 13.657 6.471 -13.001 1.00 98.88 385 LEU A CA 1
ATOM 3107 C C . LEU A 1 385 ? 12.478 5.869 -13.766 1.00 98.88 385 LEU A C 1
ATOM 3109 O O . LEU A 1 385 ? 11.332 6.200 -13.472 1.00 98.88 385 LEU A O 1
ATOM 3113 N N . ALA A 1 386 ? 12.738 5.036 -14.771 1.00 98.88 386 ALA A N 1
ATOM 3114 C CA . ALA A 1 386 ? 11.694 4.558 -15.672 1.00 98.88 386 ALA A CA 1
ATOM 3115 C C . ALA A 1 386 ? 11.717 3.048 -15.909 1.00 98.88 386 ALA A C 1
ATOM 3117 O O . ALA A 1 386 ? 12.747 2.395 -15.760 1.00 98.88 386 ALA A O 1
ATOM 3118 N N . THR A 1 387 ? 10.568 2.506 -16.293 1.00 98.88 387 THR A N 1
ATOM 3119 C CA . THR A 1 387 ? 10.383 1.110 -16.704 1.00 98.88 387 THR A CA 1
ATOM 3120 C C . THR A 1 387 ? 9.106 0.993 -17.534 1.00 98.88 387 THR A C 1
ATOM 3122 O O . THR A 1 387 ? 8.246 1.873 -17.449 1.00 98.88 387 THR A O 1
ATOM 3125 N N . HIS A 1 388 ? 8.948 -0.082 -18.299 1.00 98.75 388 HIS A N 1
ATOM 3126 C CA . HIS A 1 388 ? 7.653 -0.434 -18.879 1.00 98.75 388 HIS A CA 1
ATOM 3127 C C . HIS A 1 388 ? 6.868 -1.361 -17.951 1.00 98.75 388 HIS A C 1
ATOM 3129 O O . HIS A 1 388 ? 7.435 -1.983 -17.052 1.00 98.75 388 HIS A O 1
ATOM 3135 N N . TYR A 1 389 ? 5.548 -1.417 -18.119 1.00 98.50 389 TYR A N 1
ATOM 3136 C CA . TYR A 1 389 ? 4.680 -2.253 -17.275 1.00 98.50 389 TYR A CA 1
ATOM 3137 C C . TYR A 1 389 ? 3.758 -3.188 -18.059 1.00 98.50 389 TYR A C 1
ATOM 3139 O O . TYR A 1 389 ? 3.116 -4.071 -17.470 1.00 98.50 389 TYR A O 1
ATOM 3147 N N . ASP A 1 390 ? 3.646 -2.999 -19.374 1.00 97.19 390 ASP A N 1
ATOM 3148 C CA . ASP A 1 390 ? 2.893 -3.910 -20.217 1.00 97.19 390 ASP A CA 1
ATOM 3149 C C . ASP A 1 390 ? 3.645 -5.234 -20.379 1.00 97.19 390 ASP A C 1
ATOM 3151 O O . ASP A 1 390 ? 4.813 -5.372 -20.040 1.00 97.19 390 ASP A O 1
ATOM 3155 N N . SER A 1 391 ? 2.938 -6.274 -20.800 1.00 95.44 391 SER A N 1
ATOM 3156 C CA . SER A 1 391 ? 3.540 -7.590 -21.037 1.00 95.44 391 SER A CA 1
ATOM 3157 C C . SER A 1 391 ? 3.384 -7.959 -22.490 1.00 95.44 391 SER A C 1
ATOM 3159 O O . SER A 1 391 ? 2.366 -7.618 -23.089 1.00 95.44 391 SER A O 1
ATOM 3161 N N . LYS A 1 392 ? 4.257 -8.808 -23.020 1.00 93.25 392 LYS A N 1
ATOM 3162 C CA . LYS A 1 392 ? 4.111 -9.265 -24.398 1.00 93.25 392 LYS A CA 1
ATOM 3163 C C . LYS A 1 392 ? 2.854 -10.110 -24.643 1.00 93.25 392 LYS A C 1
ATOM 3165 O O . LYS A 1 392 ? 2.602 -11.122 -23.982 1.00 93.25 392 LYS A O 1
ATOM 3170 N N . ARG A 1 393 ? 2.090 -9.737 -25.679 1.00 91.62 393 ARG A N 1
ATOM 3171 C CA . ARG A 1 393 ? 0.853 -10.426 -26.099 1.00 91.62 393 ARG A CA 1
ATOM 3172 C C . ARG A 1 393 ? 1.070 -11.868 -26.551 1.00 91.62 393 ARG A C 1
ATOM 3174 O O . ARG A 1 393 ? 0.197 -12.705 -26.340 1.00 91.62 393 ARG A O 1
ATOM 3181 N N . PHE A 1 394 ? 2.208 -12.147 -27.179 1.00 92.00 394 PHE A N 1
ATOM 3182 C CA . PHE A 1 394 ? 2.534 -13.456 -27.732 1.00 92.00 394 PHE A CA 1
ATOM 3183 C C . PHE A 1 394 ? 3.942 -13.873 -27.335 1.00 92.00 394 PHE A C 1
ATOM 3185 O O . PHE A 1 394 ? 4.901 -13.146 -27.581 1.00 92.00 394 PHE A O 1
ATOM 3192 N N . ALA A 1 395 ? 4.061 -15.065 -26.760 1.00 94.12 395 ALA A N 1
ATOM 3193 C CA . ALA A 1 395 ? 5.310 -15.696 -26.365 1.00 94.12 395 ALA A CA 1
ATOM 3194 C C . ALA A 1 395 ? 6.096 -16.188 -27.594 1.00 94.12 395 ALA A C 1
ATOM 3196 O O . ALA A 1 395 ? 6.301 -17.379 -27.815 1.00 94.12 395 ALA A O 1
ATOM 3197 N N . ASP A 1 396 ? 6.516 -15.258 -28.445 1.00 91.50 396 ASP A N 1
ATOM 3198 C CA . ASP A 1 396 ? 7.021 -15.518 -29.789 1.00 91.50 396 ASP A CA 1
ATOM 3199 C C . ASP A 1 396 ? 8.321 -16.345 -29.825 1.00 91.50 396 ASP A C 1
ATOM 3201 O O . ASP A 1 396 ? 8.601 -16.986 -30.846 1.00 91.50 396 ASP A O 1
ATOM 3205 N N . LYS A 1 397 ? 9.071 -16.390 -28.714 1.00 93.00 397 LYS A N 1
ATOM 3206 C CA . LYS A 1 397 ? 10.267 -17.231 -28.519 1.00 93.00 397 LYS A CA 1
ATOM 3207 C C . LYS A 1 397 ? 9.967 -18.580 -27.857 1.00 93.00 397 LYS A C 1
ATOM 3209 O O . LYS A 1 397 ? 10.865 -19.421 -27.747 1.00 93.00 397 LYS A O 1
ATOM 3214 N N . ASP A 1 398 ? 8.728 -18.826 -27.433 1.00 92.56 398 ASP A N 1
ATOM 3215 C CA . ASP A 1 398 ? 8.324 -20.104 -26.857 1.00 92.56 398 ASP A CA 1
ATOM 3216 C C . ASP A 1 398 ? 8.363 -21.220 -27.912 1.00 92.56 398 ASP A C 1
ATOM 3218 O O . ASP A 1 398 ? 8.028 -21.042 -29.082 1.00 92.56 398 ASP A O 1
ATOM 3222 N N . LYS A 1 399 ? 8.791 -22.415 -27.512 1.00 90.81 399 LYS A N 1
ATOM 3223 C CA . LYS A 1 399 ? 8.853 -23.571 -28.422 1.00 90.81 399 LYS A CA 1
ATOM 3224 C C . LYS A 1 399 ? 7.537 -24.339 -28.483 1.00 90.81 399 LYS A C 1
ATOM 3226 O O . LYS A 1 399 ? 7.350 -25.134 -29.400 1.00 90.81 399 LYS A O 1
ATOM 3231 N N . THR A 1 400 ? 6.681 -24.162 -27.482 1.00 89.69 400 THR A N 1
ATOM 3232 C CA . THR A 1 400 ? 5.486 -24.973 -27.243 1.00 89.69 400 THR A CA 1
ATOM 3233 C C . THR A 1 400 ? 4.203 -24.219 -27.542 1.00 89.69 400 THR A C 1
ATOM 3235 O O . THR A 1 400 ? 3.349 -24.767 -28.235 1.00 89.69 400 THR A O 1
ATOM 3238 N N . ASP A 1 401 ? 4.090 -22.970 -27.093 1.00 92.00 401 ASP A N 1
ATOM 3239 C CA . ASP A 1 401 ? 2.906 -22.147 -27.327 1.00 92.00 401 ASP A CA 1
ATOM 3240 C C . ASP A 1 401 ? 3.295 -20.698 -27.626 1.00 92.00 401 ASP A C 1
ATOM 3242 O O . ASP A 1 401 ? 3.459 -19.873 -26.731 1.00 92.00 401 ASP A O 1
ATOM 3246 N N . ARG A 1 402 ? 3.461 -20.401 -28.918 1.00 93.00 402 ARG A N 1
ATOM 3247 C CA . ARG A 1 402 ? 3.882 -19.078 -29.401 1.00 93.00 402 ARG A CA 1
ATOM 3248 C C . ARG A 1 402 ? 2.770 -18.034 -29.388 1.00 93.00 402 ARG A C 1
ATOM 3250 O O . ARG A 1 402 ? 3.054 -16.863 -29.605 1.00 93.00 402 ARG A O 1
ATOM 3257 N N . TYR A 1 403 ? 1.524 -18.460 -29.182 1.00 92.12 403 TYR A N 1
ATOM 3258 C CA . TYR A 1 403 ? 0.346 -17.592 -29.185 1.00 92.12 403 TYR A CA 1
ATOM 3259 C C . TYR A 1 403 ? -0.211 -17.356 -27.778 1.00 92.12 403 TYR A C 1
ATOM 3261 O O . TYR A 1 403 ? -1.135 -16.560 -27.615 1.00 92.12 403 TYR A O 1
ATOM 3269 N N . ALA A 1 404 ? 0.339 -18.023 -26.763 1.00 93.94 404 ALA A N 1
ATOM 3270 C CA . ALA A 1 404 ? 0.057 -17.693 -25.379 1.00 93.94 404 ALA A CA 1
ATOM 3271 C C . ALA A 1 404 ? 0.638 -16.316 -25.014 1.00 93.94 404 ALA A C 1
ATOM 3273 O O . ALA A 1 404 ? 1.716 -15.959 -25.496 1.00 93.94 404 ALA A O 1
ATOM 3274 N N . PRO A 1 405 ? -0.032 -15.561 -24.130 1.00 94.19 405 PRO A N 1
ATOM 3275 C CA . PRO A 1 405 ? 0.540 -14.359 -23.544 1.00 94.19 405 PRO A CA 1
ATOM 3276 C C . PRO A 1 405 ? 1.726 -14.692 -22.640 1.00 94.19 405 PRO A C 1
ATOM 3278 O O . PRO A 1 405 ? 1.745 -15.726 -21.965 1.00 94.19 405 PRO A O 1
ATOM 3281 N N . VAL A 1 406 ? 2.710 -13.795 -22.609 1.00 95.81 406 VAL A N 1
ATOM 3282 C CA . VAL A 1 406 ? 3.865 -13.913 -21.716 1.00 95.81 406 VAL A CA 1
ATOM 3283 C C . VAL A 1 406 ? 3.418 -13.556 -20.295 1.00 95.81 406 VAL A C 1
ATOM 3285 O O . VAL A 1 406 ? 2.811 -12.501 -20.103 1.00 95.81 406 VAL A O 1
ATOM 3288 N N . PRO A 1 407 ? 3.674 -14.411 -19.281 1.00 96.94 407 PRO A N 1
ATOM 3289 C CA . PRO A 1 407 ? 3.278 -14.109 -17.913 1.00 96.94 407 PRO A CA 1
ATOM 3290 C C . PRO A 1 407 ? 3.945 -12.853 -17.382 1.00 96.94 407 PRO A C 1
ATOM 3292 O O . PRO A 1 407 ? 3.278 -12.143 -16.644 1.00 96.94 407 PRO A O 1
ATOM 3295 N N . GLY A 1 408 ? 5.186 -12.570 -17.787 1.00 97.50 408 GLY A N 1
ATOM 3296 C CA . GLY A 1 408 ? 5.866 -11.284 -17.654 1.00 97.50 408 GLY A CA 1
ATOM 3297 C C . GLY A 1 408 ? 6.332 -10.937 -16.245 1.00 97.50 408 GLY A C 1
ATOM 3298 O O . GLY A 1 408 ? 6.038 -9.853 -15.741 1.00 97.50 408 GLY A O 1
ATOM 3299 N N . ALA A 1 409 ? 6.965 -11.899 -15.569 1.00 98.44 409 ALA A N 1
ATOM 3300 C CA . ALA A 1 409 ? 7.479 -11.714 -14.215 1.00 98.44 409 ALA A CA 1
ATOM 3301 C C . ALA A 1 409 ? 8.772 -10.893 -14.193 1.00 98.44 409 ALA A C 1
ATOM 3303 O O . ALA A 1 409 ? 8.917 -10.008 -13.352 1.00 98.44 409 ALA A O 1
ATOM 3304 N N . ASN A 1 410 ? 9.705 -11.199 -15.098 1.00 98.50 410 ASN A N 1
ATOM 3305 C CA . ASN A 1 410 ? 10.909 -10.402 -15.281 1.00 98.50 410 ASN A CA 1
ATOM 3306 C C . ASN A 1 410 ? 10.645 -9.280 -16.291 1.00 98.50 410 ASN A C 1
ATOM 3308 O O . ASN A 1 410 ? 10.979 -8.129 -16.028 1.00 98.50 410 ASN A O 1
ATOM 3312 N N . ASP A 1 411 ? 9.984 -9.638 -17.389 1.00 97.62 411 ASP A N 1
ATOM 3313 C CA . ASP A 1 411 ? 9.601 -8.790 -18.513 1.00 97.62 411 ASP A CA 1
ATOM 3314 C C . ASP A 1 411 ? 8.074 -8.567 -18.478 1.00 97.62 411 ASP A C 1
ATOM 3316 O O . ASP A 1 411 ? 7.283 -9.260 -19.122 1.00 97.62 411 ASP A O 1
ATOM 3320 N N . SER A 1 412 ? 7.557 -7.737 -17.578 1.00 91.88 412 SER A N 1
ATOM 3321 C CA . SER A 1 412 ? 8.090 -6.423 -17.193 1.00 91.88 412 SER A CA 1
ATOM 3322 C C . SER A 1 412 ? 8.055 -6.130 -15.691 1.00 91.88 412 SER A C 1
ATOM 3324 O O . SER A 1 412 ? 8.705 -5.205 -15.201 1.00 91.88 412 SER A O 1
ATOM 3326 N N . ALA A 1 413 ? 7.322 -6.945 -14.924 1.00 98.69 413 ALA A N 1
ATOM 3327 C CA . ALA A 1 413 ? 6.935 -6.649 -13.544 1.00 98.69 413 ALA A CA 1
ATOM 3328 C C . ALA A 1 413 ? 8.116 -6.393 -12.584 1.00 98.69 413 ALA A C 1
ATOM 3330 O O . ALA A 1 413 ? 7.923 -5.779 -11.529 1.00 98.69 413 ALA A O 1
ATOM 3331 N N . SER A 1 414 ? 9.325 -6.849 -12.932 1.00 98.75 414 SER A N 1
ATOM 3332 C CA . SER A 1 414 ? 10.543 -6.643 -12.146 1.00 98.75 414 SER A CA 1
ATOM 3333 C C . SER A 1 414 ? 10.959 -5.176 -12.035 1.00 98.75 414 SER A C 1
ATOM 3335 O O . SER A 1 414 ? 11.257 -4.719 -10.931 1.00 98.75 414 SER A O 1
ATOM 3337 N N . GLY A 1 415 ? 10.944 -4.432 -13.144 1.00 98.75 415 GLY A N 1
ATOM 3338 C CA . GLY A 1 415 ? 11.300 -3.016 -13.152 1.00 98.75 415 GLY A CA 1
ATOM 3339 C C . GLY A 1 415 ? 10.258 -2.188 -12.410 1.00 98.75 415 GLY A C 1
ATOM 3340 O O . GLY A 1 415 ? 10.613 -1.349 -11.581 1.00 98.75 415 GLY A O 1
ATOM 3341 N N . VAL A 1 416 ? 8.975 -2.522 -12.594 1.00 98.88 416 VAL A N 1
ATOM 3342 C CA . VAL A 1 416 ? 7.865 -1.941 -11.825 1.00 98.88 416 VAL A CA 1
ATOM 3343 C C . VAL A 1 416 ? 8.090 -2.099 -10.322 1.00 98.88 416 VAL A C 1
ATOM 3345 O O . VAL A 1 416 ? 7.986 -1.125 -9.581 1.00 98.88 416 VAL A O 1
ATOM 3348 N N . ALA A 1 417 ? 8.439 -3.305 -9.865 1.00 98.81 417 ALA A N 1
ATOM 3349 C CA . ALA A 1 417 ? 8.662 -3.569 -8.447 1.00 98.81 417 ALA A CA 1
ATOM 3350 C C . ALA A 1 417 ? 9.830 -2.755 -7.867 1.00 98.81 417 ALA A C 1
ATOM 3352 O O . ALA A 1 417 ? 9.699 -2.209 -6.775 1.00 98.81 417 ALA A O 1
ATOM 3353 N N . VAL A 1 418 ? 10.934 -2.621 -8.611 1.00 98.88 418 VAL A N 1
ATOM 3354 C CA . VAL A 1 418 ? 12.079 -1.789 -8.203 1.00 98.88 418 VAL A CA 1
ATOM 3355 C C . VAL A 1 418 ? 11.686 -0.318 -8.088 1.00 98.88 418 VAL A C 1
ATOM 3357 O O . VAL A 1 418 ? 12.047 0.336 -7.111 1.00 98.88 418 VAL A O 1
ATOM 3360 N N . LEU A 1 419 ? 10.951 0.216 -9.065 1.00 98.81 419 LEU A N 1
ATOM 3361 C CA . LEU A 1 419 ? 10.549 1.621 -9.045 1.00 98.81 419 LEU A CA 1
ATOM 3362 C C . LEU A 1 419 ? 9.581 1.925 -7.901 1.00 98.81 419 LEU A C 1
ATOM 3364 O O . LEU A 1 419 ? 9.783 2.934 -7.235 1.00 98.81 419 LEU A O 1
ATOM 3368 N N . LEU A 1 420 ? 8.596 1.055 -7.649 1.00 98.38 420 LEU A N 1
ATOM 3369 C CA . LEU A 1 420 ? 7.637 1.219 -6.550 1.00 98.38 420 LEU A CA 1
ATOM 3370 C C . LEU A 1 420 ? 8.307 1.190 -5.168 1.00 98.38 420 LEU A C 1
ATOM 3372 O O . LEU A 1 420 ? 7.990 2.006 -4.306 1.00 98.38 420 LEU A O 1
ATOM 3376 N N . GLU A 1 421 ? 9.269 0.291 -4.959 1.00 97.06 421 GLU A N 1
ATOM 3377 C CA . GLU A 1 421 ? 10.053 0.260 -3.718 1.00 97.06 421 GLU A CA 1
ATOM 3378 C C . GLU A 1 421 ? 10.838 1.571 -3.534 1.00 97.06 421 GLU A C 1
ATOM 3380 O O . GLU A 1 421 ? 10.846 2.183 -2.464 1.00 97.06 421 GLU A O 1
ATOM 3385 N N . LEU A 1 422 ? 11.480 2.052 -4.602 1.00 98.06 422 LEU A N 1
ATOM 3386 C CA . LEU A 1 422 ? 12.271 3.277 -4.555 1.00 98.06 422 LEU A CA 1
ATOM 3387 C C . LEU A 1 422 ? 11.411 4.534 -4.363 1.00 98.06 422 LEU A C 1
ATOM 3389 O O . LEU A 1 422 ? 11.847 5.433 -3.641 1.00 98.06 422 LEU A O 1
ATOM 3393 N N . SER A 1 423 ? 10.215 4.622 -4.954 1.00 97.00 423 SER A N 1
ATOM 3394 C CA . SER A 1 423 ? 9.324 5.776 -4.764 1.00 97.00 423 SER A CA 1
ATOM 3395 C C . SER A 1 423 ? 8.871 5.926 -3.322 1.00 97.00 423 SER A C 1
ATOM 3397 O O . SER A 1 423 ? 8.954 7.037 -2.792 1.00 97.00 423 SER A O 1
ATOM 3399 N N . GLU A 1 424 ? 8.497 4.828 -2.654 1.00 93.19 424 GLU A N 1
ATOM 3400 C CA . GLU A 1 424 ? 8.196 4.864 -1.219 1.00 93.19 424 GLU A CA 1
ATOM 3401 C C . GLU A 1 424 ? 9.406 5.388 -0.431 1.00 93.19 424 GLU A C 1
ATOM 3403 O O . GLU A 1 424 ? 9.281 6.332 0.355 1.00 93.19 424 GLU A O 1
ATOM 3408 N N . ILE A 1 425 ? 10.593 4.819 -0.665 1.00 93.94 425 ILE A N 1
ATOM 3409 C CA . ILE A 1 425 ? 11.811 5.149 0.087 1.00 93.94 425 ILE 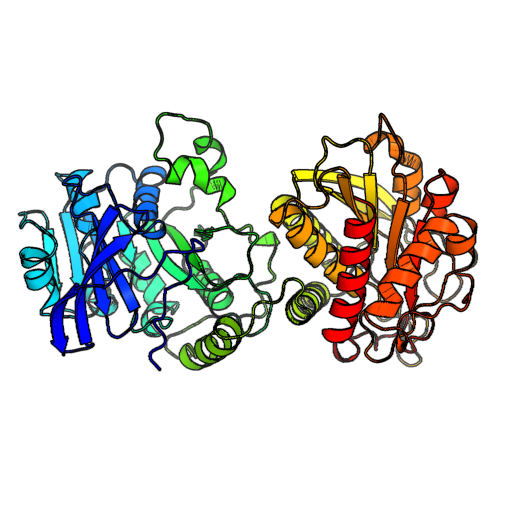A CA 1
ATOM 3410 C C . ILE A 1 425 ? 12.206 6.615 -0.090 1.00 93.94 425 ILE A C 1
ATOM 3412 O O . ILE A 1 425 ? 12.455 7.306 0.903 1.00 93.94 425 ILE A O 1
ATOM 3416 N N . PHE A 1 426 ? 12.297 7.101 -1.329 1.00 95.56 426 PHE A N 1
ATOM 3417 C CA . PHE A 1 426 ? 12.772 8.455 -1.604 1.00 95.56 426 PHE A CA 1
ATOM 3418 C C . PHE A 1 426 ? 11.814 9.521 -1.054 1.00 95.56 426 PHE A C 1
ATOM 3420 O O . PHE A 1 426 ? 12.272 10.479 -0.424 1.00 95.56 426 PHE A O 1
ATOM 3427 N N . ASN A 1 427 ? 10.497 9.321 -1.182 1.00 92.62 427 ASN A N 1
ATOM 3428 C CA . ASN A 1 427 ? 9.506 10.228 -0.600 1.00 92.62 427 ASN A CA 1
ATOM 3429 C C . ASN A 1 427 ? 9.530 10.179 0.937 1.00 92.62 427 ASN A C 1
ATOM 3431 O O . ASN A 1 427 ? 9.664 11.207 1.601 1.00 92.62 427 ASN A O 1
ATOM 3435 N N . LYS A 1 428 ? 9.492 8.976 1.527 1.00 88.62 428 LYS A N 1
ATOM 3436 C CA . LYS A 1 428 ? 9.471 8.780 2.987 1.00 88.62 428 LYS A CA 1
ATOM 3437 C C . LYS A 1 428 ? 10.714 9.329 3.678 1.00 88.62 428 LYS A C 1
ATOM 3439 O O . LYS A 1 428 ? 10.619 9.912 4.759 1.00 88.62 428 LYS A O 1
ATOM 3444 N N . LEU A 1 429 ? 11.890 9.116 3.089 1.00 90.38 429 LEU A N 1
ATOM 3445 C CA . LEU A 1 429 ? 13.157 9.599 3.638 1.00 90.38 429 LEU A CA 1
ATOM 3446 C C . LEU A 1 429 ? 13.452 11.054 3.260 1.00 90.38 429 LEU A C 1
ATOM 3448 O O . LEU A 1 429 ? 14.421 11.612 3.783 1.00 90.38 429 LEU A O 1
ATOM 3452 N N . ASN A 1 430 ? 12.638 11.659 2.386 1.00 88.12 430 ASN A N 1
ATOM 3453 C CA . ASN A 1 430 ? 12.853 12.985 1.814 1.00 88.12 430 ASN A CA 1
ATOM 3454 C C . ASN A 1 430 ? 14.311 13.166 1.347 1.00 88.12 430 ASN A C 1
ATOM 3456 O O . ASN A 1 430 ? 15.073 14.008 1.839 1.00 88.12 430 ASN A O 1
ATOM 3460 N N . THR A 1 431 ? 14.724 12.258 0.469 1.00 88.00 431 THR A N 1
ATOM 3461 C CA . THR A 1 431 ? 16.059 12.191 -0.126 1.00 88.00 431 THR A CA 1
ATOM 3462 C C . THR A 1 431 ? 15.878 11.836 -1.600 1.00 88.00 431 THR A C 1
ATOM 3464 O O . THR A 1 431 ? 14.948 11.093 -1.897 1.00 88.00 431 THR A O 1
ATOM 3467 N N . PRO A 1 432 ? 16.736 12.295 -2.525 1.00 89.75 432 PRO A N 1
ATOM 3468 C CA . PRO A 1 432 ? 17.688 13.403 -2.414 1.00 89.75 432 PRO A CA 1
ATOM 3469 C C . PRO A 1 432 ? 16.993 14.743 -2.092 1.00 89.75 432 PRO A C 1
ATOM 3471 O O . PRO A 1 432 ? 15.778 14.857 -2.217 1.00 89.75 432 PRO A O 1
ATOM 3474 N N . LYS A 1 433 ? 17.740 15.741 -1.608 1.00 91.94 433 LYS A N 1
ATOM 3475 C CA . LYS A 1 433 ? 17.197 17.045 -1.171 1.00 91.94 433 LYS A CA 1
ATOM 3476 C C . LYS A 1 433 ? 17.293 18.148 -2.219 1.00 91.94 433 LYS A C 1
ATOM 3478 O O . LYS A 1 433 ? 16.557 19.125 -2.120 1.00 91.94 433 LYS A O 1
ATOM 3483 N N . ASN A 1 434 ? 18.218 18.028 -3.166 1.00 94.88 434 ASN A N 1
ATOM 3484 C CA . ASN A 1 434 ? 18.499 19.042 -4.183 1.00 94.88 434 ASN A CA 1
ATOM 3485 C C . ASN A 1 434 ? 18.107 18.586 -5.594 1.00 94.88 434 ASN A C 1
ATOM 3487 O O . ASN A 1 434 ? 18.305 19.337 -6.550 1.00 94.88 434 ASN A O 1
ATOM 3491 N N . ILE A 1 435 ? 17.563 17.374 -5.723 1.00 95.81 435 ILE A N 1
ATOM 3492 C CA . ILE A 1 435 ? 17.141 16.763 -6.983 1.00 95.81 435 ILE A CA 1
ATOM 3493 C C . ILE A 1 435 ? 15.697 16.276 -6.840 1.00 95.81 435 ILE A C 1
ATOM 3495 O O . ILE A 1 435 ? 15.334 15.652 -5.843 1.00 95.81 435 ILE A O 1
ATOM 3499 N N . GLY A 1 436 ? 14.872 16.557 -7.846 1.00 97.31 436 GLY A N 1
ATOM 3500 C CA . GLY A 1 436 ? 13.562 15.935 -8.007 1.00 97.31 436 GLY A CA 1
ATOM 3501 C C . GLY A 1 436 ? 13.678 14.573 -8.688 1.00 97.31 436 GLY A C 1
ATOM 3502 O O . GLY A 1 436 ? 14.467 14.408 -9.618 1.00 97.31 436 GLY A O 1
ATOM 3503 N N . ILE A 1 437 ? 12.887 13.595 -8.252 1.00 98.44 437 ILE A N 1
ATOM 3504 C CA . ILE A 1 437 ? 12.842 12.274 -8.893 1.00 98.44 437 ILE A CA 1
ATOM 3505 C C . ILE A 1 437 ? 11.489 12.098 -9.564 1.00 98.44 437 ILE A C 1
ATOM 3507 O O . ILE A 1 437 ? 10.453 12.350 -8.950 1.00 98.44 437 ILE A O 1
ATOM 3511 N N . ASP A 1 438 ? 11.505 11.644 -10.812 1.00 98.56 438 ASP A N 1
ATOM 3512 C CA . ASP A 1 438 ? 10.305 11.260 -11.545 1.00 98.56 438 ASP A CA 1
ATOM 3513 C C . ASP A 1 438 ? 10.310 9.753 -11.802 1.00 98.56 438 ASP A C 1
ATOM 3515 O O . ASP A 1 438 ? 11.201 9.241 -12.475 1.00 98.56 438 ASP A O 1
ATOM 3519 N N . PHE A 1 439 ? 9.305 9.050 -11.288 1.00 98.81 439 PHE A N 1
ATOM 3520 C CA . PHE A 1 439 ? 9.052 7.638 -11.560 1.00 98.81 439 PHE A CA 1
ATOM 3521 C C . PHE A 1 439 ? 8.120 7.533 -12.754 1.00 98.81 439 PHE A C 1
ATOM 3523 O O . PHE A 1 439 ? 6.984 7.999 -12.677 1.00 98.81 439 PHE A O 1
ATOM 3530 N N . VAL A 1 440 ? 8.594 6.960 -13.858 1.00 98.88 440 VAL A N 1
ATOM 3531 C CA . VAL A 1 440 ? 7.858 6.921 -15.125 1.00 98.88 440 VAL A CA 1
ATOM 3532 C C . VAL A 1 440 ? 7.609 5.479 -15.551 1.00 98.88 440 VAL A C 1
ATOM 3534 O O . VAL A 1 440 ? 8.542 4.730 -15.826 1.00 98.88 440 VAL A O 1
ATOM 3537 N N . PHE A 1 441 ? 6.338 5.107 -15.643 1.00 98.88 441 PHE A N 1
ATOM 3538 C CA . PHE A 1 441 ? 5.894 3.799 -16.111 1.00 98.88 441 PHE A CA 1
ATOM 3539 C C . PHE A 1 441 ? 5.368 3.942 -17.539 1.00 98.88 441 PHE A C 1
ATOM 3541 O O . PHE A 1 441 ? 4.321 4.563 -17.758 1.00 98.88 441 PHE A O 1
ATOM 3548 N N . PHE A 1 442 ? 6.118 3.414 -18.503 1.00 98.81 442 PHE A N 1
ATOM 3549 C CA . PHE A 1 442 ? 5.774 3.450 -19.919 1.00 98.81 442 PHE A CA 1
ATOM 3550 C C . PHE A 1 442 ? 4.823 2.316 -20.293 1.00 98.81 442 PHE A C 1
ATOM 3552 O O . PHE A 1 442 ? 4.962 1.190 -19.823 1.00 98.81 442 PHE A O 1
ATOM 3559 N N . ASP A 1 443 ? 3.854 2.636 -21.143 1.00 97.81 443 ASP A N 1
ATOM 3560 C CA . ASP A 1 443 ? 2.903 1.669 -21.685 1.00 97.81 443 ASP A CA 1
ATOM 3561 C C . ASP A 1 443 ? 3.281 1.222 -23.102 1.00 97.81 443 ASP A C 1
ATOM 3563 O O . ASP A 1 443 ? 3.847 1.990 -23.883 1.00 97.81 443 ASP A O 1
ATOM 3567 N N . ALA A 1 444 ? 2.869 0.017 -23.472 1.00 95.00 444 ALA A N 1
ATOM 3568 C CA . ALA A 1 444 ? 3.042 -0.576 -24.792 1.00 95.00 444 ALA A CA 1
ATOM 3569 C C . ALA A 1 444 ? 4.494 -0.552 -25.327 1.00 95.00 444 ALA A C 1
ATOM 3571 O O . ALA A 1 444 ? 4.711 -0.276 -26.514 1.00 95.00 444 ALA A O 1
ATOM 3572 N N . GLU A 1 445 ? 5.484 -0.834 -24.477 1.00 95.38 445 GLU A N 1
ATOM 3573 C CA . GLU A 1 445 ? 6.877 -1.082 -24.886 1.00 95.38 445 GLU A CA 1
ATOM 3574 C C . GLU A 1 445 ? 6.935 -2.340 -25.763 1.00 95.38 445 GLU A C 1
ATOM 3576 O O . GLU A 1 445 ? 7.394 -2.293 -26.911 1.00 95.38 445 GLU A O 1
ATOM 3581 N N . GLU A 1 446 ? 6.296 -3.420 -25.299 1.00 91.25 446 GLU A N 1
ATOM 3582 C CA . GLU A 1 446 ? 6.323 -4.730 -25.956 1.00 91.25 446 GLU A CA 1
ATOM 3583 C C . GLU A 1 446 ? 5.576 -4.744 -27.300 1.00 91.25 446 GLU A C 1
ATOM 3585 O O . GLU A 1 446 ? 5.774 -5.632 -28.147 1.00 91.25 446 GLU A O 1
ATOM 3590 N N . GLY A 1 447 ? 4.766 -3.705 -27.520 1.00 74.31 447 GLY A N 1
ATOM 3591 C CA . GLY A 1 447 ? 4.146 -3.322 -28.779 1.00 74.31 447 GLY A CA 1
ATOM 3592 C C . GLY A 1 447 ? 3.036 -4.258 -29.272 1.00 74.31 447 GLY A C 1
ATOM 3593 O O . GLY A 1 447 ? 3.056 -5.472 -29.094 1.00 74.31 447 GLY A O 1
ATOM 3594 N N . ASP A 1 448 ? 2.076 -3.701 -30.016 1.00 67.00 448 ASP A N 1
ATOM 3595 C CA . ASP A 1 448 ? 1.021 -4.487 -30.691 1.00 67.00 448 ASP A CA 1
ATOM 3596 C C . ASP A 1 448 ? 1.358 -4.794 -32.170 1.00 67.00 448 ASP A C 1
ATOM 3598 O O . ASP A 1 448 ? 0.648 -5.525 -32.860 1.00 67.00 448 ASP A O 1
ATOM 3602 N N . LYS A 1 449 ? 2.472 -4.257 -32.699 1.00 61.03 449 LYS A N 1
ATOM 3603 C CA . LYS A 1 449 ? 2.841 -4.391 -34.126 1.00 61.03 449 LYS A CA 1
ATOM 3604 C C . LYS A 1 449 ? 3.831 -5.510 -34.450 1.00 61.03 449 LYS A C 1
ATOM 3606 O O . LYS A 1 449 ? 3.917 -5.912 -35.608 1.00 61.03 449 LYS A O 1
ATOM 3611 N N . ASN A 1 450 ? 4.525 -6.050 -33.449 1.00 56.69 450 ASN A N 1
ATOM 3612 C CA . ASN A 1 450 ? 5.632 -7.007 -33.615 1.00 56.69 450 ASN A CA 1
ATOM 3613 C C . ASN A 1 450 ? 5.283 -8.362 -32.990 1.00 56.69 450 ASN A C 1
ATOM 3615 O O . ASN A 1 450 ? 6.006 -8.925 -32.174 1.00 56.69 450 ASN A O 1
ATOM 3619 N N . LEU A 1 451 ? 4.117 -8.874 -33.382 1.00 62.59 451 LEU A N 1
ATOM 3620 C CA . LEU A 1 451 ? 3.412 -9.972 -32.719 1.00 62.59 451 LEU A CA 1
ATOM 3621 C C . LEU A 1 451 ? 4.100 -11.347 -32.841 1.00 62.59 451 LEU A C 1
ATOM 3623 O O . LEU A 1 451 ? 3.672 -12.292 -32.187 1.00 62.59 451 LEU A O 1
ATOM 3627 N N . MET A 1 452 ? 5.119 -11.515 -33.696 1.00 70.00 452 MET A N 1
ATOM 3628 C CA . MET A 1 452 ? 5.618 -12.859 -34.033 1.00 70.00 452 MET A CA 1
ATOM 3629 C C . MET A 1 452 ? 7.090 -12.914 -34.480 1.00 70.00 452 MET A C 1
ATOM 3631 O O . MET A 1 452 ? 7.425 -13.557 -35.475 1.00 70.00 452 MET A O 1
ATOM 3635 N N . SER A 1 453 ? 7.974 -12.261 -33.720 1.00 71.56 453 SER A N 1
ATOM 3636 C CA . SER A 1 453 ? 9.435 -12.214 -33.930 1.00 71.56 453 SER A CA 1
ATOM 3637 C C . SER A 1 453 ? 9.938 -11.392 -35.124 1.00 71.56 453 SER A C 1
ATOM 3639 O O . SER A 1 453 ? 11.128 -11.449 -35.436 1.00 71.56 453 SER A O 1
ATOM 3641 N N . ASP A 1 454 ? 9.073 -10.619 -35.783 1.00 76.06 454 ASP A N 1
ATOM 3642 C CA . ASP A 1 454 ? 9.496 -9.557 -36.701 1.00 76.06 454 ASP A CA 1
ATOM 3643 C C . ASP A 1 454 ? 9.543 -8.238 -35.930 1.00 76.06 454 ASP A C 1
ATOM 3645 O O . ASP A 1 454 ? 8.500 -7.710 -35.564 1.00 76.06 454 ASP A O 1
ATOM 3649 N N . TYR A 1 455 ? 10.755 -7.743 -35.674 1.00 79.62 455 TYR A N 1
ATOM 3650 C CA . TYR A 1 455 ? 11.015 -6.505 -34.933 1.00 79.62 455 TYR A CA 1
ATOM 3651 C C . TYR A 1 455 ? 11.407 -5.341 -35.852 1.00 79.62 455 TYR A C 1
ATOM 3653 O O . TYR A 1 455 ? 11.868 -4.303 -35.382 1.00 79.62 455 TYR A O 1
ATOM 3661 N N . THR A 1 456 ? 11.265 -5.493 -37.174 1.00 78.88 456 THR A N 1
ATOM 3662 C CA . THR A 1 456 ? 11.771 -4.513 -38.153 1.00 78.88 456 THR A CA 1
ATOM 3663 C C . THR A 1 456 ? 11.164 -3.122 -37.955 1.00 78.88 456 THR A C 1
ATOM 3665 O O . THR A 1 456 ? 11.843 -2.118 -38.155 1.00 78.88 456 THR A O 1
ATOM 3668 N N . ASN A 1 457 ? 9.899 -3.066 -37.533 1.00 78.50 457 ASN A N 1
ATOM 3669 C CA . ASN A 1 457 ? 9.168 -1.827 -37.263 1.00 78.50 457 ASN A CA 1
ATOM 3670 C C . ASN A 1 457 ? 8.868 -1.659 -35.767 1.00 78.50 457 ASN A C 1
ATOM 3672 O O . ASN A 1 457 ? 7.896 -0.995 -35.405 1.00 78.50 457 ASN A O 1
ATOM 3676 N N . TRP A 1 458 ? 9.659 -2.298 -34.903 1.00 87.44 458 TRP A N 1
ATOM 3677 C CA . TRP A 1 458 ? 9.492 -2.181 -33.465 1.00 87.44 458 TRP A CA 1
ATOM 3678 C C . TRP A 1 458 ? 9.944 -0.816 -32.947 1.00 87.44 458 TRP A C 1
ATOM 3680 O O . TRP A 1 458 ? 10.986 -0.280 -33.343 1.00 87.44 458 TRP A O 1
ATOM 3690 N N . GLU A 1 459 ? 9.108 -0.252 -32.082 1.00 89.56 459 GLU A N 1
ATOM 3691 C CA . GLU A 1 459 ? 9.290 1.022 -31.403 1.00 89.56 459 GLU A CA 1
ATOM 3692 C C . GLU A 1 459 ? 8.570 0.937 -30.049 1.00 89.56 459 GLU A C 1
ATOM 3694 O O . GLU A 1 459 ? 7.434 0.451 -30.026 1.00 89.56 459 GLU A O 1
ATOM 3699 N N . PRO A 1 460 ? 9.186 1.431 -28.964 1.00 94.00 460 PRO A N 1
ATOM 3700 C CA . PRO A 1 460 ? 8.543 1.476 -27.661 1.00 94.00 460 PRO A CA 1
ATOM 3701 C C . PRO A 1 460 ? 7.539 2.636 -27.623 1.00 94.00 460 PRO A C 1
ATOM 3703 O O . PRO A 1 460 ? 7.907 3.815 -27.698 1.00 94.00 460 PRO A O 1
ATOM 3706 N N . ILE A 1 461 ? 6.244 2.321 -27.602 1.00 95.56 461 ILE A N 1
ATOM 3707 C CA . ILE A 1 461 ? 5.193 3.298 -27.931 1.00 95.56 461 ILE A CA 1
ATOM 3708 C C . ILE A 1 461 ? 5.052 4.353 -26.825 1.00 95.56 461 ILE A C 1
ATOM 3710 O O . ILE A 1 461 ? 4.984 5.550 -27.128 1.00 95.56 461 ILE A O 1
ATOM 3714 N N . GLY A 1 462 ? 5.038 3.933 -25.559 1.00 97.50 462 GLY A N 1
ATOM 3715 C CA . GLY A 1 462 ? 4.836 4.808 -24.405 1.00 97.50 462 GLY A CA 1
ATOM 3716 C C . GLY A 1 462 ? 5.958 5.814 -24.201 1.00 97.50 462 GLY A C 1
ATOM 3717 O O . GLY A 1 462 ? 5.688 7.017 -24.135 1.00 97.50 462 GLY A O 1
ATOM 3718 N N . SER A 1 463 ? 7.217 5.370 -24.181 1.00 98.44 463 SER A N 1
ATOM 3719 C CA . SER A 1 463 ? 8.375 6.271 -24.066 1.00 98.44 463 SER A CA 1
ATOM 3720 C C . SER A 1 463 ? 8.508 7.208 -25.265 1.00 98.44 463 SER A C 1
ATOM 3722 O O . SER A 1 463 ? 8.840 8.384 -25.102 1.00 98.44 463 SER A O 1
ATOM 3724 N N . THR A 1 464 ? 8.153 6.749 -26.468 1.00 97.75 464 THR A N 1
ATOM 3725 C CA . THR A 1 464 ? 8.087 7.605 -27.661 1.00 97.75 464 THR A CA 1
ATOM 3726 C C . THR A 1 464 ? 7.031 8.700 -27.516 1.00 97.75 464 THR A C 1
ATOM 3728 O O . THR A 1 464 ? 7.284 9.859 -27.863 1.00 97.75 464 THR A O 1
ATOM 3731 N N . TYR A 1 465 ? 5.838 8.361 -27.016 1.00 97.94 465 TYR A N 1
ATOM 3732 C CA . TYR A 1 465 ? 4.792 9.346 -26.746 1.00 97.94 465 TYR A CA 1
ATOM 3733 C C . TYR A 1 465 ? 5.242 10.345 -25.675 1.00 97.94 465 TYR A C 1
ATOM 3735 O O . TYR A 1 465 ? 5.111 11.554 -25.872 1.00 97.94 465 TYR A O 1
ATOM 3743 N N . PHE A 1 466 ? 5.828 9.857 -24.582 1.00 98.56 466 PHE A N 1
ATOM 3744 C CA . PHE A 1 466 ? 6.356 10.690 -23.505 1.00 98.56 466 PHE A CA 1
ATOM 3745 C C . PHE A 1 466 ? 7.408 11.681 -24.017 1.00 98.56 466 PHE A C 1
ATOM 3747 O O . PHE A 1 466 ? 7.285 12.883 -23.791 1.00 98.56 466 PHE A O 1
ATOM 3754 N N . ALA A 1 467 ? 8.391 11.208 -24.789 1.00 98.38 467 ALA A N 1
ATOM 3755 C CA . ALA A 1 467 ? 9.444 12.043 -25.361 1.00 98.38 467 ALA A CA 1
ATOM 3756 C C . ALA A 1 467 ? 8.882 13.134 -26.296 1.00 98.38 467 ALA A C 1
ATOM 3758 O O . ALA A 1 467 ? 9.302 14.292 -26.237 1.00 98.38 467 ALA A O 1
ATOM 3759 N N . LYS A 1 468 ? 7.879 12.808 -27.125 1.00 97.94 468 LYS A N 1
ATOM 3760 C CA . LYS A 1 468 ? 7.214 13.782 -28.015 1.00 97.94 468 LYS A CA 1
ATOM 3761 C C . LYS A 1 468 ? 6.423 14.851 -27.254 1.00 97.94 468 LYS A C 1
ATOM 3763 O O . LYS A 1 468 ? 6.322 15.977 -27.739 1.00 97.94 468 LYS A O 1
ATOM 3768 N N . ASN A 1 469 ? 5.905 14.514 -26.074 1.00 97.69 469 ASN A N 1
ATOM 3769 C CA . ASN A 1 469 ? 5.069 15.381 -25.239 1.00 97.69 469 ASN A CA 1
ATOM 3770 C C . ASN A 1 469 ? 5.786 15.829 -23.951 1.00 97.69 469 ASN A C 1
ATOM 3772 O O . ASN A 1 469 ? 5.153 16.193 -22.964 1.00 97.69 469 ASN A O 1
ATOM 3776 N N . LEU A 1 470 ? 7.123 15.843 -23.958 1.00 96.12 470 LEU A N 1
ATOM 3777 C CA . LEU A 1 470 ? 7.947 16.096 -22.772 1.00 96.12 470 LEU A CA 1
ATOM 3778 C C . LEU A 1 470 ? 7.623 17.432 -22.079 1.00 96.12 470 LEU A C 1
ATOM 3780 O O . LEU A 1 470 ? 7.709 17.543 -20.860 1.00 96.12 470 LEU A O 1
ATOM 3784 N N . LYS A 1 471 ? 7.214 18.446 -22.851 1.00 95.31 471 LYS A N 1
ATOM 3785 C CA . LYS A 1 471 ? 6.873 19.786 -22.342 1.00 95.31 471 LYS A CA 1
ATOM 3786 C C . LYS A 1 471 ? 5.622 19.822 -21.468 1.00 95.31 471 LYS A C 1
ATOM 3788 O O . LYS A 1 471 ? 5.466 20.785 -20.722 1.00 95.31 471 LYS A O 1
ATOM 3793 N N . ASP A 1 472 ? 4.765 18.809 -21.558 1.00 93.19 472 ASP A N 1
ATOM 3794 C CA . ASP A 1 472 ? 3.559 18.717 -20.734 1.00 93.19 472 ASP A CA 1
ATOM 3795 C C . ASP A 1 472 ? 3.912 18.400 -19.275 1.00 93.19 472 ASP A C 1
ATOM 3797 O O . ASP A 1 472 ? 3.207 18.824 -18.364 1.00 93.19 472 ASP A O 1
ATOM 3801 N N . VAL A 1 473 ? 5.031 17.698 -19.058 1.00 94.38 473 VAL A N 1
ATOM 3802 C CA . VAL A 1 473 ? 5.558 17.353 -17.728 1.00 94.38 473 VAL A CA 1
ATOM 3803 C C . VAL A 1 473 ? 6.691 18.302 -17.320 1.00 94.38 473 VAL A C 1
ATOM 3805 O O . VAL A 1 473 ? 6.778 18.707 -16.164 1.00 94.38 473 VAL A O 1
ATOM 3808 N N . TYR A 1 474 ? 7.530 18.716 -18.276 1.00 95.88 474 TYR A N 1
ATOM 3809 C CA . TYR A 1 474 ? 8.724 19.534 -18.045 1.00 95.88 474 TYR A CA 1
ATOM 3810 C C . TYR A 1 474 ? 8.701 20.835 -18.860 1.00 95.88 474 TYR A C 1
ATOM 3812 O O . TYR A 1 474 ? 9.428 20.980 -19.850 1.00 95.88 474 TYR A O 1
ATOM 3820 N N . PRO A 1 475 ? 7.880 21.821 -18.465 1.00 92.25 475 PRO A N 1
ATOM 3821 C CA . PRO A 1 475 ? 7.749 23.070 -19.213 1.00 92.25 475 PRO A CA 1
ATOM 3822 C C . PRO A 1 475 ? 8.978 23.987 -19.095 1.00 92.25 475 PRO A C 1
ATOM 3824 O O . PRO A 1 475 ? 9.186 24.837 -19.964 1.00 92.25 475 PRO A O 1
ATOM 3827 N N . VAL A 1 476 ? 9.777 23.841 -18.030 1.00 91.31 476 VAL A N 1
ATOM 3828 C CA . VAL A 1 476 ? 10.902 24.739 -17.704 1.00 91.31 476 VAL A CA 1
ATOM 3829 C C . VAL A 1 476 ? 12.246 24.142 -18.116 1.00 91.31 476 VAL A C 1
ATOM 3831 O O . VAL A 1 476 ? 13.000 24.768 -18.863 1.00 91.31 476 VAL A O 1
ATOM 3834 N N . LYS A 1 477 ? 12.555 22.938 -17.628 1.00 95.88 477 LYS A N 1
ATOM 3835 C CA . LYS A 1 477 ? 13.859 22.294 -17.781 1.00 95.88 477 LYS A CA 1
ATOM 3836 C C . LYS A 1 477 ? 13.676 20.790 -17.942 1.00 95.88 477 LYS A C 1
ATOM 3838 O O . LYS A 1 477 ? 12.941 20.181 -17.176 1.00 95.88 477 LYS A O 1
ATOM 3843 N N . ILE A 1 478 ? 14.335 20.212 -18.946 1.00 96.81 478 ILE A N 1
ATOM 3844 C CA . ILE A 1 478 ? 14.330 18.760 -19.147 1.00 96.81 478 ILE A CA 1
ATOM 3845 C C . ILE A 1 478 ? 15.184 18.067 -18.067 1.00 96.81 478 ILE A C 1
ATOM 3847 O O . ILE A 1 478 ? 16.169 18.666 -17.622 1.00 96.81 478 ILE A O 1
ATOM 3851 N N . PRO A 1 479 ? 14.852 16.826 -17.674 1.00 98.06 479 PRO A N 1
ATOM 3852 C CA . PRO A 1 479 ? 15.663 16.036 -16.747 1.00 98.06 479 PRO A CA 1
ATOM 3853 C C . PRO A 1 479 ? 17.111 15.873 -17.219 1.00 98.06 479 PRO A C 1
ATOM 3855 O O . PRO A 1 479 ? 17.382 15.789 -18.420 1.00 98.06 479 PRO A O 1
ATOM 3858 N N . SER A 1 480 ? 18.051 15.826 -16.276 1.00 97.44 480 SER A N 1
ATOM 3859 C CA . SER A 1 480 ? 19.487 15.731 -16.567 1.00 97.44 480 SER A CA 1
ATOM 3860 C C . SER A 1 480 ? 19.971 14.304 -16.808 1.00 97.44 480 SER A C 1
ATOM 3862 O O . SER A 1 480 ? 21.043 14.106 -17.389 1.00 97.44 480 SER A O 1
ATOM 3864 N N . LEU A 1 481 ? 19.183 13.318 -16.381 1.00 98.62 481 LEU A N 1
ATOM 3865 C CA . LEU A 1 481 ? 19.455 11.899 -16.544 1.00 98.62 481 LEU A CA 1
ATOM 3866 C C . LEU A 1 481 ? 18.147 11.103 -16.511 1.00 98.62 481 LEU A C 1
ATOM 3868 O O . LEU A 1 481 ? 17.233 11.440 -15.759 1.00 98.62 481 LEU A O 1
ATOM 3872 N N . ALA A 1 482 ? 18.094 10.010 -17.266 1.00 98.81 482 ALA A N 1
ATOM 3873 C CA . ALA A 1 482 ? 17.142 8.928 -17.054 1.00 98.81 482 ALA A CA 1
ATOM 3874 C C . ALA A 1 482 ? 17.869 7.609 -16.754 1.00 98.81 482 ALA A C 1
ATOM 3876 O O . ALA A 1 482 ? 18.907 7.312 -17.348 1.00 98.81 482 ALA A O 1
ATOM 3877 N N . ILE A 1 483 ? 17.322 6.801 -15.851 1.00 98.88 483 ILE A N 1
ATOM 3878 C CA . ILE A 1 483 ? 17.732 5.416 -15.611 1.00 98.88 483 ILE A CA 1
ATOM 3879 C C . ILE A 1 483 ? 16.524 4.537 -15.917 1.00 98.88 483 ILE A C 1
ATOM 3881 O O . ILE A 1 483 ? 15.516 4.607 -15.221 1.00 98.88 483 ILE A O 1
ATOM 3885 N N . VAL A 1 484 ? 16.625 3.739 -16.975 1.00 98.88 484 VAL A N 1
ATOM 3886 C CA . VAL A 1 484 ? 15.593 2.803 -17.421 1.00 98.88 484 VAL A CA 1
ATOM 3887 C C . VAL A 1 484 ? 15.941 1.411 -16.906 1.00 98.88 484 VAL A C 1
ATOM 3889 O O . VAL A 1 484 ? 17.078 0.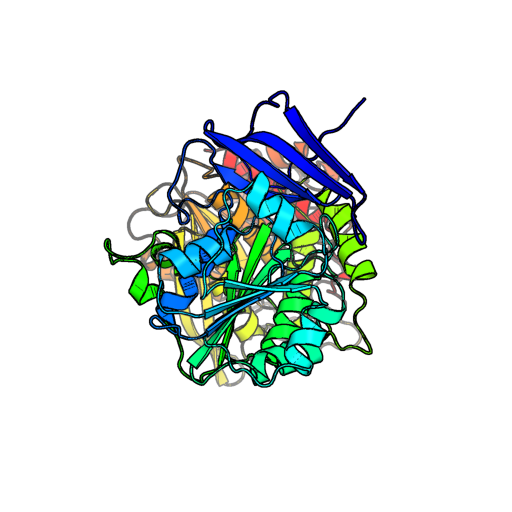961 -17.060 1.00 98.88 484 VAL A O 1
ATOM 3892 N N . VAL A 1 485 ? 14.979 0.747 -16.276 1.00 98.75 485 VAL A N 1
ATOM 3893 C CA . VAL A 1 485 ? 15.119 -0.577 -15.665 1.00 98.75 485 VAL A CA 1
ATOM 3894 C C . VAL A 1 485 ? 14.265 -1.572 -16.435 1.00 98.75 485 VAL A C 1
ATOM 3896 O O . VAL A 1 485 ? 13.063 -1.354 -16.582 1.00 98.75 485 VAL A O 1
ATOM 3899 N N . ASP A 1 486 ? 14.872 -2.667 -16.883 1.00 98.56 486 ASP A N 1
ATOM 3900 C CA . ASP A 1 486 ? 14.187 -3.705 -17.650 1.00 98.56 486 ASP A CA 1
ATOM 3901 C C . ASP A 1 486 ? 14.769 -5.091 -17.326 1.00 98.56 486 ASP A C 1
ATOM 3903 O O . ASP A 1 486 ? 15.984 -5.268 -17.290 1.00 98.56 486 ASP A O 1
ATOM 3907 N N . MET A 1 487 ? 13.913 -6.077 -17.053 1.00 98.31 487 MET A N 1
ATOM 3908 C CA . MET A 1 487 ? 14.311 -7.467 -16.781 1.00 98.31 487 MET A CA 1
ATOM 3909 C C . MET A 1 487 ? 15.402 -7.651 -15.700 1.00 98.31 487 MET A C 1
ATOM 3911 O O . MET A 1 487 ? 16.483 -8.184 -15.962 1.00 98.31 487 MET A O 1
ATOM 3915 N N . VAL A 1 488 ? 15.120 -7.267 -14.451 1.00 98.25 488 VAL A N 1
ATOM 3916 C CA . VAL A 1 488 ? 16.116 -7.214 -13.357 1.00 98.25 488 VAL A CA 1
ATOM 3917 C C . VAL A 1 488 ? 15.891 -8.179 -12.184 1.00 98.25 488 VAL A C 1
ATOM 3919 O O . VAL A 1 488 ? 16.550 -8.066 -11.148 1.00 98.25 488 VAL A O 1
ATOM 3922 N N . CYS A 1 489 ? 14.973 -9.142 -12.300 1.00 98.19 489 CYS A N 1
ATOM 3923 C CA . CYS A 1 489 ? 14.688 -10.084 -11.214 1.00 98.19 489 CYS A CA 1
ATOM 3924 C C . CYS A 1 489 ? 15.441 -11.423 -11.300 1.00 98.19 489 CYS A C 1
ATOM 3926 O O . CYS A 1 489 ? 15.415 -12.153 -10.306 1.00 98.19 489 CYS A O 1
ATOM 3928 N N . ASP A 1 490 ? 16.070 -11.785 -12.428 1.00 97.50 490 ASP A N 1
ATOM 3929 C CA . ASP A 1 490 ? 16.631 -13.136 -12.615 1.00 97.50 490 ASP A CA 1
ATOM 3930 C C . ASP A 1 490 ? 17.668 -13.509 -11.537 1.00 97.50 490 ASP A C 1
ATOM 3932 O O . ASP A 1 490 ? 18.433 -12.685 -11.035 1.00 97.50 490 ASP A O 1
ATOM 3936 N N . LYS A 1 491 ? 17.678 -14.784 -11.143 1.00 93.44 491 LYS A N 1
ATOM 3937 C CA . LYS A 1 491 ? 18.541 -15.343 -10.091 1.00 93.44 491 LYS A CA 1
ATOM 3938 C C . LYS A 1 491 ? 20.031 -15.293 -10.429 1.00 93.44 491 LYS A C 1
ATOM 3940 O O . LYS A 1 491 ? 20.837 -15.284 -9.499 1.00 93.44 491 LYS A O 1
ATOM 3945 N N . ASP A 1 492 ? 20.395 -15.308 -11.711 1.00 90.75 492 ASP A N 1
ATOM 3946 C CA . ASP A 1 492 ? 21.783 -15.240 -12.191 1.00 90.75 492 ASP A CA 1
ATOM 3947 C C . ASP A 1 492 ? 21.894 -14.284 -13.384 1.00 90.75 492 ASP A C 1
ATOM 3949 O O . ASP A 1 492 ? 22.104 -14.699 -14.520 1.00 90.75 492 ASP A O 1
ATOM 3953 N N . PHE A 1 493 ? 21.757 -12.994 -13.092 1.00 93.94 493 PHE A N 1
ATOM 3954 C CA . PHE A 1 493 ? 21.757 -11.928 -14.087 1.00 93.94 493 PHE A CA 1
ATOM 3955 C C . PHE A 1 493 ? 23.080 -11.160 -14.128 1.00 93.94 493 PHE A C 1
ATOM 3957 O O . PHE A 1 493 ? 23.818 -11.070 -13.136 1.00 93.94 493 PHE A O 1
ATOM 3964 N N . ARG A 1 494 ? 23.375 -10.570 -15.289 1.00 96.38 494 ARG A N 1
ATOM 3965 C CA . ARG A 1 494 ? 24.507 -9.655 -15.480 1.00 96.38 494 ARG A CA 1
ATOM 3966 C C . ARG A 1 494 ? 24.046 -8.421 -16.228 1.00 96.38 494 ARG A C 1
ATOM 3968 O O . ARG A 1 494 ? 23.480 -8.516 -17.308 1.00 96.38 494 ARG A O 1
ATOM 3975 N N . ILE A 1 495 ? 24.382 -7.259 -15.684 1.00 98.00 495 ILE A N 1
ATOM 3976 C CA . ILE A 1 495 ? 24.112 -5.973 -16.319 1.00 98.00 495 ILE A CA 1
ATOM 3977 C C . ILE A 1 495 ? 25.433 -5.416 -16.839 1.00 98.00 495 ILE A C 1
ATOM 3979 O O . ILE A 1 495 ? 26.383 -5.210 -16.080 1.00 98.00 495 ILE A O 1
ATOM 3983 N N . TYR A 1 496 ? 25.483 -5.177 -18.144 1.00 98.06 496 TYR A N 1
ATOM 3984 C CA . TYR A 1 496 ? 26.617 -4.588 -18.856 1.00 98.06 496 TYR A CA 1
ATOM 3985 C C . TYR A 1 496 ? 26.314 -3.136 -19.223 1.00 98.06 496 TYR A C 1
ATOM 3987 O O . TYR A 1 496 ? 25.154 -2.732 -19.274 1.00 98.06 496 TYR A O 1
ATOM 3995 N N . LYS A 1 497 ? 27.343 -2.343 -19.540 1.00 98.19 497 LYS A N 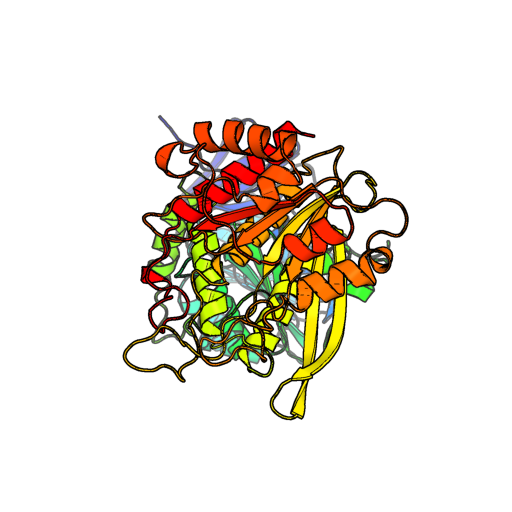1
ATOM 3996 C CA . LYS A 1 497 ? 27.123 -0.989 -20.071 1.00 98.19 497 LYS A CA 1
ATOM 3997 C C . LYS A 1 497 ? 26.521 -1.093 -21.472 1.00 98.19 497 LYS A C 1
ATOM 3999 O O . LYS A 1 497 ? 27.226 -1.481 -22.407 1.00 98.19 497 LYS A O 1
ATOM 4004 N N . GLU A 1 498 ? 25.241 -0.761 -21.628 1.00 98.00 498 GLU A N 1
ATOM 4005 C CA . GLU A 1 498 ? 24.601 -0.734 -22.947 1.00 98.00 498 GLU A CA 1
ATOM 4006 C C . GLU A 1 498 ? 25.286 0.338 -23.828 1.00 98.00 498 GLU A C 1
ATOM 4008 O O . GLU A 1 498 ? 25.511 1.461 -23.362 1.00 98.00 498 GLU A O 1
ATOM 4013 N N . PRO A 1 499 ? 25.696 0.021 -25.071 1.00 98.06 499 PRO A N 1
ATOM 4014 C CA . PRO A 1 499 ? 26.491 0.935 -25.890 1.00 98.06 499 PRO A CA 1
ATOM 4015 C C . PRO A 1 499 ? 25.854 2.303 -26.180 1.00 98.06 499 PRO A C 1
ATOM 4017 O O . PRO A 1 499 ? 26.578 3.303 -26.215 1.00 98.06 499 PRO A O 1
ATOM 4020 N N . VAL A 1 500 ? 24.540 2.383 -26.421 1.00 97.75 500 VAL A N 1
ATOM 4021 C CA . VAL A 1 500 ? 23.852 3.655 -26.709 1.00 97.75 500 VAL A CA 1
ATOM 4022 C C . VAL A 1 500 ? 23.727 4.503 -25.443 1.00 97.75 500 VAL A C 1
ATOM 4024 O O . VAL A 1 500 ? 24.041 5.697 -25.483 1.00 97.75 500 VAL A O 1
ATOM 4027 N N . SER A 1 501 ? 23.406 3.888 -24.306 1.00 97.31 501 SER A N 1
ATOM 4028 C CA . SER A 1 501 ? 23.475 4.501 -22.983 1.00 97.31 501 SER A CA 1
ATOM 4029 C C . SER A 1 501 ? 24.857 5.057 -22.702 1.00 97.31 501 SER A C 1
ATOM 4031 O O . SER A 1 501 ? 25.001 6.255 -22.462 1.00 97.31 501 SER A O 1
ATOM 4033 N N . PHE A 1 502 ? 25.892 4.227 -22.836 1.00 97.19 502 PHE A N 1
ATOM 4034 C CA . PHE A 1 502 ? 27.265 4.625 -22.549 1.00 97.19 502 PHE A CA 1
ATOM 4035 C C . PHE A 1 502 ? 27.742 5.767 -23.448 1.00 97.19 502 PHE A C 1
ATOM 4037 O O . PHE A 1 502 ? 28.499 6.631 -23.007 1.00 97.19 502 PHE A O 1
ATOM 4044 N N . LYS A 1 503 ? 27.277 5.817 -24.699 1.00 97.75 503 LYS A N 1
ATOM 4045 C CA . LYS A 1 503 ? 27.575 6.919 -25.616 1.00 97.75 503 LYS A CA 1
ATOM 4046 C C . LYS A 1 503 ? 26.827 8.205 -25.249 1.00 97.75 503 LYS A C 1
ATOM 4048 O O . LYS A 1 503 ? 27.394 9.281 -25.412 1.00 97.75 503 LYS A O 1
ATOM 4053 N N . SER A 1 504 ? 25.574 8.109 -24.804 1.00 97.62 504 SER A N 1
ATOM 4054 C CA . SER A 1 504 ? 24.740 9.275 -24.472 1.00 97.62 504 SER A CA 1
ATOM 4055 C C . SER A 1 504 ? 25.066 9.886 -23.105 1.00 97.62 504 SER A C 1
ATOM 4057 O O . SER A 1 504 ? 24.971 11.097 -22.936 1.00 97.62 504 SER A O 1
ATOM 4059 N N . ALA A 1 505 ? 25.480 9.050 -22.151 1.00 97.25 505 ALA A N 1
ATOM 4060 C CA . ALA A 1 505 ? 25.627 9.374 -20.739 1.00 97.25 505 ALA A CA 1
ATOM 4061 C C . ALA A 1 505 ? 26.953 8.811 -20.191 1.00 97.25 505 ALA A C 1
ATOM 4063 O O . ALA A 1 505 ? 26.963 8.092 -19.194 1.00 97.25 505 ALA A O 1
ATOM 4064 N N . THR A 1 506 ? 28.081 9.045 -20.875 1.00 97.62 506 THR A N 1
ATOM 4065 C CA . THR A 1 506 ? 29.374 8.399 -20.556 1.00 97.62 506 THR A CA 1
ATOM 4066 C C . THR A 1 506 ? 29.817 8.611 -19.105 1.00 97.62 506 THR A C 1
ATOM 4068 O O . THR A 1 506 ? 30.212 7.653 -18.437 1.00 97.62 506 THR A O 1
ATOM 4071 N N . GLU A 1 507 ? 29.760 9.850 -18.608 1.00 97.19 507 GLU A N 1
ATOM 4072 C CA . GLU A 1 507 ? 30.191 10.185 -17.244 1.00 97.19 507 GLU A CA 1
ATOM 4073 C C . GLU A 1 507 ? 29.248 9.575 -16.201 1.00 97.19 507 GLU A C 1
ATOM 4075 O O . GLU A 1 507 ? 29.702 8.906 -15.271 1.00 97.19 507 GLU A O 1
ATOM 4080 N N . GLN A 1 508 ? 27.938 9.718 -16.410 1.00 97.94 508 GLN A N 1
ATOM 4081 C CA . GLN A 1 508 ? 26.896 9.185 -15.537 1.00 97.94 508 GLN A CA 1
ATOM 4082 C C . GLN A 1 508 ? 26.926 7.654 -15.496 1.00 97.94 508 GLN A C 1
ATOM 4084 O O . GLN A 1 508 ? 26.893 7.071 -14.419 1.00 97.94 508 GLN A O 1
ATOM 4089 N N . THR A 1 509 ? 27.081 6.993 -16.648 1.00 98.25 509 THR A N 1
ATOM 4090 C CA . THR A 1 509 ? 27.179 5.527 -16.743 1.00 98.25 509 THR A CA 1
ATOM 4091 C C . THR A 1 509 ? 28.411 5.015 -16.002 1.00 98.25 509 THR A C 1
ATOM 4093 O O . THR A 1 509 ? 28.323 4.046 -15.254 1.00 98.25 509 THR A O 1
ATOM 4096 N N . ASN A 1 510 ? 29.576 5.652 -16.168 1.00 97.88 510 ASN A N 1
ATOM 4097 C CA . ASN A 1 510 ? 30.768 5.246 -15.420 1.00 97.88 510 ASN A CA 1
ATOM 4098 C C . ASN A 1 510 ? 30.575 5.434 -13.913 1.00 97.88 510 ASN A C 1
ATOM 4100 O O . ASN A 1 510 ? 30.872 4.515 -13.153 1.00 97.88 510 ASN A O 1
ATOM 4104 N N . SER A 1 511 ? 30.031 6.579 -13.498 1.00 97.88 511 SER A N 1
ATOM 4105 C CA . SER A 1 511 ? 29.755 6.873 -12.091 1.00 97.88 511 SER A CA 1
ATOM 4106 C C . SER A 1 511 ? 28.760 5.877 -11.476 1.00 97.88 511 SER A C 1
ATOM 4108 O O . SER A 1 511 ? 29.041 5.314 -10.417 1.00 97.88 511 SER A O 1
ATOM 4110 N N . PHE A 1 512 ? 27.664 5.559 -12.173 1.00 98.44 512 PHE A N 1
ATOM 4111 C CA . PHE A 1 512 ? 26.700 4.543 -11.748 1.00 98.44 512 PHE A CA 1
ATOM 4112 C C . PHE A 1 512 ? 27.372 3.179 -11.565 1.00 98.44 512 PHE A C 1
ATOM 4114 O O . PHE A 1 512 ? 27.282 2.582 -10.494 1.00 98.44 512 PHE A O 1
ATOM 4121 N N . PHE A 1 513 ? 28.110 2.694 -12.570 1.00 98.38 513 PHE A N 1
ATOM 4122 C CA . PHE A 1 513 ? 28.762 1.384 -12.485 1.00 98.38 513 PHE A CA 1
ATOM 4123 C C . PHE A 1 513 ? 29.856 1.346 -11.405 1.00 98.38 513 PHE A C 1
ATOM 4125 O O . PHE A 1 513 ? 30.086 0.295 -10.810 1.00 98.38 513 PHE A O 1
ATOM 4132 N N . GLU A 1 514 ? 30.529 2.459 -11.097 1.00 97.81 514 GLU A N 1
ATOM 4133 C CA . GLU A 1 514 ? 31.457 2.543 -9.960 1.00 97.81 514 GLU A CA 1
ATOM 4134 C C . GLU A 1 514 ? 30.769 2.367 -8.602 1.00 97.81 514 GLU A C 1
ATOM 4136 O O . GLU A 1 514 ? 31.343 1.723 -7.717 1.00 97.81 514 GLU A O 1
ATOM 4141 N N . VAL A 1 515 ? 29.560 2.909 -8.431 1.00 97.88 515 VAL A N 1
ATOM 4142 C CA . VAL A 1 515 ? 28.727 2.688 -7.238 1.00 97.88 515 VAL A CA 1
ATOM 4143 C C . VAL A 1 515 ? 28.219 1.246 -7.218 1.00 97.88 515 VAL A C 1
ATOM 4145 O O . VAL A 1 515 ? 28.481 0.511 -6.266 1.00 97.88 515 VAL A O 1
ATOM 4148 N N . ALA A 1 516 ? 27.596 0.801 -8.307 1.00 97.88 516 ALA A N 1
ATOM 4149 C CA . ALA A 1 516 ? 26.942 -0.499 -8.413 1.00 97.88 516 ALA A CA 1
ATOM 4150 C C . ALA A 1 516 ? 27.913 -1.683 -8.220 1.00 97.88 516 ALA A C 1
ATOM 4152 O O . ALA A 1 516 ? 27.601 -2.652 -7.528 1.00 97.88 516 ALA A O 1
ATOM 4153 N N . LYS A 1 517 ? 29.152 -1.586 -8.724 1.00 97.31 517 LYS A N 1
ATOM 4154 C CA . LYS A 1 517 ? 30.194 -2.613 -8.515 1.00 97.31 517 LYS A CA 1
ATOM 4155 C C . LYS A 1 517 ? 30.595 -2.798 -7.049 1.00 97.31 517 LYS A C 1
ATOM 4157 O O . LYS A 1 517 ? 31.086 -3.872 -6.696 1.00 97.31 517 LYS A O 1
ATOM 4162 N N . LYS A 1 518 ? 30.445 -1.770 -6.204 1.00 97.38 518 LYS A N 1
ATOM 4163 C CA . LYS A 1 518 ? 30.717 -1.885 -4.759 1.00 97.38 518 LYS A CA 1
ATOM 4164 C C . LYS A 1 518 ? 29.631 -2.690 -4.048 1.00 97.38 518 LYS A C 1
ATOM 4166 O O . LYS A 1 518 ? 29.941 -3.325 -3.045 1.00 97.38 518 LYS A O 1
ATOM 4171 N N . ILE A 1 519 ? 28.410 -2.672 -4.582 1.00 96.69 519 ILE A N 1
ATOM 4172 C CA . ILE A 1 519 ? 27.276 -3.465 -4.100 1.00 96.69 519 ILE A CA 1
ATOM 4173 C C . ILE A 1 519 ? 27.433 -4.910 -4.583 1.00 96.69 519 ILE A C 1
ATOM 4175 O O . ILE A 1 519 ? 27.536 -5.819 -3.762 1.00 96.69 519 ILE A O 1
ATOM 4179 N N . ASP A 1 520 ? 27.549 -5.124 -5.900 1.00 97.19 520 ASP A N 1
ATOM 4180 C CA . ASP A 1 520 ? 27.854 -6.443 -6.466 1.00 97.19 520 ASP A CA 1
ATOM 4181 C C . ASP A 1 520 ? 28.560 -6.372 -7.837 1.00 97.19 520 ASP A C 1
ATOM 4183 O O . ASP A 1 520 ? 27.944 -6.296 -8.900 1.00 97.19 520 ASP A O 1
ATOM 4187 N N . GLY A 1 521 ? 29.893 -6.470 -7.835 1.00 95.25 521 GLY A N 1
ATOM 4188 C CA . GLY A 1 521 ? 30.703 -6.495 -9.061 1.00 95.25 521 GLY A CA 1
ATOM 4189 C C . GLY A 1 521 ? 30.602 -7.778 -9.903 1.00 95.25 521 GLY A C 1
ATOM 4190 O O . GLY A 1 521 ? 31.241 -7.867 -10.956 1.00 95.25 521 GLY A O 1
ATOM 4191 N N . LYS A 1 522 ? 29.855 -8.800 -9.458 1.00 95.19 522 LYS A N 1
ATOM 4192 C CA . LYS A 1 522 ? 29.529 -9.962 -10.303 1.00 95.19 522 LYS A CA 1
ATOM 4193 C C . LYS A 1 522 ? 28.332 -9.668 -11.198 1.00 95.19 522 LYS A C 1
ATOM 4195 O O . LYS A 1 522 ? 28.357 -10.098 -12.348 1.00 95.19 522 LYS A O 1
ATOM 4200 N N . VAL A 1 523 ? 27.355 -8.927 -10.675 1.00 97.31 523 VAL A N 1
ATOM 4201 C CA . VAL A 1 523 ? 26.162 -8.474 -11.400 1.00 97.31 523 VAL A CA 1
ATOM 4202 C C . VAL A 1 523 ? 26.511 -7.317 -12.333 1.00 97.31 523 VAL A C 1
ATOM 4204 O O . VAL A 1 523 ? 26.277 -7.408 -13.534 1.00 97.31 523 VAL A O 1
ATOM 4207 N N . PHE A 1 524 ? 27.120 -6.249 -11.811 1.00 98.06 524 PHE A N 1
ATOM 4208 C CA . PHE A 1 524 ? 27.410 -5.045 -12.593 1.00 98.06 524 PHE A CA 1
ATOM 4209 C C . PHE A 1 524 ? 28.780 -5.137 -13.268 1.00 98.06 524 PHE A C 1
ATOM 4211 O O . PHE A 1 524 ? 29.831 -5.040 -12.628 1.00 98.06 524 PHE A O 1
ATOM 4218 N N . ARG A 1 525 ? 28.774 -5.338 -14.585 1.00 96.06 525 ARG A N 1
ATOM 4219 C CA . ARG A 1 525 ? 29.960 -5.584 -15.410 1.00 96.06 525 ARG A CA 1
ATOM 4220 C C . ARG A 1 525 ? 30.437 -4.293 -16.063 1.00 96.06 525 ARG A C 1
ATOM 4222 O O . ARG A 1 525 ? 29.677 -3.595 -16.719 1.00 96.06 525 ARG A O 1
ATOM 4229 N N . ASP A 1 526 ? 31.724 -3.987 -15.912 1.00 91.50 526 ASP A N 1
ATOM 4230 C CA . ASP A 1 526 ? 32.307 -2.763 -16.483 1.00 91.50 526 ASP A CA 1
ATOM 4231 C C . ASP A 1 526 ? 32.460 -2.819 -18.013 1.00 91.50 526 ASP A C 1
ATOM 4233 O O . ASP A 1 526 ? 32.662 -1.788 -18.657 1.00 91.50 526 ASP A O 1
ATOM 4237 N N . ASP A 1 527 ? 32.366 -4.029 -18.569 1.00 94.50 527 ASP A N 1
ATOM 4238 C CA . ASP A 1 527 ? 32.427 -4.316 -19.993 1.00 94.50 527 ASP A CA 1
ATOM 4239 C C . ASP A 1 527 ? 31.218 -3.703 -20.731 1.00 94.50 527 ASP A C 1
ATOM 4241 O O . ASP A 1 527 ? 30.091 -3.688 -20.227 1.00 94.50 527 ASP A O 1
ATOM 4245 N N . VAL A 1 528 ? 31.452 -3.211 -21.952 1.00 95.25 528 VAL A N 1
ATOM 4246 C CA . VAL A 1 528 ? 30.383 -2.739 -22.845 1.00 95.25 528 VAL A CA 1
ATOM 4247 C C . VAL A 1 528 ? 29.680 -3.947 -23.464 1.00 95.25 528 VAL A C 1
ATOM 4249 O O . VAL A 1 528 ? 30.337 -4.829 -24.019 1.00 95.25 528 VAL A O 1
ATOM 4252 N N . GLY A 1 529 ? 28.354 -3.984 -23.336 1.00 95.25 529 GLY A N 1
ATOM 4253 C CA . GLY A 1 529 ? 27.504 -5.100 -23.741 1.00 95.25 529 GLY A CA 1
ATOM 4254 C C . GLY A 1 529 ? 27.014 -5.022 -25.189 1.00 95.25 529 GLY A C 1
ATOM 4255 O O . GLY A 1 529 ? 27.700 -4.528 -26.086 1.00 95.25 529 GLY A O 1
ATOM 4256 N N . GLN A 1 530 ? 25.806 -5.540 -25.416 1.00 95.00 530 GLN A N 1
ATOM 4257 C CA . GLN A 1 530 ? 25.150 -5.559 -26.726 1.00 95.00 530 GLN A CA 1
ATOM 4258 C C . GLN A 1 530 ? 24.266 -4.323 -26.916 1.00 95.00 530 GLN A C 1
ATOM 4260 O O . GLN A 1 530 ? 23.706 -3.812 -25.952 1.00 95.00 530 GLN A O 1
ATOM 4265 N N . VAL A 1 531 ? 24.138 -3.860 -28.164 1.00 95.44 531 VAL A N 1
ATOM 4266 C CA . VAL A 1 531 ? 23.186 -2.800 -28.528 1.00 95.44 531 VAL A CA 1
ATOM 4267 C C . VAL A 1 531 ? 21.775 -3.372 -28.500 1.00 95.44 531 VAL A C 1
ATOM 4269 O O . VAL A 1 531 ? 21.524 -4.395 -29.140 1.00 95.44 531 VAL A O 1
ATOM 4272 N N . ILE A 1 532 ? 20.855 -2.671 -27.845 1.00 94.12 532 ILE A N 1
ATOM 4273 C CA . ILE A 1 532 ? 19.424 -2.970 -27.884 1.00 94.12 532 ILE A CA 1
ATOM 4274 C C . ILE A 1 532 ? 18.625 -1.675 -28.038 1.00 94.12 532 ILE A C 1
ATOM 4276 O O . ILE A 1 532 ? 19.012 -0.635 -27.504 1.00 94.12 532 ILE A O 1
ATOM 4280 N N . ARG A 1 533 ? 17.537 -1.730 -28.816 1.00 93.75 533 ARG A N 1
ATOM 4281 C CA . ARG A 1 533 ? 16.555 -0.645 -28.867 1.00 93.75 533 ARG A CA 1
ATOM 4282 C C . ARG A 1 533 ? 15.543 -0.875 -27.740 1.00 93.75 533 ARG A C 1
ATOM 4284 O O . ARG A 1 533 ? 15.031 -1.982 -27.661 1.00 93.75 533 ARG A O 1
ATOM 4291 N N . ASN A 1 534 ? 15.295 0.127 -26.906 1.00 96.06 534 ASN A N 1
ATOM 4292 C CA . ASN A 1 534 ? 14.450 0.070 -25.710 1.00 96.06 534 ASN A CA 1
ATOM 4293 C C . ASN A 1 534 ? 13.944 1.496 -25.360 1.00 96.06 534 ASN A C 1
ATOM 4295 O O . ASN A 1 534 ? 14.196 2.453 -26.108 1.00 96.06 534 ASN A O 1
ATOM 4299 N N . ASP A 1 535 ? 13.249 1.660 -24.235 1.00 98.12 535 ASP A N 1
ATOM 4300 C CA . ASP A 1 535 ? 12.632 2.914 -23.778 1.00 98.12 535 ASP A CA 1
ATOM 4301 C C . ASP A 1 535 ? 13.614 4.072 -23.547 1.00 98.12 535 ASP A C 1
ATOM 4303 O O . ASP A 1 535 ? 13.232 5.244 -23.581 1.00 98.12 535 ASP A O 1
ATOM 4307 N N . HIS A 1 536 ? 14.901 3.787 -23.340 1.00 98.44 536 HIS A N 1
ATOM 4308 C CA . HIS A 1 536 ? 15.916 4.832 -23.193 1.00 98.44 536 HIS A CA 1
ATOM 4309 C C . HIS A 1 536 ? 16.210 5.556 -24.512 1.00 98.44 536 HIS A C 1
ATOM 4311 O O . HIS A 1 536 ? 16.682 6.694 -24.496 1.00 98.44 536 HIS A O 1
ATOM 4317 N N . ASN A 1 537 ? 15.943 4.935 -25.667 1.00 98.44 537 ASN A N 1
ATOM 4318 C CA . ASN A 1 537 ? 16.283 5.530 -26.958 1.00 98.44 537 ASN A CA 1
ATOM 4319 C C . ASN A 1 537 ? 15.463 6.792 -27.276 1.00 98.44 537 ASN A C 1
ATOM 4321 O O . ASN A 1 537 ? 16.099 7.805 -27.582 1.00 98.44 537 ASN A O 1
ATOM 4325 N N . PRO A 1 538 ? 14.115 6.812 -27.163 1.00 98.50 538 PRO A N 1
ATOM 4326 C CA . PRO A 1 538 ? 13.345 8.040 -27.379 1.00 98.50 538 PRO A CA 1
ATOM 4327 C C . PRO A 1 538 ? 13.736 9.188 -26.440 1.00 98.50 538 PRO A C 1
ATOM 4329 O O . PRO A 1 538 ? 13.722 10.348 -26.848 1.00 98.50 538 PRO A O 1
ATOM 4332 N N . LEU A 1 539 ? 14.136 8.883 -25.200 1.00 98.69 539 LEU A N 1
ATOM 4333 C CA . LEU A 1 539 ? 14.611 9.885 -24.238 1.00 98.69 539 LEU A CA 1
ATOM 4334 C C . LEU A 1 539 ? 15.932 10.526 -24.696 1.00 98.69 539 LEU A C 1
ATOM 4336 O O . LEU A 1 539 ? 16.077 11.751 -24.679 1.00 98.69 539 LEU A O 1
ATOM 4340 N N . ILE A 1 540 ? 16.870 9.711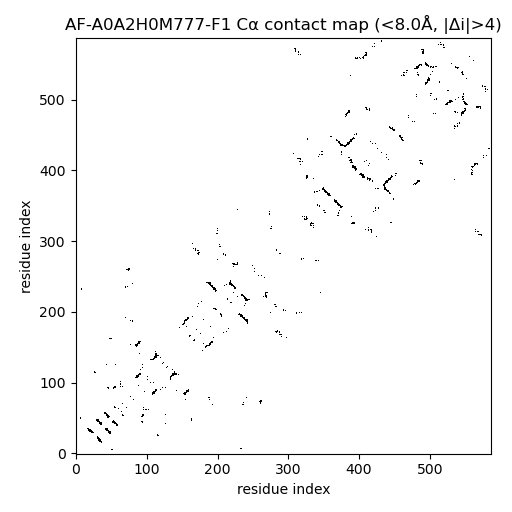 -25.189 1.00 98.56 540 ILE A N 1
ATOM 4341 C CA . ILE A 1 540 ? 18.139 10.183 -25.764 1.00 98.56 540 ILE A CA 1
ATOM 4342 C C . ILE A 1 540 ? 17.893 11.060 -26.997 1.00 98.56 540 ILE A C 1
ATOM 4344 O O . ILE A 1 540 ? 18.561 12.082 -27.166 1.00 98.56 540 ILE A O 1
ATOM 4348 N N . GLU A 1 541 ? 16.930 10.702 -27.849 1.00 98.12 541 GLU A N 1
ATOM 4349 C CA . GLU A 1 541 ? 16.590 11.459 -29.063 1.00 98.12 541 GLU A CA 1
ATOM 4350 C C . GLU A 1 541 ? 16.100 12.884 -28.767 1.00 98.12 541 GLU A C 1
ATOM 4352 O O . GLU A 1 541 ? 16.367 13.798 -29.551 1.00 98.12 541 GLU A O 1
ATOM 4357 N N . VAL A 1 542 ? 15.442 13.097 -27.622 1.00 97.81 542 VAL A N 1
ATOM 4358 C CA . VAL A 1 542 ? 15.002 14.427 -27.162 1.00 97.81 542 VAL A CA 1
ATOM 4359 C C . VAL A 1 542 ? 16.009 15.127 -26.245 1.00 97.81 542 VAL A C 1
ATOM 4361 O O . VAL A 1 542 ? 15.740 16.223 -25.753 1.00 97.81 542 VAL A O 1
ATOM 4364 N N . GLY A 1 543 ? 17.198 14.543 -26.072 1.00 97.94 543 GLY A N 1
ATOM 4365 C CA . GLY A 1 543 ? 18.333 15.166 -25.397 1.00 97.94 543 GLY A CA 1
ATOM 4366 C C . GLY A 1 543 ? 18.489 14.828 -23.915 1.00 97.94 543 GLY A C 1
ATOM 4367 O O . GLY A 1 543 ? 19.271 15.506 -23.253 1.00 97.94 543 GLY A O 1
ATOM 4368 N N . ILE A 1 544 ? 17.797 13.807 -23.398 1.00 98.62 544 ILE A N 1
ATOM 4369 C CA . ILE A 1 544 ? 17.971 13.316 -22.023 1.00 98.62 544 ILE A CA 1
ATOM 4370 C C . ILE A 1 544 ? 19.011 12.178 -22.033 1.00 98.62 544 ILE A C 1
ATOM 4372 O O . ILE A 1 544 ? 18.732 11.100 -22.571 1.00 98.62 544 ILE A O 1
ATOM 4376 N N . PRO A 1 545 ? 20.215 12.364 -21.453 1.00 98.44 545 PRO A N 1
ATOM 4377 C CA . PRO A 1 545 ? 21.175 11.274 -21.276 1.00 98.44 545 PRO A CA 1
ATOM 4378 C C . PRO A 1 545 ? 20.516 10.120 -20.516 1.00 98.44 545 PRO A C 1
ATOM 4380 O O . PRO A 1 545 ? 19.860 10.366 -19.509 1.00 98.44 545 PRO A O 1
ATOM 4383 N N . SER A 1 546 ? 20.660 8.876 -20.984 1.00 98.69 546 SER A N 1
ATOM 4384 C CA . SER A 1 546 ? 19.903 7.754 -20.409 1.00 98.69 546 SER A CA 1
ATOM 4385 C C . SER A 1 546 ? 20.746 6.493 -20.208 1.00 98.69 546 SER A C 1
ATOM 4387 O O . SER A 1 546 ? 21.486 6.084 -21.103 1.00 98.69 546 SER A O 1
ATOM 4389 N N . ILE A 1 547 ? 20.608 5.844 -19.051 1.00 98.69 547 ILE A N 1
ATOM 4390 C CA . ILE A 1 547 ? 21.252 4.571 -18.691 1.00 98.69 547 ILE A CA 1
ATOM 4391 C C . ILE A 1 547 ? 20.198 3.461 -18.729 1.00 98.69 547 ILE A C 1
ATOM 4393 O O . ILE A 1 547 ? 19.206 3.566 -18.021 1.00 98.69 547 ILE A O 1
ATOM 4397 N N . LEU A 1 548 ? 20.416 2.401 -19.508 1.00 98.75 548 LEU A N 1
ATOM 4398 C CA . LEU A 1 548 ? 19.599 1.189 -19.486 1.00 98.75 548 LEU A CA 1
ATOM 4399 C C . LEU A 1 548 ? 20.256 0.132 -18.591 1.00 98.75 548 LEU A C 1
ATOM 4401 O O . LEU A 1 548 ? 21.422 -0.224 -18.783 1.00 98.75 548 LEU A O 1
ATOM 4405 N N . LEU A 1 549 ? 19.492 -0.371 -17.626 1.00 98.62 549 LEU A N 1
ATOM 4406 C CA . LEU A 1 549 ? 19.842 -1.486 -16.755 1.00 98.62 549 LEU A CA 1
ATOM 4407 C C . LEU A 1 549 ? 19.025 -2.701 -17.187 1.00 98.62 549 LEU A C 1
ATOM 4409 O O . LEU A 1 549 ? 17.843 -2.781 -16.866 1.00 98.62 549 LEU A O 1
ATOM 4413 N N . ILE A 1 550 ? 19.659 -3.613 -17.925 1.00 98.19 550 ILE A N 1
ATOM 4414 C CA . ILE A 1 550 ? 18.988 -4.772 -18.518 1.00 98.19 550 ILE A CA 1
ATOM 4415 C C . ILE A 1 550 ? 19.859 -6.027 -18.503 1.00 98.19 550 ILE A C 1
ATOM 4417 O O . ILE A 1 550 ? 21.067 -5.960 -18.761 1.00 98.19 550 ILE A O 1
ATOM 4421 N N . ASP A 1 551 ? 19.236 -7.174 -18.224 1.00 96.69 551 ASP A N 1
ATOM 4422 C CA . ASP A 1 551 ? 19.840 -8.494 -18.405 1.00 96.69 551 ASP A CA 1
ATOM 4423 C C . ASP A 1 551 ? 19.492 -9.091 -19.775 1.00 96.69 551 ASP A C 1
ATOM 4425 O O . ASP A 1 551 ? 18.418 -9.648 -19.998 1.00 96.69 551 ASP A O 1
ATOM 4429 N N . LEU A 1 552 ? 20.442 -9.023 -20.709 1.00 95.44 552 LEU A N 1
ATOM 4430 C CA . LEU A 1 552 ? 20.281 -9.585 -22.054 1.00 95.44 552 LEU A CA 1
ATOM 4431 C C . LEU A 1 552 ? 20.606 -11.086 -22.136 1.00 95.44 552 LEU A C 1
ATOM 4433 O O . LEU A 1 552 ? 20.483 -11.675 -23.214 1.00 95.44 552 LEU A O 1
ATOM 4437 N N . GLU A 1 553 ? 21.031 -11.718 -21.037 1.00 94.75 553 GLU A N 1
ATOM 4438 C CA . GLU A 1 553 ? 21.372 -13.147 -20.987 1.00 94.75 553 GLU A CA 1
ATOM 4439 C C . GLU A 1 553 ? 20.198 -14.030 -20.512 1.00 94.75 553 GLU A C 1
ATOM 4441 O O . GLU A 1 553 ? 20.341 -15.252 -20.428 1.00 94.75 553 GLU A O 1
ATOM 4446 N N . TYR A 1 554 ? 19.015 -13.446 -20.280 1.00 96.25 554 TYR A N 1
ATOM 4447 C CA . TYR A 1 554 ? 17.841 -14.135 -19.741 1.00 96.25 554 TYR A CA 1
ATOM 4448 C C . TYR A 1 554 ? 17.181 -15.111 -20.745 1.00 96.25 554 TYR A C 1
ATOM 4450 O O . TYR A 1 554 ? 16.566 -14.692 -21.734 1.00 96.25 554 TYR A O 1
ATOM 4458 N N . PRO A 1 555 ? 17.210 -16.438 -20.503 1.00 95.62 555 PRO A N 1
ATOM 4459 C CA . PRO A 1 555 ? 16.763 -17.434 -21.481 1.00 95.62 555 PRO A CA 1
ATOM 4460 C C . PRO A 1 555 ? 15.238 -17.575 -21.593 1.00 95.62 555 PRO A C 1
ATOM 4462 O O . PRO A 1 555 ? 14.760 -18.227 -22.524 1.00 95.62 555 PRO A O 1
ATOM 4465 N N . TYR A 1 556 ? 14.475 -17.023 -20.646 1.00 96.50 556 TYR A N 1
ATOM 4466 C CA . TYR A 1 556 ? 13.012 -17.134 -20.612 1.00 96.50 556 TYR A CA 1
ATOM 4467 C C . TYR A 1 556 ? 12.297 -15.918 -21.221 1.00 96.50 556 TYR A C 1
ATOM 4469 O O . TYR A 1 556 ? 11.068 -15.917 -21.294 1.00 96.50 556 TYR A O 1
ATOM 4477 N N . HIS A 1 557 ? 13.054 -14.928 -21.699 1.00 95.94 557 HIS A N 1
ATOM 4478 C CA . HIS A 1 557 ? 12.568 -13.731 -22.385 1.00 95.94 557 HIS A CA 1
ATOM 4479 C C . HIS A 1 557 ? 11.600 -14.079 -23.531 1.00 95.94 557 HIS A C 1
ATOM 4481 O O . HIS A 1 557 ? 11.904 -14.933 -24.369 1.00 95.94 557 HIS A O 1
ATOM 4487 N N . HIS A 1 558 ? 10.433 -13.426 -23.554 1.00 95.00 558 HIS A N 1
ATOM 4488 C CA . HIS A 1 558 ? 9.303 -13.701 -24.453 1.00 95.00 558 HIS A CA 1
ATOM 4489 C C . HIS A 1 558 ? 8.837 -15.171 -24.521 1.00 95.00 558 HIS A C 1
ATOM 4491 O O . HIS A 1 558 ? 8.449 -15.677 -25.581 1.00 95.00 558 HIS A O 1
ATOM 4497 N N . THR A 1 559 ? 8.887 -15.895 -23.405 1.00 96.38 559 THR A N 1
ATOM 4498 C CA . THR A 1 559 ? 8.354 -17.262 -23.324 1.00 96.38 559 THR A CA 1
ATOM 4499 C C . THR A 1 559 ? 7.287 -17.369 -22.244 1.00 96.38 559 THR A C 1
ATOM 4501 O O . THR A 1 559 ? 7.248 -16.580 -21.303 1.00 96.38 559 THR A O 1
ATOM 4504 N N . THR A 1 560 ? 6.473 -18.423 -22.290 1.00 96.69 560 THR A N 1
ATOM 4505 C CA . THR A 1 560 ? 5.525 -18.751 -21.209 1.00 96.69 560 THR A CA 1
ATOM 4506 C C . THR A 1 560 ? 6.213 -19.132 -19.890 1.00 96.69 560 THR A C 1
ATOM 4508 O O . THR A 1 560 ? 5.547 -19.413 -18.893 1.00 96.69 560 THR A O 1
ATOM 4511 N N . LYS A 1 561 ? 7.553 -19.182 -19.874 1.00 97.19 561 LYS A N 1
ATOM 4512 C CA . LYS A 1 561 ? 8.390 -19.485 -18.709 1.00 97.19 561 LYS A CA 1
ATOM 4513 C C . LYS A 1 561 ? 8.948 -18.252 -18.016 1.00 97.19 561 LYS A C 1
ATOM 4515 O O . LYS A 1 561 ? 9.680 -18.433 -17.044 1.00 97.19 561 LYS A O 1
ATOM 4520 N N . ASP A 1 562 ? 8.613 -17.047 -18.475 1.00 97.75 562 ASP A N 1
ATOM 4521 C CA . ASP A 1 562 ? 8.917 -15.834 -17.722 1.00 97.75 562 ASP A CA 1
ATOM 4522 C C . ASP A 1 562 ? 7.979 -15.689 -16.511 1.00 97.75 562 ASP A C 1
ATOM 4524 O O . ASP A 1 562 ? 7.024 -14.914 -16.503 1.00 97.75 562 ASP A O 1
ATOM 4528 N N . THR A 1 563 ? 8.213 -16.535 -15.512 1.00 97.50 563 THR A N 1
ATOM 4529 C CA . THR A 1 563 ? 7.387 -16.711 -14.317 1.00 97.50 563 THR A CA 1
ATOM 4530 C C . THR A 1 563 ? 8.176 -16.380 -13.052 1.00 97.50 563 THR A C 1
ATOM 4532 O O . THR A 1 563 ? 9.403 -16.448 -13.022 1.00 97.50 563 THR A O 1
ATOM 4535 N N . ILE A 1 564 ? 7.471 -16.049 -11.965 1.00 97.25 564 ILE A N 1
ATOM 4536 C CA . ILE A 1 564 ? 8.087 -15.557 -10.718 1.00 97.25 564 ILE A CA 1
ATOM 4537 C C . ILE A 1 564 ? 9.102 -16.521 -10.086 1.00 97.25 564 ILE A C 1
ATOM 4539 O O . ILE A 1 564 ? 9.983 -16.094 -9.349 1.00 97.25 564 ILE A O 1
ATOM 4543 N N . ASP A 1 565 ? 9.053 -17.821 -10.392 1.00 97.44 565 ASP A N 1
ATOM 4544 C CA . ASP A 1 565 ? 10.046 -18.785 -9.908 1.00 97.44 565 ASP A CA 1
ATOM 4545 C C . ASP A 1 565 ? 11.452 -18.563 -10.500 1.00 97.44 565 ASP A C 1
ATOM 4547 O O . ASP A 1 565 ? 12.410 -19.194 -10.034 1.00 97.44 565 ASP A O 1
ATOM 4551 N N . LYS A 1 566 ? 11.597 -17.679 -11.496 1.00 97.62 566 LYS A N 1
ATOM 4552 C CA . LYS A 1 566 ? 12.889 -17.197 -12.014 1.00 97.62 566 LYS A CA 1
ATOM 4553 C C . LYS A 1 566 ? 13.398 -15.969 -11.267 1.00 97.62 566 LYS A C 1
ATOM 4555 O O . LYS A 1 566 ? 14.604 -15.762 -11.221 1.00 97.62 566 LYS A O 1
ATOM 4560 N N . CYS A 1 567 ? 12.505 -15.235 -10.609 1.00 98.06 567 CYS A N 1
ATOM 4561 C CA . CYS A 1 567 ? 12.847 -14.038 -9.864 1.00 98.06 567 CYS A CA 1
ATOM 4562 C C . CYS A 1 567 ? 13.514 -14.336 -8.511 1.00 98.06 567 CYS A C 1
ATOM 4564 O O . CYS A 1 567 ? 13.322 -15.395 -7.900 1.00 98.06 567 CYS A O 1
ATOM 4566 N N . SER A 1 568 ? 14.289 -13.369 -8.024 1.00 97.81 568 SER A N 1
ATOM 4567 C CA . SER A 1 568 ? 14.989 -13.397 -6.742 1.00 97.81 568 SER A CA 1
ATOM 4568 C C . SER A 1 568 ? 14.854 -12.063 -6.019 1.00 97.81 568 SER A C 1
ATOM 4570 O O . SER A 1 568 ? 15.223 -11.023 -6.565 1.00 97.81 568 SER A O 1
ATOM 4572 N N . ALA A 1 569 ? 14.438 -12.111 -4.750 1.00 97.19 569 ALA A N 1
ATOM 4573 C CA . ALA A 1 569 ? 14.457 -10.959 -3.849 1.00 97.19 569 ALA A CA 1
ATOM 4574 C C . ALA A 1 569 ? 15.846 -10.304 -3.812 1.00 97.19 569 ALA A C 1
ATOM 4576 O O . ALA A 1 569 ? 15.967 -9.084 -3.863 1.00 97.19 569 ALA A O 1
ATOM 4577 N N . LYS A 1 570 ? 16.916 -11.113 -3.811 1.00 97.31 570 LYS A N 1
ATOM 4578 C CA . LYS A 1 570 ? 18.283 -10.586 -3.765 1.00 97.31 570 LYS A CA 1
ATOM 4579 C C . LYS A 1 570 ? 18.668 -9.826 -5.038 1.00 97.31 570 LYS A C 1
ATOM 4581 O O . LYS A 1 570 ? 19.423 -8.865 -4.943 1.00 97.31 570 LYS A O 1
ATOM 4586 N N . SER A 1 571 ? 18.179 -10.250 -6.203 1.00 98.00 571 SER A N 1
ATOM 4587 C CA . SER A 1 571 ? 18.467 -9.570 -7.474 1.00 98.00 571 SER A CA 1
ATOM 4588 C C . SER A 1 571 ? 17.805 -8.197 -7.514 1.00 98.00 571 SER A C 1
ATOM 4590 O O . SER A 1 571 ? 18.480 -7.202 -7.774 1.00 98.00 571 SER A O 1
ATOM 4592 N N . LEU A 1 572 ? 16.529 -8.144 -7.122 1.00 98.56 572 LEU A N 1
ATOM 4593 C CA . LEU A 1 572 ? 15.757 -6.908 -6.992 1.00 98.56 572 LEU A CA 1
ATOM 4594 C C . LEU A 1 572 ? 16.412 -5.942 -5.991 1.00 98.56 572 LEU A C 1
ATOM 4596 O O . LEU A 1 572 ? 16.652 -4.786 -6.331 1.00 98.56 572 LEU A O 1
ATOM 4600 N N . GLU A 1 573 ? 16.800 -6.427 -4.802 1.00 97.88 573 GLU A N 1
ATOM 4601 C CA . GLU A 1 573 ? 17.542 -5.633 -3.805 1.00 97.88 573 GLU A CA 1
ATOM 4602 C C . GLU A 1 573 ? 18.837 -5.056 -4.377 1.00 97.88 573 GLU A C 1
ATOM 4604 O O . GLU A 1 573 ? 19.118 -3.879 -4.190 1.00 97.88 573 GLU A O 1
ATOM 4609 N N . THR A 1 574 ? 19.630 -5.871 -5.079 1.00 98.25 574 THR A N 1
ATOM 4610 C CA . THR A 1 574 ? 20.917 -5.442 -5.643 1.00 98.25 574 THR A CA 1
ATOM 4611 C C . THR A 1 574 ? 20.749 -4.310 -6.663 1.00 98.25 574 THR A C 1
ATOM 4613 O O . THR A 1 574 ? 21.566 -3.388 -6.682 1.00 98.25 574 THR A O 1
ATOM 4616 N N . VAL A 1 575 ? 19.706 -4.350 -7.501 1.00 98.62 575 VAL A N 1
ATOM 4617 C CA . VAL A 1 575 ? 19.432 -3.276 -8.472 1.00 98.62 575 VAL A CA 1
ATOM 4618 C C . VAL A 1 575 ? 18.866 -2.033 -7.797 1.00 98.62 575 VAL A C 1
ATOM 4620 O O . VAL A 1 575 ? 19.373 -0.937 -8.041 1.00 98.62 575 VAL A O 1
ATOM 4623 N N . ALA A 1 576 ? 17.883 -2.191 -6.910 1.00 98.56 576 ALA A N 1
ATOM 4624 C CA . ALA A 1 576 ? 17.309 -1.078 -6.162 1.00 98.56 576 ALA A CA 1
ATOM 4625 C C . ALA A 1 576 ? 18.376 -0.351 -5.321 1.00 98.56 576 ALA A C 1
ATOM 4627 O O . ALA A 1 576 ? 18.461 0.874 -5.365 1.00 98.56 576 ALA A O 1
ATOM 4628 N N . GLU A 1 577 ? 19.255 -1.085 -4.630 1.00 98.25 577 GLU A N 1
ATOM 4629 C CA . GLU A 1 577 ? 20.353 -0.519 -3.834 1.00 98.25 577 GLU A CA 1
ATOM 4630 C C . GLU A 1 577 ? 21.345 0.256 -4.712 1.00 98.25 577 GLU A C 1
ATOM 4632 O O . GLU A 1 577 ? 21.793 1.336 -4.331 1.00 98.25 577 GLU A O 1
ATOM 4637 N N . ALA A 1 578 ? 21.645 -0.233 -5.922 1.00 98.44 578 ALA A N 1
ATOM 4638 C CA . ALA A 1 578 ? 22.534 0.462 -6.853 1.00 98.44 578 ALA A CA 1
ATOM 4639 C C . ALA A 1 578 ? 21.958 1.793 -7.340 1.00 98.44 578 ALA A C 1
ATOM 4641 O O . ALA A 1 578 ? 22.680 2.792 -7.377 1.00 98.44 578 ALA A O 1
ATOM 4642 N N . ILE A 1 579 ? 20.665 1.824 -7.671 1.00 98.62 579 ILE A N 1
ATOM 4643 C CA . ILE A 1 579 ? 19.970 3.056 -8.058 1.00 98.62 579 ILE A CA 1
ATOM 4644 C C . ILE A 1 579 ? 19.897 4.015 -6.868 1.00 98.62 579 ILE A C 1
ATOM 4646 O O . ILE A 1 579 ? 20.267 5.181 -7.003 1.00 98.62 579 ILE A O 1
ATOM 4650 N N . TYR A 1 580 ? 19.488 3.520 -5.698 1.00 98.06 580 TYR A N 1
ATOM 4651 C CA . TYR A 1 580 ? 19.370 4.311 -4.476 1.00 98.06 580 TYR A CA 1
ATOM 4652 C C . TYR A 1 580 ? 20.689 4.996 -4.093 1.00 98.06 580 TYR A C 1
ATOM 4654 O O . TYR A 1 580 ? 20.731 6.216 -3.917 1.00 98.06 580 TYR A O 1
ATOM 4662 N N . GLU A 1 581 ? 21.785 4.236 -4.018 1.00 97.50 581 GLU A N 1
ATOM 4663 C CA . GLU A 1 581 ? 23.102 4.771 -3.660 1.00 97.50 581 GLU A CA 1
ATOM 4664 C C . GLU A 1 581 ? 23.652 5.721 -4.730 1.00 97.50 581 GLU A C 1
ATOM 4666 O O . GLU A 1 581 ? 24.262 6.739 -4.395 1.00 97.50 581 GLU A O 1
ATOM 4671 N N . TYR A 1 582 ? 23.414 5.441 -6.016 1.00 98.12 582 TYR A N 1
ATOM 4672 C CA . TYR A 1 582 ? 23.846 6.336 -7.087 1.00 98.12 582 TYR A CA 1
ATOM 4673 C C . TYR A 1 582 ? 23.121 7.681 -7.026 1.00 98.12 582 TYR A C 1
ATOM 4675 O O . TYR A 1 582 ? 23.782 8.719 -6.991 1.00 98.12 582 TYR A O 1
ATOM 4683 N N . VAL A 1 583 ? 21.788 7.678 -6.948 1.00 97.00 583 VAL A N 1
ATOM 4684 C CA . VAL A 1 583 ? 20.983 8.907 -6.884 1.00 97.00 583 VAL A CA 1
ATOM 4685 C C . VAL A 1 583 ? 21.355 9.743 -5.656 1.00 97.00 583 VAL A C 1
ATOM 4687 O O . VAL A 1 583 ? 21.511 10.954 -5.760 1.00 97.00 583 VAL A O 1
ATOM 4690 N N . ARG A 1 584 ? 21.607 9.109 -4.504 1.00 94.12 584 ARG A N 1
ATOM 4691 C CA . ARG A 1 584 ? 22.114 9.807 -3.309 1.00 94.12 584 ARG A CA 1
ATOM 4692 C C . ARG A 1 584 ? 23.517 10.379 -3.471 1.00 94.12 584 ARG A C 1
ATOM 4694 O O . ARG A 1 584 ? 23.857 11.339 -2.788 1.00 94.12 584 ARG A O 1
ATOM 4701 N N . SER A 1 585 ? 24.357 9.764 -4.299 1.00 94.56 585 SER A N 1
ATOM 4702 C CA . SER A 1 585 ? 25.734 10.221 -4.513 1.00 94.56 585 SER A CA 1
ATOM 4703 C C . SER A 1 585 ? 25.832 11.464 -5.400 1.00 94.56 585 SER A C 1
ATOM 4705 O O . SER A 1 585 ? 26.873 12.120 -5.392 1.00 94.56 585 SER A O 1
ATOM 4707 N N . VAL A 1 586 ? 24.767 11.770 -6.149 1.00 91.81 586 VAL A N 1
ATOM 4708 C CA . VAL A 1 586 ? 24.687 12.923 -7.057 1.00 91.81 586 VAL A CA 1
ATOM 4709 C C . VAL A 1 586 ? 23.809 14.064 -6.522 1.00 91.81 586 VAL A C 1
ATOM 4711 O O . VAL A 1 586 ? 23.714 15.082 -7.201 1.00 91.81 586 VAL A O 1
ATOM 4714 N N . ASP A 1 587 ? 23.214 13.898 -5.332 1.00 83.00 587 ASP A N 1
ATOM 4715 C CA . ASP A 1 587 ? 22.436 14.912 -4.586 1.00 83.00 587 ASP A CA 1
ATOM 4716 C C . ASP A 1 587 ? 23.253 16.136 -4.139 1.00 83.00 587 ASP A C 1
ATOM 4718 O O . ASP A 1 587 ? 24.401 15.958 -3.661 1.00 83.00 587 ASP A O 1
#

Foldseek 3Di:
DDDQDDDDDPDPDDDDPWAWPDWDAFPQFTWTWTWDDDPNFTKIFTDTHRAGQAIDGPPDPQLQPGDDLVLNCLCVLCQQPVQWAEEEEEACGLVSNVSNCCVSHVNHAYEYEHQTPCVVVVSVVPVVDDDDPRYHYHHRHPLVCLQVDPAATLEYEYEAASDRADHPLCCQALSSLQSNLVRYDASGKYKYKHKFFPFLQPPGPVLLSVVQNCVRAVQKWKFFSVFLLTRAIGIIMIMGTSYPDHDDLVVQQPDPVDDPCSNCRVRGTNDCLQDDSVPHDHRHPVRRPRVVNRVVVVVVNPDDDDLFFLSSLLSQLVRLLVLPAQAFPRSSVVSVVSNLQSLLVRLADDKDKDWDWDQFPVRDTTTFIKIKHKHPLVALAEEEEEFESHFAQALQVAPPGRRHTASQSLPGSLSVSLLSSLSNSCNVVVPDVRYMYMYMYFHQQNHRHCSHPPCVVHDGDRLLVCLVPVCVSNVDHGHQEYEYEGRQFAPQFAWEFAPVLCVLPVPLSVLLLVLLVVLPVNRYDDHHDYHDHGSVVSVVVSPHRYTYGDGPPDPCPSHNPNDSVRGDSVRSSSVSVSVVVSRRVVD

Radius of gyration: 27.07 Å; Cα contacts (8 Å, |Δi|>4): 1243; chains: 1; bounding box: 64×50×80 Å